Protein AF-A0A158QMX4-F1 (afdb_monomer_lite)

Radius of gyration: 27.1 Å; chains: 1; bounding box: 73×42×64 Å

Structure (mmCIF, N/CA/C/O backbone):
data_AF-A0A158QMX4-F1
#
_entry.id   AF-A0A158QMX4-F1
#
loop_
_atom_site.group_PDB
_atom_site.id
_atom_site.type_symbol
_atom_site.label_atom_id
_atom_site.label_alt_id
_atom_site.label_comp_id
_atom_site.label_asym_id
_atom_site.label_entity_id
_atom_site.label_seq_id
_atom_site.pdbx_PDB_ins_code
_atom_site.Cartn_x
_atom_site.Cartn_y
_atom_site.Cartn_z
_atom_site.occupancy
_atom_site.B_iso_or_equiv
_atom_site.auth_seq_id
_atom_site.auth_comp_id
_atom_site.auth_asym_id
_atom_site.auth_atom_id
_atom_site.pdbx_PDB_model_num
ATOM 1 N N . MET A 1 1 ? 24.087 -10.778 19.020 1.00 26.70 1 MET A N 1
ATOM 2 C CA . MET A 1 1 ? 24.640 -11.026 17.673 1.00 26.70 1 MET A CA 1
ATOM 3 C C . MET A 1 1 ? 23.481 -11.379 16.762 1.00 26.70 1 MET A C 1
ATOM 5 O O . MET A 1 1 ? 22.986 -12.495 16.807 1.00 26.70 1 MET A O 1
ATOM 9 N N . THR A 1 2 ? 22.954 -10.388 16.052 1.00 24.72 2 THR A N 1
ATOM 10 C CA . THR A 1 2 ? 21.803 -10.529 15.156 1.00 24.72 2 THR A CA 1
ATOM 11 C C . THR A 1 2 ? 22.309 -10.589 13.724 1.00 24.72 2 THR A C 1
ATOM 13 O O . THR A 1 2 ? 22.910 -9.633 13.241 1.00 24.72 2 THR A O 1
ATOM 16 N N . HIS A 1 3 ? 22.065 -11.716 13.054 1.00 25.72 3 HIS A N 1
ATOM 17 C CA . HIS A 1 3 ? 22.152 -11.818 11.602 1.00 25.72 3 HIS A CA 1
ATOM 18 C C . HIS A 1 3 ? 21.114 -10.868 10.993 1.00 25.72 3 HIS A C 1
ATOM 20 O O . HIS A 1 3 ? 19.928 -11.185 10.932 1.00 25.72 3 HIS A O 1
ATOM 26 N N . PHE A 1 4 ? 21.558 -9.686 10.569 1.00 25.09 4 PHE A N 1
ATOM 27 C CA . PHE A 1 4 ? 20.819 -8.884 9.605 1.00 25.09 4 PHE A CA 1
ATOM 28 C C . PHE A 1 4 ? 20.814 -9.665 8.289 1.00 25.09 4 PHE A C 1
ATOM 30 O O . PHE A 1 4 ? 21.871 -9.899 7.704 1.00 25.09 4 PHE A O 1
ATOM 37 N N . SER A 1 5 ? 19.644 -10.108 7.829 1.00 28.41 5 SER A N 1
ATOM 38 C CA . SER A 1 5 ? 19.505 -10.534 6.439 1.00 28.41 5 SER A CA 1
ATOM 39 C C . SER A 1 5 ? 19.819 -9.323 5.563 1.00 28.41 5 SER A C 1
ATOM 41 O O . SER A 1 5 ? 19.126 -8.308 5.656 1.00 28.41 5 SER A O 1
ATOM 43 N N . LEU A 1 6 ? 20.881 -9.421 4.763 1.00 34.06 6 LEU A N 1
ATOM 44 C CA . LEU A 1 6 ? 21.282 -8.422 3.778 1.00 34.06 6 LEU A CA 1
ATOM 45 C C . LEU A 1 6 ? 20.080 -8.051 2.902 1.00 34.06 6 LEU A C 1
ATOM 47 O O . LEU A 1 6 ? 19.630 -8.841 2.073 1.00 34.06 6 LEU A O 1
ATOM 51 N N . VAL A 1 7 ? 19.563 -6.841 3.101 1.00 33.00 7 VAL A N 1
ATOM 52 C CA . VAL A 1 7 ? 18.718 -6.167 2.116 1.00 33.00 7 VAL A CA 1
ATOM 53 C C . VAL A 1 7 ? 19.548 -6.097 0.832 1.00 33.00 7 VAL A C 1
ATOM 55 O O . VAL A 1 7 ? 20.671 -5.595 0.864 1.00 33.00 7 VAL A O 1
ATOM 58 N N . LYS A 1 8 ? 19.055 -6.663 -0.277 1.00 39.47 8 LYS A N 1
ATOM 59 C CA . LYS A 1 8 ? 19.752 -6.591 -1.569 1.00 39.47 8 LYS A CA 1
ATOM 60 C C . LYS A 1 8 ? 19.762 -5.130 -2.018 1.00 39.47 8 LYS A C 1
ATOM 62 O O . LYS A 1 8 ? 18.726 -4.587 -2.386 1.00 39.47 8 LYS A O 1
ATOM 67 N N . SER A 1 9 ? 20.923 -4.502 -1.918 1.00 43.41 9 SER A N 1
ATOM 68 C CA . SER A 1 9 ? 21.183 -3.131 -2.330 1.00 43.41 9 SER A CA 1
ATOM 69 C C . SER A 1 9 ? 21.211 -3.000 -3.852 1.00 43.41 9 SER A C 1
ATOM 71 O O . SER A 1 9 ? 21.678 -3.900 -4.550 1.00 43.41 9 SER A O 1
ATOM 73 N N . ILE A 1 10 ? 20.741 -1.866 -4.379 1.00 42.62 10 ILE A N 1
ATOM 74 C CA . ILE A 1 10 ? 21.036 -1.474 -5.761 1.00 42.62 10 ILE A CA 1
ATOM 75 C C . ILE A 1 10 ? 22.463 -0.916 -5.765 1.00 42.62 10 ILE A C 1
ATOM 77 O O . ILE A 1 10 ? 22.774 0.016 -5.020 1.00 42.62 10 ILE A O 1
ATOM 81 N N . ARG A 1 11 ? 23.330 -1.516 -6.584 1.00 56.69 11 ARG A N 1
ATOM 82 C CA . ARG A 1 11 ? 24.716 -1.094 -6.796 1.00 56.69 11 ARG A CA 1
ATOM 83 C C . ARG A 1 11 ? 24.795 -0.313 -8.110 1.00 56.69 11 ARG A C 1
ATOM 85 O O . ARG A 1 11 ? 24.615 -0.896 -9.177 1.00 56.69 11 ARG A O 1
ATOM 92 N N . ILE A 1 12 ? 25.042 0.993 -8.034 1.00 58.06 12 ILE A N 1
ATOM 93 C CA . ILE A 1 12 ? 25.162 1.884 -9.201 1.00 58.06 12 ILE A CA 1
ATOM 94 C C . ILE A 1 12 ? 26.638 2.246 -9.342 1.00 58.06 12 ILE A C 1
ATOM 96 O O . ILE A 1 12 ? 27.159 2.987 -8.509 1.00 58.06 12 ILE A O 1
ATOM 100 N N . ARG A 1 13 ? 27.320 1.699 -10.358 1.00 68.50 13 ARG A N 1
ATOM 101 C CA . ARG A 1 13 ? 28.775 1.831 -10.533 1.00 68.50 13 ARG A CA 1
ATOM 102 C C . ARG A 1 13 ? 29.136 2.309 -11.935 1.00 68.50 13 ARG A C 1
ATOM 104 O O . ARG A 1 13 ? 28.514 1.919 -12.920 1.00 68.50 13 ARG A O 1
ATOM 111 N N . GLY A 1 14 ? 30.172 3.136 -12.031 1.00 66.38 14 GLY A N 1
ATOM 112 C CA . GLY A 1 14 ? 30.766 3.502 -13.313 1.00 66.38 14 GLY A CA 1
ATOM 113 C C . GLY A 1 14 ? 29.951 4.408 -14.257 1.00 66.38 14 GLY A C 1
ATOM 114 O O . GLY A 1 14 ? 30.205 4.426 -15.464 1.00 66.38 14 GLY A O 1
ATOM 115 N N . ASN A 1 15 ? 28.982 5.165 -13.753 1.00 68.31 15 ASN A N 1
ATOM 116 C CA . ASN A 1 15 ? 28.247 6.173 -14.512 1.00 68.31 15 ASN A CA 1
ATOM 117 C C . ASN A 1 15 ? 29.035 7.491 -14.596 1.00 68.31 15 ASN A C 1
ATOM 119 O O . ASN A 1 15 ? 29.054 8.280 -13.654 1.00 68.31 15 ASN A O 1
ATOM 123 N N . LYS A 1 16 ? 29.631 7.784 -15.753 1.00 67.06 16 LYS A N 1
ATOM 124 C CA . LYS A 1 16 ? 30.439 8.998 -15.961 1.00 67.06 16 LYS A CA 1
ATOM 125 C C . LYS A 1 16 ? 29.613 10.293 -15.944 1.00 67.06 16 LYS A C 1
ATOM 127 O O . LYS A 1 16 ? 30.190 11.371 -15.851 1.00 67.06 16 LYS A O 1
ATOM 132 N N . ALA A 1 17 ? 28.286 10.200 -16.063 1.00 65.00 17 ALA A N 1
ATOM 133 C CA . ALA A 1 17 ? 27.385 11.351 -16.040 1.00 65.00 17 ALA A CA 1
ATOM 134 C C . ALA A 1 17 ? 27.024 11.816 -14.618 1.00 65.00 17 ALA A C 1
ATOM 136 O O . ALA A 1 17 ? 26.497 12.916 -14.462 1.00 65.00 17 ALA A O 1
ATOM 137 N N . LEU A 1 18 ? 27.298 11.009 -13.587 1.00 61.56 18 LEU A N 1
ATOM 138 C CA . LEU A 1 18 ? 27.095 11.425 -12.201 1.00 61.56 18 LEU A CA 1
ATOM 139 C C . LEU A 1 18 ? 28.238 12.346 -11.766 1.00 61.56 18 LEU A C 1
ATOM 141 O O . LEU A 1 18 ? 29.386 11.913 -11.644 1.00 61.56 18 LEU A O 1
ATOM 145 N N . SER A 1 19 ? 27.912 13.618 -11.528 1.00 74.25 19 SER A N 1
ATOM 146 C CA . SER A 1 19 ? 28.850 14.569 -10.936 1.00 74.25 19 SER A CA 1
ATOM 147 C C . SER A 1 19 ? 29.110 14.219 -9.469 1.00 74.25 19 SER A C 1
ATOM 149 O O . SER A 1 19 ? 28.298 13.569 -8.807 1.00 74.25 19 SER A O 1
ATOM 151 N N . GLU A 1 20 ? 30.243 14.677 -8.940 1.00 76.88 20 GLU A N 1
ATOM 152 C CA . GLU A 1 20 ? 30.560 14.552 -7.514 1.00 76.88 20 GLU A CA 1
ATOM 153 C C . GLU A 1 20 ? 29.460 15.155 -6.626 1.00 76.88 20 GLU A C 1
ATOM 155 O O . GLU A 1 20 ? 29.077 14.560 -5.621 1.00 76.88 20 GLU A O 1
ATOM 160 N N . GLU A 1 21 ? 28.897 16.291 -7.042 1.00 73.62 21 GLU A N 1
ATOM 161 C CA . GLU A 1 21 ? 27.788 16.959 -6.359 1.00 73.62 21 GLU A CA 1
ATOM 162 C C . GLU A 1 21 ? 26.542 16.065 -6.292 1.00 73.62 21 GLU A C 1
ATOM 164 O O . GLU A 1 21 ? 26.028 15.831 -5.202 1.00 73.62 21 GLU A O 1
ATOM 169 N N . SER A 1 22 ? 26.123 15.464 -7.413 1.00 66.44 22 SER A N 1
ATOM 170 C CA . SER A 1 22 ? 24.973 14.550 -7.444 1.00 66.44 22 SER A CA 1
ATOM 171 C C . SER A 1 22 ? 25.217 13.269 -6.643 1.00 66.44 22 SER A C 1
ATOM 173 O O . SER A 1 22 ? 24.311 12.773 -5.977 1.00 66.44 22 SER A O 1
ATOM 175 N N . ILE A 1 23 ? 26.439 12.725 -6.664 1.00 65.12 23 ILE A N 1
ATOM 176 C CA . ILE A 1 23 ? 26.804 11.555 -5.847 1.00 65.12 23 ILE A CA 1
ATOM 177 C C . ILE A 1 23 ? 26.649 11.887 -4.360 1.00 65.12 23 ILE A C 1
ATOM 179 O O . ILE A 1 23 ? 26.054 11.113 -3.606 1.00 65.12 23 ILE A O 1
ATOM 183 N N . ASN A 1 24 ? 27.154 13.046 -3.941 1.00 73.38 24 ASN A N 1
ATOM 184 C CA . ASN A 1 24 ? 27.086 13.494 -2.555 1.00 73.38 24 ASN A CA 1
ATOM 185 C C . ASN A 1 24 ? 25.653 13.844 -2.131 1.00 73.38 24 ASN A C 1
ATOM 187 O O . ASN A 1 24 ? 25.249 13.501 -1.019 1.00 73.38 24 ASN A O 1
ATOM 191 N N . GLU A 1 25 ? 24.857 14.445 -3.014 1.00 67.62 25 GLU A N 1
ATOM 192 C CA . GLU A 1 25 ? 23.438 14.721 -2.786 1.00 67.62 25 GLU A CA 1
ATOM 193 C C . GLU A 1 25 ? 22.637 13.426 -2.583 1.00 67.62 25 GLU A C 1
ATOM 195 O O . GLU A 1 25 ? 21.878 13.326 -1.618 1.00 67.62 25 GLU A O 1
ATOM 200 N N . ILE A 1 26 ? 22.863 12.394 -3.407 1.00 56.50 26 ILE A N 1
ATOM 201 C CA . ILE A 1 26 ? 22.211 11.079 -3.267 1.00 56.50 26 ILE A CA 1
ATOM 202 C C . ILE A 1 26 ? 22.624 10.405 -1.951 1.00 56.50 26 ILE A C 1
ATOM 204 O O . ILE A 1 26 ? 21.760 9.933 -1.209 1.00 56.50 26 ILE A O 1
ATOM 208 N N . LYS A 1 27 ? 23.927 10.397 -1.624 1.00 62.75 27 LYS A N 1
ATOM 209 C CA . LYS A 1 27 ? 24.449 9.842 -0.357 1.00 62.75 27 LYS A CA 1
ATOM 210 C C . LYS A 1 27 ? 23.842 10.549 0.867 1.00 62.75 27 LYS A C 1
ATOM 212 O O . LYS A 1 27 ? 23.575 9.902 1.877 1.00 62.75 27 LYS A O 1
ATOM 217 N N . THR A 1 28 ? 23.595 11.855 0.767 1.00 62.19 28 THR A N 1
ATOM 218 C CA . THR A 1 28 ? 23.058 12.684 1.861 1.00 62.19 28 THR A CA 1
ATOM 219 C C . THR A 1 28 ? 21.535 12.589 1.977 1.00 62.19 28 THR A C 1
ATOM 221 O O . THR A 1 28 ? 21.003 12.604 3.085 1.00 62.19 28 THR A O 1
ATOM 224 N N . SER A 1 29 ? 20.830 12.454 0.851 1.00 50.94 29 SER A N 1
ATOM 225 C CA . SER A 1 29 ? 19.362 12.396 0.787 1.00 50.94 29 SER A CA 1
ATOM 226 C C . SER A 1 29 ? 18.804 11.011 1.122 1.00 50.94 29 SER A C 1
ATOM 228 O O . SER A 1 29 ? 17.673 10.898 1.594 1.00 50.94 29 SER A O 1
ATOM 230 N N . LEU A 1 30 ? 19.599 9.951 0.928 1.00 50.56 30 LEU A N 1
ATOM 231 C CA . LEU A 1 30 ? 19.206 8.558 1.175 1.00 50.56 30 LEU A CA 1
ATOM 232 C C . LEU A 1 30 ? 20.133 7.839 2.184 1.00 50.56 30 LEU A C 1
ATOM 234 O O . LEU A 1 30 ? 20.603 6.736 1.900 1.00 50.56 30 LEU A O 1
ATOM 238 N N . PRO A 1 31 ? 20.376 8.390 3.393 1.00 48.94 31 PRO A N 1
ATOM 239 C CA . PRO A 1 31 ? 21.376 7.858 4.329 1.00 48.94 31 PRO A CA 1
ATOM 240 C C . PRO A 1 31 ? 20.984 6.505 4.950 1.00 48.94 31 PRO A C 1
ATOM 242 O O . PRO A 1 31 ? 21.821 5.812 5.524 1.00 48.94 31 PRO A O 1
ATOM 245 N N . TRP A 1 32 ? 19.703 6.130 4.866 1.00 41.66 32 TRP A N 1
ATOM 246 C CA . TRP A 1 32 ? 19.133 4.890 5.408 1.00 41.66 32 TRP A CA 1
ATOM 247 C C . TRP A 1 32 ? 19.024 3.762 4.372 1.00 41.66 32 TRP A C 1
ATOM 249 O O . TRP A 1 32 ? 18.642 2.643 4.719 1.00 41.66 32 TRP A O 1
ATOM 259 N N . PHE A 1 33 ? 19.376 4.030 3.113 1.00 39.28 33 PHE A N 1
ATOM 260 C CA . PHE A 1 33 ? 19.512 3.007 2.086 1.00 39.28 33 PHE A CA 1
ATOM 261 C C . PHE A 1 33 ? 20.960 2.508 2.084 1.00 39.28 33 PHE A C 1
ATOM 263 O O . PHE A 1 33 ? 21.896 3.304 2.054 1.00 39.28 33 PHE A O 1
ATOM 270 N N . VAL A 1 34 ? 21.175 1.189 2.068 1.00 49.94 34 VAL A N 1
ATOM 271 C CA . VAL A 1 34 ? 22.503 0.631 1.763 1.00 49.94 34 VAL A CA 1
ATOM 272 C C . VAL A 1 34 ? 22.701 0.770 0.250 1.00 49.94 34 VAL A C 1
ATOM 274 O O . VAL A 1 34 ? 22.566 -0.198 -0.480 1.00 49.94 34 VAL A O 1
ATOM 277 N N . LEU A 1 35 ? 22.889 1.986 -0.263 1.00 51.59 35 LEU A N 1
ATOM 278 C CA . LEU A 1 35 ? 23.223 2.228 -1.669 1.00 51.59 35 LEU A CA 1
ATOM 279 C C . LEU A 1 35 ? 24.727 2.023 -1.844 1.00 51.59 35 LEU A C 1
ATOM 281 O O . LEU A 1 35 ? 25.529 2.754 -1.267 1.00 51.59 35 LEU A O 1
ATOM 285 N N . ASP A 1 36 ? 25.115 1.036 -2.650 1.00 59.22 36 ASP A N 1
ATOM 286 C CA . ASP A 1 36 ? 26.501 0.896 -3.103 1.00 59.22 36 ASP A CA 1
ATOM 287 C C . ASP A 1 36 ? 26.676 1.778 -4.350 1.00 59.22 36 ASP A C 1
ATOM 289 O O . ASP A 1 36 ? 26.572 1.317 -5.491 1.00 59.22 36 ASP A O 1
ATOM 293 N N . LEU A 1 37 ? 26.797 3.086 -4.104 1.00 65.06 37 LEU A N 1
ATOM 294 C CA . LEU A 1 37 ? 26.947 4.128 -5.118 1.00 65.06 37 LEU A CA 1
ATOM 295 C C . LEU A 1 37 ? 28.430 4.344 -5.444 1.00 65.06 37 LEU A C 1
ATOM 297 O O . LEU A 1 37 ? 29.275 4.332 -4.550 1.00 65.06 37 LEU A O 1
ATOM 301 N N . GLN A 1 38 ? 28.734 4.569 -6.719 1.00 71.75 38 GLN A N 1
ATOM 302 C CA . GLN A 1 38 ? 30.080 4.854 -7.209 1.00 71.75 38 GLN A CA 1
ATOM 303 C C . GLN A 1 38 ? 30.780 6.014 -6.492 1.00 71.75 38 GLN A C 1
ATOM 305 O O . GLN A 1 38 ? 30.147 6.949 -5.998 1.00 71.75 38 GLN A O 1
ATOM 310 N N . GLU A 1 39 ? 32.110 5.987 -6.525 1.00 78.62 39 GLU A N 1
ATOM 311 C CA . GLU A 1 39 ? 32.928 7.127 -6.118 1.00 78.62 39 GLU A CA 1
ATOM 312 C C . GLU A 1 39 ? 33.036 8.172 -7.246 1.00 78.62 39 GLU A C 1
ATOM 314 O O . GLU A 1 39 ? 32.940 7.819 -8.430 1.00 78.62 39 GLU A O 1
ATOM 319 N N . PRO A 1 40 ? 33.249 9.459 -6.917 1.00 77.69 40 PRO A N 1
ATOM 320 C CA . PRO A 1 40 ? 33.524 10.487 -7.915 1.00 77.69 40 PRO A CA 1
ATOM 321 C C . PRO A 1 40 ? 34.685 10.094 -8.839 1.00 77.69 40 PRO A C 1
ATOM 323 O O . PRO A 1 40 ? 35.760 9.698 -8.388 1.00 77.69 40 PRO A O 1
ATOM 326 N N . GLY A 1 41 ? 34.467 10.189 -10.154 1.00 74.81 41 GLY A N 1
ATOM 327 C CA . GLY A 1 41 ? 35.468 9.809 -11.160 1.00 74.81 41 GLY A CA 1
ATOM 328 C C . GLY A 1 41 ? 35.605 8.299 -11.413 1.00 74.81 41 GLY A C 1
ATOM 329 O O . GLY A 1 41 ? 36.542 7.889 -12.109 1.00 74.81 41 GLY A O 1
ATOM 330 N N . GLU A 1 42 ? 34.696 7.476 -10.874 1.00 79.69 42 GLU A N 1
ATOM 331 C CA . GLU A 1 42 ? 34.569 6.061 -11.229 1.00 79.69 42 GLU A CA 1
ATOM 332 C C . GLU A 1 42 ? 33.801 5.882 -12.549 1.00 79.69 42 GLU A C 1
ATOM 334 O O . GLU A 1 42 ? 32.704 6.409 -12.734 1.00 79.69 42 GLU A O 1
ATOM 339 N N . CYS A 1 43 ? 34.364 5.090 -13.459 1.00 82.44 43 CYS A N 1
ATOM 340 C CA . CYS A 1 43 ? 33.786 4.788 -14.764 1.00 82.44 43 CYS A CA 1
ATOM 341 C C . CYS A 1 43 ? 33.507 3.300 -14.941 1.00 82.44 43 CYS A C 1
ATOM 343 O O . CYS A 1 43 ? 34.149 2.441 -14.344 1.00 82.44 43 CYS A O 1
ATOM 345 N N . GLY A 1 44 ? 32.537 2.990 -15.789 1.00 78.50 44 GLY A N 1
ATOM 346 C CA . GLY A 1 44 ? 32.203 1.625 -16.139 1.00 78.50 44 GLY A CA 1
ATOM 347 C C . GLY A 1 44 ? 33.170 1.107 -17.186 1.00 78.50 44 GLY A C 1
ATOM 348 O O . GLY A 1 44 ? 33.508 1.831 -18.125 1.00 78.50 44 GLY A O 1
ATOM 349 N N . VAL A 1 45 ? 33.614 -0.138 -17.039 1.00 76.69 45 VAL A N 1
ATOM 350 C CA . VAL A 1 45 ? 34.345 -0.816 -18.110 1.00 76.69 45 VAL A CA 1
ATOM 351 C C . VAL A 1 45 ? 33.365 -1.111 -19.250 1.00 76.69 45 VAL A C 1
ATOM 353 O O . VAL A 1 45 ? 32.421 -1.868 -19.030 1.00 76.69 45 VAL A O 1
ATOM 356 N N . PRO A 1 46 ? 33.561 -0.556 -20.457 1.00 68.81 46 PRO A N 1
ATOM 357 C CA . PRO A 1 46 ? 32.650 -0.809 -21.562 1.00 68.81 46 PRO A CA 1
ATOM 358 C C . PRO A 1 46 ? 32.829 -2.218 -22.120 1.00 68.81 46 PRO A C 1
ATOM 360 O O . PRO A 1 46 ? 33.953 -2.709 -22.274 1.00 68.81 46 PRO A O 1
ATOM 363 N N . SER A 1 47 ? 31.713 -2.827 -22.507 1.00 65.75 47 SER A N 1
ATOM 364 C CA . SER A 1 47 ? 31.680 -4.088 -23.235 1.00 65.75 47 SER A CA 1
ATOM 365 C C . SER A 1 47 ? 31.198 -3.855 -24.675 1.00 65.75 47 SER A C 1
ATOM 367 O O . SER A 1 47 ? 30.156 -3.239 -24.877 1.00 65.75 47 SER A O 1
ATOM 369 N N . PRO A 1 48 ? 31.910 -4.328 -25.718 1.00 65.38 48 PRO A N 1
ATOM 370 C CA . PRO A 1 48 ? 33.240 -4.943 -25.708 1.00 65.38 48 PRO A CA 1
ATOM 371 C C . PRO A 1 48 ? 34.383 -3.924 -25.512 1.00 65.38 48 PRO A C 1
ATOM 373 O O . PRO A 1 48 ? 34.352 -2.819 -26.057 1.00 65.38 48 PRO A O 1
ATOM 376 N N . PHE A 1 49 ? 35.455 -4.331 -24.822 1.00 76.50 49 PHE A N 1
ATOM 377 C CA . PHE A 1 49 ? 36.598 -3.461 -24.525 1.00 76.50 49 PHE A CA 1
ATOM 378 C C . PHE A 1 49 ? 37.590 -3.380 -25.699 1.00 76.50 49 PHE A C 1
ATOM 380 O O . PHE A 1 49 ? 38.409 -4.276 -25.893 1.00 76.50 49 PHE A O 1
ATOM 387 N N . LYS A 1 50 ? 37.502 -2.314 -26.508 1.00 80.88 50 LYS A N 1
ATOM 388 C CA . LYS A 1 50 ? 38.286 -2.149 -27.755 1.00 80.88 50 LYS A CA 1
ATOM 389 C C . LYS A 1 50 ? 39.355 -1.053 -27.709 1.00 80.88 50 LYS A C 1
ATOM 391 O O . LYS A 1 50 ? 40.270 -1.052 -28.527 1.00 80.88 50 LYS A O 1
ATOM 396 N N . THR A 1 51 ? 39.234 -0.087 -26.804 1.00 85.38 51 THR A N 1
ATOM 397 C CA . THR A 1 51 ? 40.203 1.007 -26.671 1.00 85.38 51 THR A CA 1
ATOM 398 C C . THR A 1 51 ? 40.161 1.596 -25.272 1.00 85.38 51 THR A C 1
ATOM 400 O O . THR A 1 51 ? 39.084 1.672 -24.688 1.00 85.38 51 THR A O 1
ATOM 403 N N . THR A 1 52 ? 41.300 2.057 -24.747 1.00 84.75 52 THR A N 1
ATOM 404 C CA . THR A 1 52 ? 41.338 2.748 -23.450 1.00 84.75 52 THR A CA 1
ATOM 405 C C . THR A 1 52 ? 40.833 4.192 -23.539 1.00 84.75 52 THR A C 1
ATOM 407 O O . THR A 1 52 ? 40.436 4.743 -22.522 1.00 84.75 52 THR A O 1
ATOM 410 N N . ALA A 1 53 ? 40.707 4.793 -24.733 1.00 84.38 53 ALA A N 1
ATOM 411 C CA . ALA A 1 53 ? 40.254 6.185 -24.912 1.00 84.38 53 ALA A CA 1
ATOM 412 C C . ALA A 1 53 ? 38.866 6.483 -24.311 1.00 84.38 53 ALA A C 1
ATOM 414 O O . ALA A 1 53 ? 38.600 7.591 -23.844 1.00 84.38 53 ALA A O 1
ATOM 415 N N . VAL A 1 54 ? 37.987 5.482 -24.271 1.00 76.06 54 VAL A N 1
ATOM 416 C CA . VAL A 1 54 ? 36.662 5.558 -23.627 1.00 76.06 54 VAL A CA 1
ATOM 417 C C . VAL A 1 54 ? 36.739 5.854 -22.122 1.00 76.06 54 VAL A C 1
ATOM 419 O O . VAL A 1 54 ? 35.807 6.422 -21.554 1.00 76.06 54 VAL A O 1
ATOM 422 N N . LEU A 1 55 ? 37.872 5.539 -21.493 1.00 83.31 55 LEU A N 1
ATOM 423 C CA . LEU A 1 55 ? 38.156 5.764 -20.078 1.00 83.31 55 LEU A CA 1
ATOM 424 C C . LEU A 1 55 ? 38.880 7.098 -19.820 1.00 83.31 55 LEU A C 1
ATOM 426 O O . LEU A 1 55 ? 39.360 7.340 -18.716 1.00 83.31 55 LEU A O 1
ATOM 430 N N . ASN A 1 56 ? 38.955 7.994 -20.811 1.00 84.50 56 ASN A N 1
ATOM 431 C CA . ASN A 1 56 ? 39.556 9.317 -20.632 1.00 84.50 56 ASN A CA 1
ATOM 432 C C . ASN A 1 56 ? 38.904 10.084 -19.471 1.00 84.50 56 ASN A C 1
ATOM 434 O O . ASN A 1 56 ? 37.686 10.285 -19.462 1.00 84.50 56 ASN A O 1
ATOM 438 N N . GLY A 1 57 ? 39.724 10.546 -18.525 1.00 81.94 57 GLY A N 1
ATOM 439 C CA . GLY A 1 57 ? 39.283 11.277 -17.331 1.00 81.94 57 GLY A CA 1
ATOM 440 C C . GLY A 1 57 ? 38.810 10.392 -16.172 1.00 81.94 57 GLY A C 1
ATOM 441 O O . GLY A 1 57 ? 38.437 10.920 -15.129 1.00 81.94 57 GLY A O 1
ATOM 442 N N . CYS A 1 58 ? 38.833 9.068 -16.330 1.00 83.31 58 CYS A N 1
ATOM 443 C CA . CYS A 1 58 ? 38.509 8.120 -15.270 1.00 83.31 58 CYS A CA 1
ATOM 444 C C . CYS A 1 58 ? 39.764 7.816 -14.445 1.00 83.31 58 CYS A C 1
ATOM 446 O O . CYS A 1 58 ? 40.832 7.597 -15.010 1.00 83.31 58 CYS A O 1
ATOM 448 N N . LYS A 1 59 ? 39.635 7.781 -13.115 1.00 84.75 59 LYS A N 1
ATOM 449 C CA . LYS A 1 59 ? 40.714 7.328 -12.211 1.00 84.75 59 LYS A CA 1
ATOM 450 C C . LYS A 1 59 ? 40.483 5.904 -11.723 1.00 84.75 59 LYS A C 1
ATOM 452 O O . LYS A 1 59 ? 41.424 5.137 -11.544 1.00 84.75 59 LYS A O 1
ATOM 457 N N . LYS A 1 60 ? 39.211 5.550 -11.554 1.00 85.94 60 LYS A N 1
ATOM 458 C CA . LYS A 1 60 ? 38.761 4.243 -11.096 1.00 85.94 60 LYS A CA 1
ATOM 459 C C . LYS A 1 60 ? 37.824 3.648 -12.129 1.00 85.94 60 LYS A C 1
ATOM 461 O O . LYS A 1 60 ? 36.993 4.358 -12.693 1.00 85.94 60 LYS A O 1
ATOM 466 N N . VAL A 1 61 ? 37.953 2.358 -12.386 1.00 85.38 61 VAL A N 1
ATOM 467 C CA . VAL A 1 61 ? 37.119 1.635 -13.338 1.00 85.38 61 VAL A CA 1
ATOM 468 C C . VAL A 1 61 ? 36.509 0.408 -12.699 1.00 85.38 61 VAL A C 1
ATOM 470 O O . VAL A 1 61 ? 37.201 -0.404 -12.093 1.00 85.38 61 VAL A O 1
ATOM 473 N N . TYR A 1 62 ? 35.193 0.286 -12.834 1.00 81.50 62 TYR A N 1
ATOM 474 C CA . TYR A 1 62 ? 34.413 -0.800 -12.268 1.00 81.50 62 TYR A CA 1
ATOM 475 C C . TYR A 1 62 ? 33.847 -1.683 -13.378 1.00 81.50 62 TYR A C 1
ATOM 477 O O . TYR A 1 62 ? 33.197 -1.183 -14.298 1.00 81.50 62 TYR A O 1
ATOM 485 N N . GLY A 1 63 ? 34.079 -2.994 -13.296 1.00 75.00 63 GLY A N 1
ATOM 486 C CA . GLY A 1 63 ? 33.493 -3.960 -14.224 1.00 75.00 63 GLY A CA 1
ATOM 487 C C . GLY A 1 63 ? 34.433 -5.033 -14.740 1.00 75.00 63 GLY A C 1
ATOM 488 O O . GLY A 1 63 ? 35.487 -5.303 -14.164 1.00 75.00 63 GLY A O 1
ATOM 489 N N . THR A 1 64 ? 34.014 -5.674 -15.830 1.00 77.69 64 THR A N 1
ATOM 490 C CA . THR A 1 64 ? 34.751 -6.785 -16.433 1.00 77.69 64 THR A CA 1
ATOM 491 C C . THR A 1 64 ? 35.413 -6.340 -17.725 1.00 77.69 64 THR A C 1
ATOM 493 O O . THR A 1 64 ? 34.739 -6.138 -18.733 1.00 77.69 64 THR A O 1
ATOM 496 N N . ILE A 1 65 ? 36.744 -6.236 -17.725 1.00 76.62 65 ILE A N 1
ATOM 497 C CA . ILE A 1 65 ? 37.501 -6.097 -18.971 1.00 76.62 65 ILE A CA 1
ATOM 498 C C . ILE A 1 65 ? 37.486 -7.461 -19.645 1.00 76.62 65 ILE A C 1
ATOM 500 O O . ILE A 1 65 ? 38.141 -8.398 -19.188 1.00 76.62 65 ILE A O 1
ATOM 504 N N . ARG A 1 66 ? 36.720 -7.577 -20.731 1.00 74.94 66 ARG A N 1
ATOM 505 C CA . ARG A 1 66 ? 36.616 -8.812 -21.503 1.00 74.94 66 ARG A CA 1
ATOM 506 C C . ARG A 1 66 ? 37.177 -8.637 -22.904 1.00 74.94 66 ARG A C 1
ATOM 508 O O . ARG A 1 66 ? 36.592 -7.942 -23.734 1.00 74.94 66 ARG A O 1
ATOM 515 N N . VAL A 1 67 ? 38.266 -9.348 -23.180 1.00 71.94 67 VAL A N 1
ATOM 516 C CA . VAL A 1 67 ? 38.833 -9.481 -24.521 1.00 71.94 67 VAL A CA 1
ATOM 517 C C . VAL A 1 67 ? 38.487 -10.865 -25.062 1.00 71.94 67 VAL A C 1
ATOM 519 O O . VAL A 1 67 ? 38.866 -11.889 -24.491 1.00 71.94 67 VAL A O 1
ATOM 522 N N . SER A 1 68 ? 37.724 -10.894 -26.155 1.00 66.88 68 SER A N 1
ATOM 523 C CA . SER A 1 68 ? 37.222 -12.123 -26.782 1.00 66.88 68 SER A CA 1
ATOM 524 C C . SER A 1 68 ? 37.828 -12.344 -28.169 1.00 66.88 68 SER A C 1
ATOM 526 O O . SER A 1 68 ? 38.460 -11.453 -28.728 1.00 66.88 68 SER A O 1
ATOM 528 N N . ARG A 1 69 ? 37.553 -13.510 -28.767 1.00 69.31 69 ARG A N 1
ATOM 529 C CA . ARG A 1 69 ? 37.987 -13.914 -30.121 1.00 69.31 69 ARG A CA 1
ATOM 530 C C . ARG A 1 69 ? 37.639 -12.960 -31.273 1.00 69.31 69 ARG A C 1
ATOM 532 O O . ARG A 1 69 ? 38.100 -13.185 -32.385 1.00 69.31 69 ARG A O 1
ATOM 539 N N . PHE A 1 70 ? 36.779 -11.971 -31.030 1.00 68.69 70 PHE A N 1
ATOM 540 C CA . PHE A 1 70 ? 36.310 -10.991 -32.016 1.00 68.69 70 PHE A CA 1
ATOM 541 C C . PHE A 1 70 ? 37.065 -9.653 -31.951 1.00 68.69 70 PHE A C 1
ATOM 543 O O . PHE A 1 70 ? 36.682 -8.701 -32.628 1.00 68.69 70 PHE A O 1
ATOM 550 N N . ILE A 1 71 ? 38.079 -9.549 -31.090 1.00 72.25 71 ILE A N 1
ATOM 551 C CA . ILE A 1 71 ? 38.914 -8.360 -30.930 1.00 72.25 71 ILE A CA 1
ATOM 552 C C . ILE A 1 71 ? 40.329 -8.741 -31.356 1.00 72.25 71 ILE A C 1
ATOM 554 O O . ILE A 1 71 ? 40.941 -9.614 -30.742 1.00 72.25 71 ILE A O 1
ATOM 558 N N . ASP A 1 72 ? 40.818 -8.092 -32.410 1.00 77.19 72 ASP A N 1
ATOM 559 C CA . ASP A 1 72 ? 42.158 -8.337 -32.957 1.00 77.19 72 ASP A CA 1
ATOM 560 C C . ASP A 1 72 ? 43.224 -7.425 -32.315 1.00 77.19 72 ASP A C 1
ATOM 562 O O . ASP A 1 72 ? 44.396 -7.785 -32.274 1.00 77.19 72 ASP A O 1
ATOM 566 N N . GLU A 1 73 ? 42.820 -6.285 -31.736 1.00 83.62 73 GLU A N 1
ATOM 567 C CA . GLU A 1 73 ? 43.691 -5.346 -31.013 1.00 83.62 73 GLU A CA 1
ATOM 568 C C . GLU A 1 73 ? 42.873 -4.505 -30.010 1.00 83.62 73 GLU A C 1
ATOM 570 O O . GLU A 1 73 ? 41.714 -4.169 -30.276 1.00 83.62 73 GLU A O 1
ATOM 575 N N . VAL A 1 74 ? 43.481 -4.122 -28.878 1.00 82.94 74 VAL A N 1
ATOM 576 C CA . VAL A 1 74 ? 42.948 -3.098 -27.961 1.00 82.94 74 VAL A CA 1
ATOM 577 C C . VAL A 1 74 ? 43.792 -1.827 -28.080 1.00 82.94 74 VAL A C 1
ATOM 579 O O . VAL A 1 74 ? 44.950 -1.802 -27.672 1.00 82.94 74 VAL A O 1
ATOM 582 N N . LYS A 1 75 ? 43.214 -0.747 -28.620 1.00 88.44 75 LYS A N 1
ATOM 583 C CA . LYS A 1 75 ? 43.952 0.500 -28.888 1.00 88.44 75 LYS A CA 1
ATOM 584 C C . LYS A 1 75 ? 44.176 1.320 -27.620 1.00 88.44 75 LYS A C 1
ATOM 586 O O . LYS A 1 75 ? 43.205 1.756 -26.991 1.00 88.44 75 LYS A O 1
ATOM 591 N N . ARG A 1 76 ? 45.435 1.603 -27.290 1.00 88.25 76 ARG A N 1
ATOM 592 C CA . ARG A 1 76 ? 45.799 2.480 -26.167 1.00 88.25 76 ARG A CA 1
ATOM 593 C C . ARG A 1 76 ? 45.557 3.954 -26.493 1.00 88.25 76 ARG A C 1
ATOM 595 O O . ARG A 1 76 ? 45.720 4.392 -27.629 1.00 88.25 76 ARG A O 1
ATOM 602 N N . SER A 1 77 ? 45.170 4.712 -25.477 1.00 86.44 77 SER A N 1
ATOM 603 C CA . SER A 1 77 ? 45.047 6.165 -25.499 1.00 86.44 77 SER A CA 1
ATOM 604 C C . SER A 1 77 ? 46.210 6.784 -24.727 1.00 86.44 77 SER A C 1
ATOM 606 O O . SER A 1 77 ? 46.440 6.375 -23.593 1.00 86.44 77 SER A O 1
ATOM 608 N N . PRO A 1 78 ? 46.899 7.806 -25.262 1.00 84.69 78 PRO A N 1
ATOM 609 C CA . PRO A 1 78 ? 48.024 8.440 -24.570 1.00 84.69 78 PRO A CA 1
ATOM 610 C C . PRO A 1 78 ? 47.595 9.207 -23.309 1.00 84.69 78 PRO A C 1
ATOM 612 O O . PRO A 1 78 ? 48.418 9.532 -22.459 1.00 84.69 78 PRO A O 1
ATOM 615 N N . THR A 1 79 ? 46.304 9.518 -23.184 1.00 84.94 79 THR A N 1
ATOM 616 C CA . THR A 1 79 ? 45.732 10.282 -22.068 1.00 84.94 79 THR A CA 1
ATOM 617 C C . THR A 1 79 ? 45.175 9.406 -20.949 1.00 84.94 79 THR A C 1
ATOM 619 O O . THR A 1 79 ? 44.712 9.948 -19.949 1.00 84.94 79 THR A O 1
ATOM 622 N N . VAL A 1 80 ? 45.201 8.077 -21.094 1.00 84.12 80 VAL A N 1
ATOM 623 C CA . VAL A 1 80 ? 44.770 7.138 -20.049 1.00 84.12 80 VAL A CA 1
ATOM 624 C C . VAL A 1 80 ? 45.986 6.428 -19.489 1.00 84.12 80 VAL A C 1
ATOM 626 O O . VAL A 1 80 ? 46.706 5.770 -20.224 1.00 84.12 80 VAL A O 1
ATOM 629 N N . HIS A 1 81 ? 46.206 6.579 -18.191 1.00 84.31 81 HIS A N 1
ATOM 630 C CA . HIS A 1 81 ? 47.262 5.908 -17.446 1.00 84.31 81 HIS A CA 1
ATOM 631 C C . HIS A 1 81 ? 46.848 5.811 -15.976 1.00 84.31 81 HIS A C 1
ATOM 633 O O . HIS A 1 81 ? 46.046 6.614 -15.494 1.00 84.31 81 HIS A O 1
ATOM 639 N N . SER A 1 82 ? 47.420 4.843 -15.264 1.00 86.25 82 SER A N 1
ATOM 640 C CA . SER A 1 82 ? 47.253 4.667 -13.819 1.00 86.25 82 SER A CA 1
ATOM 641 C C . SER A 1 82 ? 45.809 4.450 -13.340 1.00 86.25 82 SER A C 1
ATOM 643 O O . SER A 1 82 ? 45.387 5.039 -12.346 1.00 86.25 82 SER A O 1
ATOM 645 N N . LEU A 1 83 ? 45.058 3.590 -14.026 1.00 87.31 83 LEU A N 1
ATOM 646 C CA . LEU A 1 83 ? 43.690 3.213 -13.680 1.00 87.31 83 LEU A CA 1
ATOM 647 C C . LEU A 1 83 ? 43.628 2.212 -12.521 1.00 87.31 83 LEU A C 1
ATOM 649 O O . LEU A 1 83 ? 44.293 1.177 -12.539 1.00 87.31 83 LEU A O 1
ATOM 653 N N . GLU A 1 84 ? 42.730 2.456 -11.571 1.00 88.44 84 GLU A N 1
ATOM 654 C CA . GLU A 1 84 ? 42.365 1.469 -10.552 1.00 88.44 84 GLU A CA 1
ATOM 655 C C . GLU A 1 84 ? 41.209 0.592 -11.046 1.00 88.44 84 GLU A C 1
ATOM 657 O O . GLU A 1 84 ? 40.072 1.057 -11.148 1.00 88.44 84 GLU A O 1
ATOM 662 N N . LEU A 1 85 ? 41.469 -0.681 -11.343 1.00 83.69 85 LEU A N 1
ATOM 663 C CA . LEU A 1 85 ? 40.446 -1.634 -11.770 1.00 83.69 85 LEU A CA 1
ATOM 664 C C . LEU A 1 85 ? 39.831 -2.371 -10.579 1.00 83.69 85 LEU A C 1
ATOM 666 O O . LEU A 1 85 ? 40.514 -3.083 -9.849 1.00 83.69 85 LEU A O 1
ATOM 670 N N . VAL A 1 86 ? 38.511 -2.278 -10.434 1.00 82.94 86 VAL A N 1
ATOM 671 C CA . VAL A 1 86 ? 37.716 -3.035 -9.462 1.00 82.94 86 VAL A CA 1
ATOM 672 C C . VAL A 1 86 ? 36.716 -3.915 -10.211 1.00 82.94 86 VAL A C 1
ATOM 674 O O . VAL A 1 86 ? 35.758 -3.420 -10.800 1.00 82.94 86 VAL A O 1
ATOM 677 N N . GLY A 1 87 ? 36.914 -5.230 -10.203 1.00 77.69 87 GLY A N 1
ATOM 678 C CA . GLY A 1 87 ? 36.032 -6.152 -10.916 1.00 77.69 87 GLY A CA 1
ATOM 679 C C . GLY A 1 87 ? 36.749 -7.396 -11.415 1.00 77.69 87 GLY A C 1
ATOM 680 O O . GLY A 1 87 ? 37.264 -8.177 -10.617 1.00 77.69 87 GLY A O 1
ATOM 681 N N . CYS A 1 88 ? 36.735 -7.618 -12.729 1.00 76.94 88 CYS A N 1
ATOM 682 C CA . CYS A 1 88 ? 37.277 -8.828 -13.341 1.00 76.94 88 CYS A CA 1
ATOM 683 C C . CYS A 1 88 ? 38.054 -8.536 -14.632 1.00 76.94 88 CYS A C 1
ATOM 685 O O . CYS A 1 88 ? 37.718 -7.623 -15.382 1.00 76.94 88 CYS A O 1
ATOM 687 N N . LEU A 1 89 ? 39.067 -9.353 -14.922 1.00 77.12 89 LEU A N 1
ATOM 688 C CA . LEU A 1 89 ? 39.798 -9.346 -16.187 1.00 77.12 89 LEU A CA 1
ATOM 689 C C . LEU A 1 89 ? 39.666 -10.728 -16.843 1.00 77.12 89 LEU A C 1
ATOM 691 O O . LEU A 1 89 ? 40.054 -11.736 -16.257 1.00 77.12 89 LEU A O 1
ATOM 695 N N . GLN A 1 90 ? 39.104 -10.781 -18.051 1.00 72.69 90 GLN A N 1
ATOM 696 C CA . GLN A 1 90 ? 38.911 -12.006 -18.828 1.00 72.69 90 GLN A CA 1
ATOM 697 C C . GLN A 1 90 ? 39.505 -11.856 -20.228 1.00 72.69 90 GLN A C 1
ATOM 699 O O . GLN A 1 90 ? 38.939 -11.186 -21.090 1.00 72.69 90 GLN A O 1
ATOM 704 N N . ILE A 1 91 ? 40.617 -12.544 -20.475 1.00 70.00 91 ILE A N 1
ATOM 705 C CA . ILE A 1 91 ? 41.239 -12.659 -21.796 1.00 70.00 91 ILE A CA 1
ATOM 706 C C . ILE A 1 91 ? 41.155 -14.133 -22.193 1.00 70.00 91 ILE A C 1
ATOM 708 O O . ILE A 1 91 ? 41.974 -14.944 -21.770 1.00 70.00 91 ILE A O 1
ATOM 712 N N . VAL A 1 92 ? 40.108 -14.508 -22.933 1.00 64.12 92 VAL A N 1
ATOM 713 C CA . VAL A 1 92 ? 39.797 -15.922 -23.210 1.00 64.12 92 VAL A CA 1
ATOM 714 C C . VAL A 1 92 ? 39.550 -16.132 -24.696 1.00 64.12 92 VAL A C 1
ATOM 716 O O . VAL A 1 92 ? 38.726 -15.446 -25.304 1.00 64.12 92 VAL A O 1
ATOM 719 N N . GLY A 1 93 ? 40.254 -17.109 -25.277 1.00 55.22 93 GLY A N 1
ATOM 720 C CA . GLY A 1 93 ? 40.116 -17.480 -26.688 1.00 55.22 93 GLY A CA 1
ATOM 721 C C . GLY A 1 93 ? 40.398 -16.325 -27.653 1.00 55.22 93 GLY A C 1
ATOM 722 O O . GLY A 1 93 ? 39.774 -16.254 -28.705 1.00 55.22 93 GLY A O 1
ATOM 723 N N . THR A 1 94 ? 41.259 -15.384 -27.268 1.00 68.69 94 THR A N 1
ATOM 724 C CA . THR A 1 94 ? 41.514 -14.149 -28.018 1.00 68.69 94 THR A CA 1
ATOM 725 C C . THR A 1 94 ? 42.515 -14.335 -29.163 1.00 68.69 94 THR A C 1
ATOM 727 O O . THR A 1 94 ? 43.292 -15.289 -29.167 1.00 68.69 94 THR A O 1
ATOM 730 N N . ARG A 1 95 ? 42.490 -13.401 -30.123 1.00 69.75 95 ARG A N 1
ATOM 731 C CA . ARG A 1 95 ? 43.475 -13.268 -31.210 1.00 69.75 95 ARG A CA 1
ATOM 732 C C . ARG A 1 95 ? 44.515 -12.177 -30.949 1.00 69.75 95 ARG A C 1
ATOM 734 O O . ARG A 1 95 ? 45.475 -12.088 -31.709 1.00 69.75 95 ARG A O 1
ATOM 741 N N . ILE A 1 96 ? 44.340 -11.371 -29.895 1.00 75.25 96 ILE A N 1
ATOM 742 C CA . ILE A 1 96 ? 45.310 -10.327 -29.550 1.00 75.25 96 ILE A CA 1
ATOM 743 C C . ILE A 1 96 ? 46.653 -10.958 -29.168 1.00 75.25 96 ILE A C 1
ATOM 745 O O . ILE A 1 96 ? 46.705 -11.939 -28.426 1.00 75.25 96 ILE A O 1
ATOM 749 N N . ASN A 1 97 ? 47.736 -10.376 -29.668 1.00 75.44 97 ASN A N 1
ATOM 750 C CA . ASN A 1 97 ? 49.114 -10.730 -29.319 1.00 75.44 97 ASN A CA 1
ATOM 751 C C . ASN A 1 97 ? 49.816 -9.630 -28.503 1.00 75.44 97 ASN A C 1
ATOM 753 O O . ASN A 1 97 ? 50.884 -9.876 -27.952 1.00 75.44 97 ASN A O 1
ATOM 757 N N . ASN A 1 98 ? 49.205 -8.446 -28.409 1.00 75.88 98 ASN A N 1
ATOM 758 C CA . ASN A 1 98 ? 49.652 -7.316 -27.607 1.00 75.88 98 ASN A CA 1
ATOM 759 C C . ASN A 1 98 ? 48.612 -7.030 -26.506 1.00 75.88 98 ASN A C 1
ATOM 761 O O . ASN A 1 98 ? 47.429 -6.831 -26.793 1.00 75.88 98 ASN A O 1
ATOM 765 N N . VAL A 1 99 ? 49.069 -7.025 -25.250 1.00 78.19 99 VAL A N 1
ATOM 766 C CA . VAL A 1 99 ? 48.269 -6.747 -24.044 1.00 78.19 99 VAL A CA 1
ATOM 767 C C . VAL A 1 99 ? 48.762 -5.510 -23.284 1.00 78.19 99 VAL A C 1
ATOM 769 O O . VAL A 1 99 ? 48.376 -5.313 -22.137 1.00 78.19 99 VAL A O 1
ATOM 772 N N . ASP A 1 100 ? 49.565 -4.647 -23.909 1.00 84.12 100 ASP A N 1
ATOM 773 C CA . ASP A 1 100 ? 50.221 -3.491 -23.275 1.00 84.12 100 ASP A CA 1
ATOM 774 C C . ASP A 1 100 ? 49.215 -2.477 -22.704 1.00 84.12 100 ASP A C 1
ATOM 776 O O . ASP A 1 100 ? 49.553 -1.637 -21.880 1.00 84.12 100 ASP A O 1
ATOM 780 N N . PHE A 1 101 ? 47.948 -2.533 -23.122 1.00 82.12 101 PHE A N 1
ATOM 781 C CA . PHE A 1 101 ? 46.880 -1.736 -22.511 1.00 82.12 101 PHE A CA 1
ATOM 782 C C . PHE A 1 101 ? 46.663 -2.069 -21.025 1.00 82.12 101 PHE A C 1
ATOM 784 O O . PHE A 1 101 ? 46.060 -1.277 -20.306 1.00 82.12 101 PHE A O 1
ATOM 791 N N . LEU A 1 102 ? 47.125 -3.234 -20.557 1.00 82.44 102 LEU A N 1
ATOM 792 C CA . LEU A 1 102 ? 47.107 -3.594 -19.141 1.00 82.44 102 LEU A CA 1
ATOM 793 C C . LEU A 1 102 ? 48.108 -2.773 -18.324 1.00 82.44 102 LEU A C 1
ATOM 795 O O . LEU A 1 102 ? 47.871 -2.589 -17.135 1.00 82.44 102 LEU A O 1
ATOM 799 N N . ASP A 1 103 ? 49.155 -2.218 -18.944 1.00 85.19 103 ASP A N 1
ATOM 800 C CA . ASP A 1 103 ? 50.093 -1.309 -18.270 1.00 85.19 103 ASP A CA 1
ATOM 801 C C . ASP A 1 103 ? 49.402 -0.017 -17.811 1.00 85.19 103 ASP A C 1
ATOM 803 O O . ASP A 1 103 ? 49.876 0.667 -16.904 1.00 85.19 103 ASP A O 1
ATOM 807 N N . ASP A 1 104 ? 48.258 0.320 -18.416 1.00 84.62 104 ASP A N 1
ATOM 808 C CA . ASP A 1 104 ? 47.447 1.464 -18.009 1.00 84.62 104 ASP A CA 1
ATOM 809 C C . ASP A 1 104 ? 46.689 1.187 -16.691 1.00 84.62 104 ASP A C 1
ATOM 811 O O . ASP A 1 104 ? 46.108 2.117 -16.134 1.00 84.62 104 ASP A O 1
ATOM 815 N N . ILE A 1 105 ? 46.696 -0.051 -16.169 1.00 85.62 105 ILE A N 1
ATOM 816 C CA . ILE A 1 105 ? 46.074 -0.456 -14.898 1.00 85.62 105 ILE A CA 1
ATOM 817 C C . ILE A 1 105 ? 47.133 -0.439 -13.785 1.00 85.62 105 ILE A C 1
ATOM 819 O O . ILE A 1 105 ? 47.993 -1.312 -13.710 1.00 85.62 105 ILE A O 1
ATOM 823 N N . SER A 1 106 ? 47.052 0.537 -12.880 1.00 86.19 106 SER A N 1
ATOM 824 C CA . SER A 1 106 ? 47.984 0.680 -11.750 1.00 86.19 106 SER A CA 1
ATOM 825 C C . SER A 1 106 ? 47.639 -0.207 -10.557 1.00 86.19 106 SER A C 1
ATOM 827 O O . SER A 1 106 ? 48.522 -0.553 -9.772 1.00 86.19 106 SER A O 1
ATOM 829 N N . SER A 1 107 ? 46.363 -0.561 -10.381 1.00 88.31 107 SER A N 1
ATOM 830 C CA . SER A 1 107 ? 45.919 -1.431 -9.292 1.00 88.31 107 SER A CA 1
ATOM 831 C C . SER A 1 107 ? 44.712 -2.275 -9.695 1.00 88.31 107 SER A C 1
ATOM 833 O O . SER A 1 107 ? 43.895 -1.866 -10.519 1.00 88.31 107 SER A O 1
ATOM 835 N N . PHE A 1 108 ? 44.603 -3.473 -9.114 1.00 83.75 108 PHE A N 1
ATOM 836 C CA . PHE A 1 108 ? 43.521 -4.414 -9.393 1.00 83.75 108 PHE A CA 1
ATOM 837 C C . PHE A 1 108 ? 42.918 -4.966 -8.099 1.00 83.75 108 PHE A C 1
ATOM 839 O O . PHE A 1 108 ? 43.620 -5.533 -7.265 1.00 83.75 108 PHE A O 1
ATOM 846 N N . SER A 1 109 ? 41.601 -4.829 -7.956 1.00 82.06 109 SER A N 1
ATOM 847 C CA . SER A 1 109 ? 40.802 -5.423 -6.886 1.00 82.06 109 SER A CA 1
ATOM 848 C C . SER A 1 109 ? 39.769 -6.370 -7.481 1.00 82.06 109 SER A C 1
ATOM 850 O O . SER A 1 109 ? 38.830 -5.948 -8.159 1.00 82.06 109 SER A O 1
ATOM 852 N N . PHE A 1 110 ? 39.930 -7.661 -7.208 1.00 72.00 110 PHE A N 1
ATOM 853 C CA . PHE A 1 110 ? 38.982 -8.674 -7.649 1.00 72.00 110 PHE A CA 1
ATOM 854 C C . PHE A 1 110 ? 37.659 -8.571 -6.881 1.00 72.00 110 PHE A C 1
ATOM 856 O O . PHE A 1 110 ? 37.656 -8.478 -5.653 1.00 72.00 110 PHE A O 1
ATOM 863 N N . VAL A 1 111 ? 36.533 -8.642 -7.596 1.00 67.56 111 VAL A N 1
ATOM 864 C CA . VAL A 1 111 ? 35.198 -8.740 -6.991 1.00 67.56 111 VAL A CA 1
ATOM 865 C C . VAL A 1 111 ? 34.527 -10.044 -7.430 1.00 67.56 111 VAL A C 1
ATOM 867 O O . VAL A 1 111 ? 34.345 -10.323 -8.620 1.00 67.56 111 VAL A O 1
ATOM 870 N N . GLU A 1 112 ? 34.153 -10.860 -6.448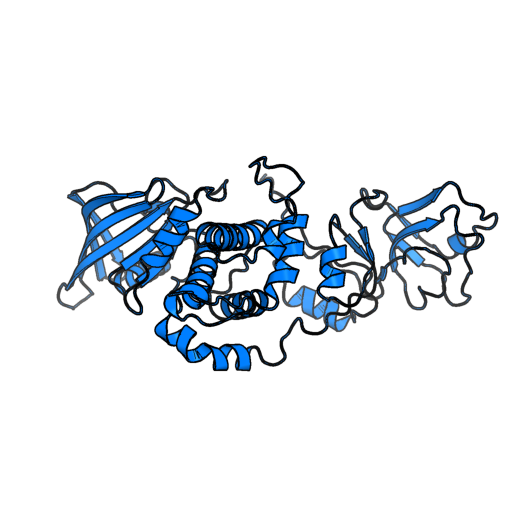 1.00 52.66 112 GLU A N 1
ATOM 871 C CA . GLU A 1 112 ? 33.470 -12.136 -6.655 1.00 52.66 112 GLU A CA 1
ATOM 872 C C . GLU A 1 112 ? 32.079 -11.888 -7.280 1.00 52.66 112 GLU A C 1
ATOM 874 O O . GLU A 1 112 ? 31.356 -10.983 -6.860 1.00 52.66 112 GLU A O 1
ATOM 879 N N . ASN A 1 113 ? 31.700 -12.675 -8.296 1.00 55.66 113 ASN A N 1
ATOM 880 C CA . ASN A 1 113 ? 30.509 -12.519 -9.161 1.00 55.66 113 ASN A CA 1
ATOM 881 C C . ASN A 1 113 ? 30.584 -11.493 -10.315 1.00 55.66 113 ASN A C 1
ATOM 883 O O . ASN A 1 113 ? 29.676 -11.482 -11.142 1.00 55.66 113 ASN A O 1
ATOM 887 N N . THR A 1 114 ? 31.649 -10.693 -10.463 1.00 59.19 114 THR A N 1
ATOM 888 C CA . THR A 1 114 ? 31.809 -9.815 -11.656 1.00 59.19 114 THR A CA 1
ATOM 889 C C . THR A 1 114 ? 32.236 -10.592 -12.907 1.00 59.19 114 THR A C 1
ATOM 891 O O . THR A 1 114 ? 31.864 -10.239 -14.021 1.00 59.19 114 THR A O 1
ATOM 894 N N . CYS A 1 115 ? 32.966 -11.699 -12.731 1.00 58.97 115 CYS A N 1
ATOM 895 C CA . CYS A 1 115 ? 33.370 -12.607 -13.812 1.00 58.97 115 CYS A CA 1
ATOM 896 C C . CYS A 1 115 ? 32.252 -13.552 -14.308 1.00 58.97 115 CYS A C 1
ATOM 898 O O . CYS A 1 115 ? 32.495 -14.346 -15.221 1.00 58.97 115 CYS A O 1
ATOM 900 N N . GLY A 1 116 ? 31.071 -13.531 -13.677 1.00 55.50 116 GLY A N 1
ATOM 901 C CA . GLY A 1 116 ? 29.937 -14.389 -14.023 1.00 55.50 116 GLY A CA 1
ATOM 902 C C . GLY A 1 116 ? 29.138 -13.830 -15.200 1.00 55.50 116 GLY A C 1
ATOM 903 O O . GLY A 1 116 ? 28.929 -12.625 -15.300 1.00 55.50 116 GLY A O 1
ATOM 904 N N . TYR A 1 117 ? 28.691 -14.709 -16.094 1.00 47.78 117 TYR A N 1
ATOM 905 C CA . TYR A 1 117 ? 28.118 -14.348 -17.396 1.00 47.78 117 TYR A CA 1
ATOM 906 C C . TYR A 1 117 ? 26.682 -13.811 -17.378 1.00 47.78 117 TYR A C 1
ATOM 908 O O . TYR A 1 117 ? 26.182 -13.443 -18.432 1.00 47.78 117 TYR A O 1
ATOM 916 N N . GLU A 1 118 ? 26.003 -13.752 -16.237 1.00 46.22 118 GLU A N 1
ATOM 917 C CA . GLU A 1 118 ? 24.535 -13.662 -16.268 1.00 46.22 118 GLU A CA 1
ATOM 918 C C . GLU A 1 118 ? 23.955 -12.396 -15.655 1.00 46.22 118 GLU A C 1
ATOM 920 O O . GLU A 1 118 ? 22.740 -12.238 -15.667 1.00 46.22 118 GLU A O 1
ATOM 925 N N . THR A 1 119 ? 24.779 -11.493 -15.105 1.00 51.84 119 THR A N 1
ATOM 926 C CA . THR A 1 119 ? 24.221 -10.443 -14.247 1.00 51.84 119 THR A CA 1
ATOM 927 C C . THR A 1 119 ? 24.844 -9.050 -14.351 1.00 51.84 119 THR A C 1
ATOM 929 O O . THR A 1 119 ? 24.714 -8.279 -13.403 1.00 51.84 119 THR A O 1
ATOM 932 N N . THR A 1 120 ? 25.512 -8.689 -15.444 1.00 48.66 120 THR A N 1
ATOM 933 C CA . THR A 1 120 ? 26.111 -7.350 -15.604 1.00 48.66 120 THR A CA 1
ATOM 934 C C . THR A 1 120 ? 25.653 -6.712 -16.916 1.00 48.66 120 THR A C 1
ATOM 936 O O . THR A 1 120 ? 25.869 -7.303 -17.968 1.00 48.66 120 THR A O 1
ATOM 939 N N . CYS A 1 121 ? 25.029 -5.533 -16.845 1.00 54.88 121 CYS A N 1
ATOM 940 C CA . CYS A 1 121 ? 24.453 -4.808 -17.983 1.00 54.88 121 CYS A CA 1
ATOM 941 C C . CYS A 1 121 ? 25.190 -3.496 -18.247 1.00 54.88 121 CYS A C 1
ATOM 943 O O . CYS A 1 121 ? 25.634 -2.842 -17.302 1.00 54.88 121 CYS A O 1
ATOM 945 N N . ASP A 1 122 ? 25.265 -3.090 -19.513 1.00 49.94 122 ASP A N 1
ATOM 946 C CA . ASP A 1 122 ? 25.831 -1.799 -19.906 1.00 49.94 122 ASP A CA 1
ATOM 947 C C . ASP A 1 122 ? 24.851 -0.645 -19.621 1.00 49.94 122 ASP A C 1
ATOM 949 O O . ASP A 1 122 ? 23.640 -0.800 -19.759 1.00 49.94 122 ASP A O 1
ATOM 953 N N . GLY A 1 123 ? 25.387 0.514 -19.235 1.00 43.91 123 GLY A N 1
ATOM 954 C CA . GLY A 1 123 ? 24.680 1.782 -19.052 1.00 43.91 123 GLY A CA 1
ATOM 955 C C . GLY A 1 123 ? 24.131 2.345 -20.366 1.00 43.91 123 GLY A C 1
ATOM 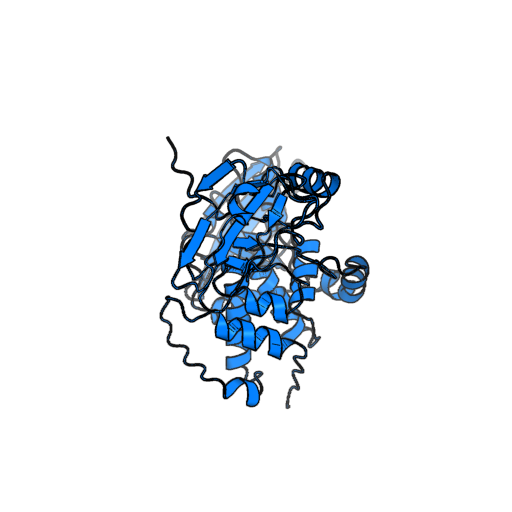956 O O . GLY A 1 123 ? 24.792 2.259 -21.400 1.00 43.91 123 GLY A O 1
ATOM 957 N N . GLY A 1 124 ? 22.957 2.976 -20.336 1.00 44.72 124 GLY A N 1
ATOM 958 C CA . GLY A 1 124 ? 22.356 3.621 -21.505 1.00 44.72 124 GLY A CA 1
ATOM 959 C C . GLY A 1 124 ? 21.222 4.584 -21.154 1.00 44.72 124 GLY A C 1
ATOM 960 O O . GLY A 1 124 ? 20.996 4.914 -19.985 1.00 44.72 124 GLY A O 1
ATOM 961 N N . ARG A 1 125 ? 20.504 5.058 -22.180 1.00 46.34 125 ARG A N 1
ATOM 962 C CA . ARG A 1 125 ? 19.256 5.809 -21.992 1.00 46.34 125 ARG A CA 1
ATOM 963 C C . ARG A 1 125 ? 18.247 4.882 -21.328 1.00 46.34 125 ARG A C 1
ATOM 965 O O . ARG A 1 125 ? 17.947 3.838 -21.887 1.00 46.34 125 ARG A O 1
ATOM 972 N N . VAL A 1 126 ? 17.717 5.268 -20.173 1.00 45.88 126 VAL A N 1
ATOM 973 C CA . VAL A 1 126 ? 16.663 4.484 -19.521 1.00 45.88 126 VAL A CA 1
ATOM 974 C C . VAL A 1 126 ? 15.336 4.779 -20.203 1.00 45.88 126 VAL A C 1
ATOM 976 O O . VAL A 1 126 ? 14.678 5.769 -19.900 1.00 45.88 126 VAL A O 1
ATOM 979 N N . ASP A 1 127 ? 14.993 3.936 -21.167 1.00 43.16 127 ASP A N 1
ATOM 980 C CA . ASP A 1 127 ? 13.676 3.808 -21.781 1.00 43.16 127 ASP A CA 1
ATOM 981 C C . ASP A 1 127 ? 13.163 2.369 -21.600 1.00 43.16 127 ASP A C 1
ATOM 983 O O . ASP A 1 127 ? 13.859 1.517 -21.040 1.00 43.16 127 ASP A O 1
ATOM 987 N N . ASP A 1 128 ? 11.932 2.097 -22.031 1.00 41.72 128 ASP A N 1
ATOM 988 C CA . ASP A 1 128 ? 11.305 0.782 -21.851 1.00 41.72 128 ASP A CA 1
ATOM 989 C C . ASP A 1 128 ? 12.165 -0.340 -22.458 1.00 41.72 128 ASP A C 1
ATOM 991 O O . ASP A 1 128 ? 12.356 -1.386 -21.844 1.00 41.72 128 ASP A O 1
ATOM 995 N N . VAL A 1 129 ? 12.813 -0.065 -23.596 1.00 41.97 129 VAL A N 1
ATOM 996 C CA . VAL A 1 129 ? 13.717 -0.992 -24.293 1.00 41.97 129 VAL A CA 1
ATOM 997 C C . VAL A 1 129 ? 14.977 -1.279 -23.469 1.00 41.97 129 VAL A C 1
ATOM 999 O O . VAL A 1 129 ? 15.469 -2.406 -23.439 1.00 41.97 129 VAL A O 1
ATOM 1002 N N . TYR A 1 130 ? 15.521 -0.280 -22.778 1.00 41.25 130 TYR A N 1
ATOM 1003 C CA . TYR A 1 130 ? 16.666 -0.454 -21.887 1.00 41.25 130 TYR A CA 1
ATOM 1004 C C . TYR A 1 130 ? 16.309 -1.235 -20.612 1.00 41.25 130 TYR A C 1
ATOM 1006 O O . TYR A 1 130 ? 17.090 -2.078 -20.168 1.00 41.25 130 TYR A O 1
ATOM 1014 N N . LEU A 1 131 ? 15.116 -1.009 -20.051 1.00 42.47 131 LEU A N 1
ATOM 1015 C CA . LEU A 1 131 ? 14.599 -1.755 -18.898 1.00 42.47 131 LEU A CA 1
ATOM 1016 C C . LEU A 1 131 ? 14.315 -3.228 -19.231 1.00 42.47 131 LEU A C 1
ATOM 1018 O O . LEU A 1 131 ? 14.583 -4.100 -18.403 1.00 42.47 131 LEU A O 1
ATOM 1022 N N . ASP A 1 132 ? 13.874 -3.521 -20.454 1.00 42.22 132 ASP A N 1
ATOM 1023 C CA . ASP A 1 132 ? 13.699 -4.893 -20.946 1.00 42.22 132 ASP A CA 1
ATOM 1024 C C . ASP A 1 132 ? 15.015 -5.671 -21.026 1.00 42.22 132 ASP A C 1
ATOM 1026 O O . ASP A 1 132 ? 15.064 -6.875 -20.769 1.00 42.22 132 ASP A O 1
ATOM 1030 N N . ASN A 1 133 ? 16.097 -4.974 -21.378 1.00 38.91 133 ASN A N 1
ATOM 1031 C CA . ASN A 1 133 ? 17.424 -5.560 -21.541 1.00 38.91 133 ASN A CA 1
ATOM 1032 C C . ASN A 1 133 ? 18.172 -5.738 -20.207 1.00 38.91 133 ASN A C 1
ATOM 1034 O O . ASN A 1 133 ? 19.231 -6.360 -20.184 1.00 38.91 133 ASN A O 1
ATOM 1038 N N . LEU A 1 134 ? 17.616 -5.252 -19.087 1.00 41.00 134 LEU A N 1
ATOM 1039 C CA . LEU A 1 134 ? 18.158 -5.445 -17.734 1.00 41.00 134 LEU A CA 1
ATOM 1040 C C . LEU A 1 134 ? 17.823 -6.824 -17.127 1.00 41.00 134 LEU A C 1
ATOM 1042 O O . LEU A 1 134 ? 18.183 -7.106 -15.978 1.00 41.00 134 LEU A O 1
ATOM 1046 N N . TYR A 1 135 ? 17.144 -7.705 -17.868 1.00 38.59 135 TYR A N 1
ATOM 1047 C CA . TYR A 1 135 ? 16.795 -9.049 -17.410 1.00 38.59 135 TYR A CA 1
ATOM 1048 C C . TYR A 1 135 ? 18.047 -9.887 -17.084 1.00 38.59 135 TYR A C 1
ATOM 1050 O O . TYR A 1 135 ? 18.939 -10.061 -17.907 1.00 38.59 135 TYR A O 1
ATOM 1058 N N . GLY A 1 136 ? 18.115 -10.393 -15.847 1.00 42.25 136 GLY A N 1
ATOM 1059 C CA . GLY A 1 136 ? 19.277 -11.115 -15.309 1.00 42.25 136 GLY A CA 1
ATOM 1060 C C . GLY A 1 136 ? 20.308 -10.216 -14.616 1.00 42.25 136 GLY A C 1
ATOM 1061 O O . GLY A 1 136 ? 21.071 -10.698 -13.783 1.00 42.25 136 GLY A O 1
ATOM 1062 N N . CYS A 1 137 ? 20.288 -8.897 -14.833 1.00 41.56 137 CYS A N 1
ATOM 1063 C CA . CYS A 1 137 ? 21.324 -8.001 -14.324 1.00 41.56 137 CYS A CA 1
ATOM 1064 C C . CYS A 1 137 ? 21.247 -7.693 -12.823 1.00 41.56 137 CYS A C 1
ATOM 1066 O O . CYS A 1 137 ? 20.265 -7.177 -12.301 1.00 41.56 137 CYS A O 1
ATOM 1068 N N . LYS A 1 138 ? 22.344 -7.996 -12.122 1.00 44.94 138 LYS A N 1
ATOM 1069 C CA . LYS A 1 138 ? 22.652 -7.637 -10.730 1.00 44.94 138 LYS A CA 1
ATOM 1070 C C . LYS A 1 138 ? 23.553 -6.395 -10.635 1.00 44.94 138 LYS A C 1
ATOM 1072 O O . LYS A 1 138 ? 23.567 -5.768 -9.583 1.00 44.94 138 LYS A O 1
ATOM 1077 N N . ASN A 1 139 ? 24.289 -6.047 -11.695 1.00 45.78 139 ASN A N 1
ATOM 1078 C CA . ASN A 1 139 ? 25.200 -4.899 -11.770 1.00 45.78 139 ASN A CA 1
ATOM 1079 C C . ASN A 1 139 ? 24.944 -4.099 -13.061 1.00 45.78 139 ASN A C 1
ATOM 1081 O O . ASN A 1 139 ? 24.788 -4.702 -14.121 1.00 45.78 139 ASN A O 1
ATOM 1085 N N . ILE A 1 140 ? 24.940 -2.765 -12.991 1.00 50.00 140 ILE A N 1
ATOM 1086 C CA . ILE A 1 140 ? 24.861 -1.876 -14.167 1.00 50.00 140 ILE A CA 1
ATOM 1087 C C . ILE A 1 140 ? 26.172 -1.096 -14.281 1.00 50.00 140 ILE A C 1
ATOM 1089 O O . ILE A 1 140 ? 26.662 -0.592 -13.270 1.00 50.00 140 ILE A O 1
ATOM 1093 N N . ILE A 1 141 ? 26.740 -1.023 -15.486 1.00 47.41 141 ILE A N 1
ATOM 1094 C CA . ILE A 1 141 ? 28.081 -0.495 -15.757 1.00 47.41 141 ILE A CA 1
ATOM 1095 C C . ILE A 1 141 ? 28.045 0.463 -16.950 1.00 47.41 141 ILE A C 1
ATOM 1097 O O . ILE A 1 141 ? 27.805 0.043 -18.071 1.00 47.41 141 ILE A O 1
ATOM 1101 N N . GLY A 1 142 ? 28.334 1.749 -16.742 1.00 44.38 142 GLY A N 1
ATOM 1102 C CA . GLY A 1 142 ? 28.380 2.762 -17.809 1.00 44.38 142 GLY A CA 1
ATOM 1103 C C . GLY A 1 142 ? 27.367 3.895 -17.621 1.00 44.38 142 GLY A C 1
ATOM 1104 O O . GLY A 1 142 ? 26.747 4.027 -16.567 1.00 44.38 142 GLY A O 1
ATOM 1105 N N . ASN A 1 143 ? 27.205 4.746 -18.642 1.00 39.44 143 ASN A N 1
ATOM 1106 C CA . ASN A 1 143 ? 26.390 5.963 -18.550 1.00 39.44 143 ASN A CA 1
ATOM 1107 C C . ASN A 1 143 ? 24.889 5.660 -18.524 1.00 39.44 143 ASN A C 1
ATOM 1109 O O . ASN A 1 143 ? 24.275 5.474 -19.568 1.00 39.44 143 ASN A O 1
ATOM 1113 N N . LEU A 1 144 ? 24.284 5.696 -17.339 1.00 41.62 144 LEU A N 1
ATOM 1114 C CA . LEU A 1 144 ? 22.832 5.738 -17.176 1.00 41.62 144 LEU A CA 1
ATOM 1115 C C . LEU A 1 144 ? 22.342 7.166 -17.426 1.00 41.62 144 LEU A C 1
ATOM 1117 O O . LEU A 1 144 ? 22.636 8.076 -16.650 1.00 41.62 144 LEU A O 1
ATOM 1121 N N . THR A 1 145 ? 21.590 7.357 -18.508 1.00 38.69 145 THR A N 1
ATOM 1122 C CA . THR A 1 145 ? 20.923 8.628 -18.826 1.00 38.69 145 THR A CA 1
ATOM 1123 C C . THR A 1 145 ? 19.444 8.492 -18.481 1.00 38.69 145 THR A C 1
ATOM 1125 O O . THR A 1 145 ? 18.658 7.934 -19.245 1.00 38.69 145 THR A O 1
ATOM 1128 N N . LEU A 1 146 ? 19.074 8.961 -17.288 1.00 37.12 146 LEU A N 1
ATOM 1129 C CA . LEU A 1 146 ? 17.693 8.985 -16.810 1.00 37.12 146 LEU A CA 1
ATOM 1130 C C . LEU A 1 146 ? 17.003 10.225 -17.388 1.00 37.12 146 LEU A C 1
ATOM 1132 O O . LEU A 1 146 ? 17.102 11.317 -16.833 1.00 37.12 146 LEU A O 1
ATOM 1136 N N . HIS A 1 147 ? 16.312 10.073 -18.512 1.00 36.53 147 HIS A N 1
ATOM 1137 C CA . HIS A 1 147 ? 15.388 11.094 -18.998 1.00 36.53 147 HIS A CA 1
ATOM 1138 C C . HIS A 1 147 ? 13.964 10.674 -18.611 1.00 36.53 147 HIS A C 1
ATOM 1140 O O . HIS A 1 147 ? 13.584 9.538 -18.856 1.00 36.53 147 HIS A O 1
ATOM 1146 N N . ASN A 1 148 ? 13.191 11.587 -18.011 1.00 35.16 148 ASN A N 1
ATOM 1147 C CA . ASN A 1 148 ? 11.779 11.422 -17.613 1.00 35.16 148 ASN A CA 1
ATOM 1148 C C . ASN A 1 148 ? 11.457 10.611 -16.337 1.00 35.16 148 ASN A C 1
ATOM 1150 O O . ASN A 1 148 ? 10.284 10.347 -16.092 1.00 35.16 148 ASN A O 1
ATOM 1154 N N . LEU A 1 149 ? 12.419 10.282 -15.462 1.00 35.03 149 LEU A N 1
ATOM 1155 C CA . LEU A 1 149 ? 12.073 9.721 -14.133 1.00 35.03 149 LEU A CA 1
ATOM 1156 C C . LEU A 1 149 ? 11.446 10.737 -13.169 1.00 35.03 149 LEU A C 1
ATOM 1158 O O . LEU A 1 149 ? 10.868 10.365 -12.153 1.00 35.03 149 LEU A O 1
ATOM 1162 N N . ILE A 1 150 ? 11.519 12.013 -13.522 1.00 37.03 150 ILE A N 1
ATOM 1163 C CA . ILE A 1 150 ? 10.674 13.059 -12.974 1.00 37.03 150 ILE A CA 1
ATOM 1164 C C . ILE A 1 150 ? 9.816 13.470 -14.159 1.00 37.03 150 ILE A C 1
ATOM 1166 O O . ILE A 1 150 ? 10.306 14.133 -15.079 1.00 37.03 150 ILE A O 1
ATOM 1170 N N . ASN A 1 151 ? 8.559 13.028 -14.185 1.00 40.56 151 ASN A N 1
ATOM 1171 C CA . ASN A 1 151 ? 7.588 13.718 -15.015 1.00 40.56 151 ASN A CA 1
ATOM 1172 C C . ASN A 1 151 ? 7.646 15.175 -14.546 1.00 40.56 151 ASN A C 1
ATOM 1174 O O . ASN A 1 151 ? 7.525 15.430 -13.346 1.00 40.56 151 ASN A O 1
ATOM 1178 N N . LYS A 1 152 ? 7.952 16.109 -15.455 1.00 44.91 152 LYS A N 1
ATOM 1179 C CA . LYS A 1 152 ? 8.248 17.508 -15.105 1.00 44.91 152 LYS A CA 1
ATOM 1180 C C . LYS A 1 152 ? 7.100 18.220 -14.401 1.00 44.91 152 LYS A C 1
ATOM 1182 O O . LYS A 1 152 ? 7.315 19.322 -13.926 1.00 44.91 152 LYS A O 1
ATOM 1187 N N . ASP A 1 153 ? 5.956 17.565 -14.259 1.00 66.88 153 ASP A N 1
ATOM 1188 C CA . ASP A 1 153 ? 4.882 18.023 -13.411 1.00 66.88 153 ASP A CA 1
ATOM 1189 C C . ASP A 1 153 ? 4.159 16.838 -12.740 1.00 66.88 153 ASP A C 1
ATOM 1191 O O . ASP A 1 153 ? 3.024 16.506 -13.090 1.00 66.88 153 ASP A O 1
ATOM 1195 N N . ILE A 1 154 ? 4.766 16.209 -11.722 1.00 73.31 154 ILE A N 1
ATOM 1196 C CA . ILE A 1 154 ? 3.989 15.414 -10.742 1.00 73.31 154 ILE A CA 1
ATOM 1197 C C . ILE A 1 154 ? 2.784 16.226 -10.236 1.00 73.31 154 ILE A C 1
ATOM 1199 O O . ILE A 1 154 ? 1.701 15.684 -10.040 1.00 73.31 154 ILE A O 1
ATOM 1203 N N . ASP A 1 155 ? 2.939 17.547 -10.144 1.00 79.19 155 ASP A N 1
ATOM 1204 C CA . ASP A 1 155 ? 1.875 18.492 -9.832 1.00 79.19 155 ASP A CA 1
ATOM 1205 C C . ASP A 1 155 ? 0.753 18.512 -10.881 1.00 79.19 155 ASP A C 1
ATOM 1207 O O . ASP A 1 155 ? -0.416 18.574 -10.504 1.00 79.19 155 ASP A O 1
ATOM 1211 N N . VAL A 1 156 ? 1.056 18.380 -12.178 1.00 80.00 156 VAL A N 1
ATOM 1212 C CA . VAL A 1 156 ? 0.040 18.232 -13.239 1.00 80.00 156 VAL A CA 1
ATOM 1213 C C . VAL A 1 156 ? -0.636 16.873 -13.135 1.00 80.00 156 VAL A C 1
ATOM 1215 O O . VAL A 1 156 ? -1.857 16.808 -13.241 1.00 80.00 156 VAL A O 1
ATOM 1218 N N . LEU A 1 157 ? 0.104 15.793 -12.862 1.00 79.69 157 LEU A N 1
ATOM 1219 C CA . LEU A 1 157 ? -0.507 14.477 -12.653 1.00 79.69 157 LEU A CA 1
ATOM 1220 C C . LEU A 1 157 ? -1.471 14.500 -11.455 1.00 79.69 157 LEU A C 1
ATOM 1222 O O . LEU A 1 157 ? -2.593 13.995 -11.541 1.00 79.69 157 LEU A O 1
ATOM 1226 N N . VAL A 1 158 ? -1.064 15.135 -10.356 1.00 84.88 158 VAL A N 1
ATOM 1227 C CA . VAL A 1 158 ? -1.884 15.338 -9.157 1.00 84.88 158 VAL A CA 1
ATOM 1228 C C . VAL A 1 158 ? -3.087 16.232 -9.452 1.00 84.88 158 VAL A C 1
ATOM 1230 O O . VAL A 1 158 ? -4.191 15.917 -9.007 1.00 84.88 158 VAL A O 1
ATOM 1233 N N . ALA A 1 159 ? -2.906 17.313 -10.212 1.00 86.56 159 ALA A N 1
ATOM 1234 C CA . ALA A 1 159 ? -3.981 18.220 -10.598 1.00 86.56 159 ALA A CA 1
ATOM 1235 C C . ALA A 1 159 ? -5.017 17.523 -11.492 1.00 86.56 159 ALA A C 1
ATOM 1237 O O . ALA A 1 159 ? -6.214 17.592 -11.209 1.00 86.56 159 ALA A O 1
ATOM 1238 N N . ASN A 1 160 ? -4.564 16.780 -12.503 1.00 86.31 160 ASN A N 1
ATOM 1239 C CA . ASN A 1 160 ? -5.418 16.016 -13.415 1.00 86.31 160 ASN A CA 1
ATOM 1240 C C . ASN A 1 160 ? -6.220 14.938 -12.674 1.00 86.31 160 ASN A C 1
ATOM 1242 O O . ASN A 1 160 ? -7.358 14.657 -13.036 1.00 86.31 160 ASN A O 1
ATOM 1246 N N . ASN A 1 161 ? -5.669 14.388 -11.588 1.00 88.19 161 ASN A N 1
ATOM 1247 C CA . ASN A 1 161 ? -6.316 13.354 -10.782 1.00 88.19 161 ASN A CA 1
ATOM 1248 C C . ASN A 1 161 ? -6.936 13.884 -9.478 1.00 88.19 161 ASN A C 1
ATOM 1250 O O . ASN A 1 161 ? -7.296 13.102 -8.595 1.00 88.19 161 ASN A O 1
ATOM 1254 N N . ALA A 1 162 ? -7.115 15.202 -9.328 1.00 88.50 162 ALA A N 1
ATOM 1255 C CA . ALA A 1 162 ? -7.598 15.801 -8.082 1.00 88.50 162 ALA A CA 1
ATOM 1256 C C . ALA A 1 162 ? -8.980 15.276 -7.649 1.00 88.50 162 ALA A C 1
ATOM 1258 O O . ALA A 1 162 ? -9.237 15.098 -6.454 1.00 88.50 162 ALA A O 1
ATOM 1259 N N . SER A 1 163 ? -9.869 14.988 -8.608 1.00 89.38 163 SER A N 1
ATOM 1260 C CA . SER A 1 163 ? -11.185 14.407 -8.316 1.00 89.38 163 SER A CA 1
ATOM 1261 C C . SER A 1 163 ? -11.066 12.998 -7.729 1.00 89.38 163 SER A C 1
ATOM 1263 O O . SER A 1 163 ? -11.668 12.718 -6.686 1.00 89.38 163 SER A O 1
ATOM 1265 N N . PHE A 1 164 ? -10.237 12.141 -8.340 1.00 89.81 164 PHE A N 1
ATOM 1266 C CA . PHE A 1 164 ? -9.923 10.812 -7.818 1.00 89.81 164 PHE A CA 1
ATOM 1267 C C . PHE A 1 164 ? -9.334 10.913 -6.406 1.00 89.81 164 PHE A C 1
ATOM 1269 O O . PHE A 1 164 ? -9.841 10.290 -5.471 1.00 89.81 164 PHE A O 1
ATOM 1276 N N . LEU A 1 165 ? -8.323 11.765 -6.218 1.00 88.44 165 LEU A N 1
ATOM 1277 C CA . LEU A 1 165 ? -7.653 11.938 -4.929 1.00 88.44 165 LEU A CA 1
ATOM 1278 C C . LEU A 1 165 ? -8.616 12.358 -3.814 1.00 88.44 165 LEU A C 1
ATOM 1280 O O . LEU A 1 165 ? -8.496 11.900 -2.679 1.00 88.44 165 LEU A O 1
ATOM 1284 N N . LYS A 1 166 ? -9.597 13.205 -4.134 1.00 88.31 166 LYS A N 1
ATOM 1285 C CA . LYS A 1 166 ? -10.567 13.711 -3.162 1.00 88.31 166 LYS A CA 1
ATOM 1286 C C . LYS A 1 166 ? -11.672 12.708 -2.830 1.00 88.31 166 LYS A C 1
ATOM 1288 O O . LYS A 1 166 ? -12.073 12.616 -1.670 1.00 88.31 166 LYS A O 1
ATOM 1293 N N . HIS A 1 167 ? -12.204 12.007 -3.828 1.00 89.06 167 HIS A N 1
ATOM 1294 C CA . HIS A 1 167 ? -13.444 11.238 -3.668 1.00 89.06 167 HIS A CA 1
ATOM 1295 C C . HIS A 1 167 ? -13.235 9.724 -3.629 1.00 89.06 167 HIS A C 1
ATOM 1297 O O . HIS A 1 167 ? -14.066 9.015 -3.064 1.00 89.06 167 HIS A O 1
ATOM 1303 N N . HIS A 1 168 ? -12.136 9.234 -4.195 1.00 89.81 168 HIS A N 1
ATOM 1304 C CA . HIS A 1 168 ? -11.935 7.817 -4.483 1.00 89.81 168 HIS A CA 1
ATOM 1305 C C . HIS A 1 168 ? -10.674 7.237 -3.856 1.00 89.81 168 HIS A C 1
ATOM 1307 O O . HIS A 1 168 ? -10.617 6.033 -3.623 1.00 89.81 168 HIS A O 1
ATOM 1313 N N . MET A 1 169 ? -9.679 8.061 -3.531 1.00 90.31 169 MET A N 1
ATOM 1314 C CA . MET A 1 169 ? -8.475 7.579 -2.867 1.00 90.31 169 MET A CA 1
ATOM 1315 C C . MET A 1 169 ? -8.820 6.916 -1.531 1.00 90.31 169 MET A C 1
ATOM 1317 O O . MET A 1 169 ? -9.606 7.436 -0.731 1.00 90.31 169 MET A O 1
ATOM 1321 N N . LEU A 1 170 ? -8.236 5.742 -1.290 1.00 91.19 170 LEU A N 1
ATOM 1322 C CA . LEU A 1 170 ? -8.422 4.995 -0.054 1.00 91.19 170 LEU A CA 1
ATOM 1323 C C . LEU A 1 170 ? -7.620 5.672 1.067 1.00 91.19 170 LEU A C 1
ATOM 1325 O O . LEU A 1 170 ? -6.389 5.655 1.020 1.00 91.19 170 LEU A O 1
ATOM 1329 N N . PRO A 1 171 ? -8.269 6.230 2.106 1.00 91.00 171 PRO A N 1
ATOM 1330 C CA . PRO A 1 171 ? -7.541 6.847 3.203 1.00 91.00 171 PRO A CA 1
ATOM 1331 C C . PRO A 1 171 ? -6.742 5.789 3.968 1.00 91.00 171 PRO A C 1
ATOM 1333 O O . PRO A 1 171 ? -7.294 4.758 4.366 1.00 91.00 171 PRO A O 1
ATOM 1336 N N . LEU A 1 172 ? -5.456 6.053 4.202 1.00 89.69 172 LEU A N 1
ATOM 1337 C CA . LEU A 1 172 ? -4.549 5.147 4.905 1.00 89.69 172 LEU A CA 1
ATOM 1338 C C . LEU A 1 172 ? -4.194 5.691 6.289 1.00 89.69 172 LEU A C 1
ATOM 1340 O O . LEU A 1 172 ? -3.730 6.822 6.418 1.00 89.69 172 LEU A O 1
ATOM 1344 N N . ALA A 1 173 ? -4.326 4.867 7.330 1.00 87.06 173 ALA A N 1
ATOM 1345 C CA . ALA A 1 173 ? -3.811 5.230 8.647 1.00 87.06 173 ALA A CA 1
ATOM 1346 C C . ALA A 1 173 ? -2.287 5.385 8.623 1.00 87.06 173 ALA A C 1
ATOM 1348 O O . ALA A 1 173 ? -1.573 4.540 8.068 1.00 87.06 173 ALA A O 1
ATOM 1349 N N . ALA A 1 174 ? -1.797 6.425 9.296 1.00 76.50 174 ALA A N 1
ATOM 1350 C CA . ALA A 1 174 ? -0.373 6.643 9.500 1.00 76.50 174 ALA A CA 1
ATOM 1351 C C . ALA A 1 174 ? 0.268 5.485 10.285 1.00 76.50 174 ALA A C 1
ATOM 1353 O O . ALA A 1 174 ? -0.355 4.899 11.182 1.00 76.50 174 ALA A O 1
ATOM 1354 N N . ASN A 1 175 ? 1.536 5.206 9.964 1.00 67.62 175 ASN A N 1
ATOM 1355 C CA . ASN A 1 175 ? 2.378 4.145 10.530 1.00 67.62 175 ASN A CA 1
ATOM 1356 C C . ASN A 1 175 ? 1.910 2.724 10.173 1.00 67.62 175 ASN A C 1
ATOM 1358 O O . ASN A 1 175 ? 0.721 2.460 10.005 1.00 67.62 175 ASN A O 1
ATOM 1362 N N . CYS A 1 176 ? 2.834 1.781 10.025 1.00 65.38 176 CYS A N 1
ATOM 1363 C CA . CYS A 1 176 ? 2.481 0.370 9.842 1.00 65.38 176 CYS A CA 1
ATOM 1364 C C . CYS A 1 176 ? 2.339 -0.280 11.221 1.00 65.38 176 CYS A C 1
ATOM 1366 O O . CYS A 1 176 ? 1.227 -0.486 11.690 1.00 65.38 176 CYS A O 1
ATOM 1368 N N . ARG A 1 177 ? 3.427 -0.449 11.970 1.00 71.62 177 ARG A N 1
ATOM 1369 C CA . ARG A 1 177 ? 3.386 -1.070 13.301 1.00 71.62 177 ARG A CA 1
ATOM 1370 C C . ARG A 1 177 ? 3.347 -0.038 14.431 1.00 71.62 177 ARG A C 1
ATOM 1372 O O . ARG A 1 177 ? 4.092 0.936 14.398 1.00 71.62 177 ARG A O 1
ATOM 1379 N N . ILE A 1 178 ? 2.527 -0.280 15.456 1.00 75.94 178 ILE A N 1
ATOM 1380 C CA . ILE A 1 178 ? 2.503 0.534 16.683 1.00 75.94 178 ILE A CA 1
ATOM 1381 C C . ILE A 1 178 ? 3.492 -0.068 17.690 1.00 75.94 178 ILE A C 1
ATOM 1383 O O . ILE A 1 178 ? 3.362 -1.252 18.021 1.00 75.94 178 ILE A O 1
ATOM 1387 N N . PRO A 1 179 ? 4.472 0.697 18.200 1.00 75.00 179 PRO A N 1
ATOM 1388 C CA . PRO A 1 179 ? 5.323 0.236 19.287 1.00 75.00 179 PRO A CA 1
ATOM 1389 C C . PRO A 1 179 ? 4.478 -0.095 20.531 1.00 75.00 179 PRO A C 1
ATOM 1391 O O . PRO A 1 179 ? 3.625 0.707 20.908 1.00 75.00 179 PRO A O 1
ATOM 1394 N N . PRO A 1 180 ? 4.723 -1.217 21.236 1.00 66.81 180 PRO A N 1
ATOM 1395 C CA . PRO A 1 180 ? 3.866 -1.664 22.344 1.00 66.81 180 PRO A CA 1
ATOM 1396 C C . PRO A 1 180 ? 3.697 -0.668 23.501 1.00 66.81 180 PRO A C 1
ATOM 1398 O O . PRO A 1 180 ? 2.761 -0.793 24.283 1.00 66.81 180 PRO A O 1
ATOM 1401 N N . LYS A 1 181 ? 4.618 0.291 23.644 1.00 75.50 181 LYS A N 1
ATOM 1402 C CA . LYS A 1 181 ? 4.637 1.278 24.735 1.00 75.50 181 LYS A CA 1
ATOM 1403 C C . LYS A 1 181 ? 4.204 2.681 24.297 1.00 75.50 181 LYS A C 1
ATOM 1405 O O . LYS A 1 181 ? 4.171 3.584 25.129 1.00 75.50 181 LYS A O 1
ATOM 1410 N N . ASP A 1 182 ? 3.882 2.877 23.019 1.00 82.88 182 ASP A N 1
ATOM 1411 C CA . ASP A 1 182 ? 3.517 4.192 22.495 1.00 82.88 182 ASP A CA 1
ATOM 1412 C C . ASP A 1 182 ? 2.002 4.420 22.575 1.00 82.88 182 ASP A C 1
ATOM 1414 O O . ASP A 1 182 ? 1.231 4.138 21.653 1.00 82.88 182 ASP A O 1
ATOM 1418 N N . ASN A 1 183 ? 1.573 4.947 23.721 1.00 84.62 183 ASN A N 1
ATOM 1419 C CA . ASN A 1 183 ? 0.170 5.259 23.977 1.00 84.62 183 ASN A CA 1
ATOM 1420 C C . ASN A 1 183 ? -0.381 6.359 23.053 1.00 84.62 183 ASN A C 1
ATOM 1422 O O . ASN A 1 183 ? -1.593 6.408 22.833 1.00 84.62 183 ASN A O 1
ATOM 1426 N N . PHE A 1 184 ? 0.474 7.241 22.521 1.00 87.50 184 PHE A N 1
ATOM 1427 C CA . PHE A 1 184 ? 0.053 8.298 21.605 1.00 87.50 184 PHE A CA 1
ATOM 1428 C C . PHE A 1 184 ? -0.293 7.709 20.236 1.00 87.50 184 PHE A C 1
ATOM 1430 O O . PHE A 1 184 ? -1.421 7.880 19.773 1.00 87.50 184 PHE A O 1
ATOM 1437 N N . LEU A 1 185 ? 0.615 6.934 19.636 1.00 87.25 185 LEU A N 1
ATOM 1438 C CA . LEU A 1 185 ? 0.372 6.278 18.347 1.00 87.25 185 LEU A CA 1
ATOM 1439 C C . LEU A 1 185 ? -0.791 5.283 18.414 1.00 87.25 185 LEU A C 1
ATOM 1441 O O . LEU A 1 185 ? -1.585 5.188 17.474 1.00 87.25 185 LEU A O 1
ATOM 1445 N N . LEU A 1 186 ? -0.939 4.584 19.544 1.00 89.12 186 LEU A N 1
ATOM 1446 C CA . LEU A 1 186 ? -2.099 3.736 19.805 1.00 89.12 186 LEU A CA 1
ATOM 1447 C C . LEU A 1 186 ? -3.406 4.542 19.778 1.00 89.12 186 LEU A C 1
ATOM 1449 O O . LEU A 1 186 ? -4.374 4.139 19.133 1.00 89.12 186 LEU A O 1
ATOM 1453 N N . CYS A 1 187 ? -3.431 5.698 20.443 1.00 89.44 187 CYS A N 1
ATOM 1454 C CA . CYS A 1 187 ? -4.589 6.585 20.464 1.00 89.44 187 CYS A CA 1
ATOM 1455 C C . CYS A 1 187 ? -4.915 7.147 19.070 1.00 89.44 187 CYS A C 1
ATOM 1457 O O . CYS A 1 187 ? -6.077 7.129 18.665 1.00 89.44 187 CYS A O 1
ATOM 1459 N N . GLU A 1 188 ? -3.913 7.580 18.300 1.00 90.00 188 GLU A N 1
ATOM 1460 C CA . GLU A 1 188 ? -4.104 8.062 16.924 1.00 90.00 188 GLU A CA 1
ATOM 1461 C C . GLU A 1 188 ? -4.651 6.964 16.001 1.00 90.00 188 GLU A C 1
ATOM 1463 O O . GLU A 1 188 ? -5.567 7.207 15.206 1.00 90.00 188 GLU A O 1
ATOM 1468 N N . ARG A 1 189 ? -4.183 5.716 16.162 1.00 91.12 189 ARG A N 1
ATOM 1469 C CA . ARG A 1 189 ? -4.763 4.568 15.456 1.00 91.12 189 ARG A CA 1
ATOM 1470 C C . ARG A 1 189 ? -6.233 4.396 15.818 1.00 91.12 189 ARG A C 1
ATOM 1472 O O . ARG A 1 189 ? -7.060 4.303 14.917 1.00 91.12 189 ARG A O 1
ATOM 1479 N N . ILE A 1 190 ? -6.574 4.399 17.107 1.00 93.06 190 ILE A N 1
ATOM 1480 C CA . ILE A 1 190 ? -7.965 4.268 17.566 1.00 93.06 190 ILE A CA 1
ATOM 1481 C C . ILE A 1 190 ? -8.834 5.375 16.968 1.00 93.06 190 ILE A C 1
ATOM 1483 O O . ILE A 1 190 ? -9.858 5.073 16.362 1.00 93.06 190 ILE A O 1
ATOM 1487 N N . LYS A 1 191 ? -8.415 6.642 17.053 1.00 91.81 191 LYS A N 1
ATOM 1488 C CA . LYS A 1 191 ? -9.145 7.762 16.436 1.00 91.81 191 LYS A CA 1
ATOM 1489 C C . LYS A 1 191 ? -9.359 7.545 14.939 1.00 91.81 191 LYS A C 1
ATOM 1491 O O . LYS A 1 191 ? -10.458 7.788 14.448 1.00 91.81 191 LYS A O 1
ATOM 1496 N N . THR A 1 192 ? -8.352 7.027 14.237 1.00 92.25 192 THR A N 1
ATOM 1497 C CA . THR A 1 192 ? -8.451 6.709 12.809 1.00 92.25 192 THR A CA 1
ATOM 1498 C C . THR A 1 192 ? -9.501 5.628 12.544 1.00 92.25 192 THR A C 1
ATOM 1500 O O . THR A 1 192 ? -10.376 5.834 11.704 1.00 92.25 192 THR A O 1
ATOM 1503 N N . LEU A 1 193 ? -9.498 4.525 13.304 1.00 93.06 193 LEU A N 1
ATOM 1504 C CA . LEU A 1 193 ? -10.528 3.478 13.201 1.00 93.06 193 LEU A CA 1
ATOM 1505 C C . LEU A 1 193 ? -11.933 4.019 13.486 1.00 93.06 193 LEU A C 1
ATOM 1507 O O . LEU A 1 193 ? -12.909 3.545 12.913 1.00 93.06 193 LEU A O 1
ATOM 1511 N N . LEU A 1 194 ? -12.046 4.995 14.388 1.00 93.06 194 LEU A N 1
ATOM 1512 C CA . LEU A 1 194 ? -13.325 5.587 14.765 1.00 93.06 194 LEU A CA 1
ATOM 1513 C C . LEU A 1 194 ? -13.803 6.681 13.809 1.00 93.06 194 LEU A C 1
ATOM 1515 O O . LEU A 1 194 ? -14.981 7.030 13.863 1.00 93.06 194 LEU A O 1
ATOM 1519 N N . SER A 1 195 ? -12.934 7.191 12.935 1.00 91.94 195 SER A N 1
ATOM 1520 C CA . SER A 1 195 ? -13.261 8.262 11.984 1.00 91.94 195 SER A CA 1
ATOM 1521 C C . SER A 1 195 ? -14.165 7.811 10.832 1.00 91.94 195 SER A C 1
ATOM 1523 O O . SER A 1 195 ? -14.742 8.653 10.144 1.00 91.94 195 SER A O 1
ATOM 1525 N N . LYS A 1 196 ? -14.286 6.495 10.621 1.00 93.19 196 LYS A N 1
ATOM 1526 C CA . LYS A 1 196 ? -15.013 5.855 9.521 1.00 93.19 196 LYS A CA 1
ATOM 1527 C C . LYS A 1 196 ? -15.861 4.689 10.033 1.00 93.19 196 LYS A C 1
ATOM 1529 O O . LYS A 1 196 ? -15.566 4.114 11.076 1.00 93.19 196 LYS A O 1
ATOM 1534 N N . ASP A 1 197 ? -16.919 4.339 9.304 1.00 90.94 197 ASP A N 1
ATOM 1535 C CA . ASP A 1 197 ? -17.828 3.248 9.694 1.00 90.94 197 ASP A CA 1
ATOM 1536 C C . ASP A 1 197 ? -17.282 1.868 9.312 1.00 90.94 197 ASP A C 1
ATOM 1538 O O . ASP A 1 197 ? -17.529 0.873 10.007 1.00 90.94 197 ASP A O 1
ATOM 1542 N N . VAL A 1 198 ? -16.540 1.824 8.203 1.00 93.88 198 VAL A N 1
ATOM 1543 C CA . VAL A 1 198 ? -15.902 0.627 7.664 1.00 93.88 198 VAL A CA 1
ATOM 1544 C C . VAL A 1 198 ? -14.391 0.769 7.789 1.00 93.88 198 VAL A C 1
ATOM 1546 O O . VAL A 1 198 ? -13.800 1.756 7.355 1.00 93.88 198 VAL A O 1
ATOM 1549 N N . VAL A 1 199 ? -13.757 -0.246 8.361 1.00 95.75 199 VAL A N 1
ATOM 1550 C CA . VAL A 1 199 ? -12.302 -0.335 8.462 1.00 95.75 199 VAL A CA 1
ATOM 1551 C C . VAL A 1 199 ? -11.850 -1.568 7.700 1.00 95.75 199 VAL A C 1
ATOM 1553 O O . VAL A 1 199 ? -12.278 -2.676 8.014 1.00 95.75 199 VAL A O 1
ATOM 1556 N N . ILE A 1 200 ? -10.970 -1.388 6.722 1.00 95.44 200 ILE A N 1
ATOM 1557 C CA . ILE A 1 200 ? -10.212 -2.492 6.134 1.00 95.44 200 ILE A CA 1
ATOM 1558 C C . ILE A 1 200 ? -8.930 -2.618 6.949 1.00 95.44 200 ILE A C 1
ATOM 1560 O O . ILE A 1 200 ? -8.196 -1.646 7.114 1.00 95.44 200 ILE A O 1
ATOM 1564 N N . MET A 1 201 ? -8.699 -3.787 7.529 1.00 94.75 201 MET A N 1
ATOM 1565 C CA . MET A 1 201 ? -7.575 -4.043 8.415 1.00 94.75 201 MET A CA 1
ATOM 1566 C C . MET A 1 201 ? -6.710 -5.158 7.840 1.00 94.75 201 MET A C 1
ATOM 1568 O O . MET A 1 201 ? -7.169 -6.289 7.744 1.00 94.75 201 MET A O 1
ATOM 1572 N N . ILE A 1 202 ? -5.464 -4.858 7.484 1.00 92.12 202 ILE A N 1
ATOM 1573 C CA . ILE A 1 202 ? -4.518 -5.848 6.948 1.00 92.12 202 ILE A CA 1
ATOM 1574 C C . ILE A 1 202 ? -3.522 -6.214 8.044 1.00 92.12 202 ILE A C 1
ATOM 1576 O O . ILE A 1 202 ? -2.881 -5.328 8.608 1.00 92.12 202 ILE A O 1
ATOM 1580 N N . GLY A 1 203 ? -3.426 -7.502 8.374 1.00 91.12 203 GLY A N 1
ATOM 1581 C CA . GLY A 1 203 ? -2.581 -7.983 9.465 1.00 91.12 203 GLY A CA 1
ATOM 1582 C C . GLY A 1 203 ? -1.790 -9.234 9.115 1.00 91.12 203 GLY A C 1
ATOM 1583 O O . GLY A 1 203 ? -2.302 -10.105 8.415 1.00 91.12 203 GLY A O 1
ATOM 1584 N N . GLY A 1 204 ? -0.575 -9.355 9.652 1.00 88.81 204 GLY A N 1
ATOM 1585 C CA . GLY A 1 204 ? 0.266 -10.535 9.419 1.00 88.81 204 GLY A CA 1
ATOM 1586 C C . GLY A 1 204 ? -0.047 -11.759 10.278 1.00 88.81 204 GLY A C 1
ATOM 1587 O O . GLY A 1 204 ? 0.380 -12.873 9.968 1.00 88.81 204 GLY A O 1
ATOM 1588 N N . GLU A 1 205 ? -0.812 -11.580 11.353 1.00 89.75 205 GLU A N 1
ATOM 1589 C CA . GLU A 1 205 ? -1.126 -12.648 12.299 1.00 89.75 205 GLU A CA 1
ATOM 1590 C C . GLU A 1 205 ? -2.524 -13.253 12.083 1.00 89.75 205 GLU A C 1
ATOM 1592 O O . GLU A 1 205 ? -3.192 -13.048 11.076 1.00 89.75 205 GLU A O 1
ATOM 1597 N N . ARG A 1 206 ? -2.978 -14.097 13.016 1.00 89.31 206 ARG A N 1
ATOM 1598 C CA . ARG A 1 206 ? -4.282 -14.777 12.912 1.00 89.31 206 ARG A CA 1
ATOM 1599 C C . ARG A 1 206 ? -5.466 -13.905 13.325 1.00 89.31 206 ARG A C 1
ATOM 1601 O O . ARG A 1 206 ? -6.607 -14.312 13.121 1.00 89.31 206 ARG A O 1
ATOM 1608 N N . ASN A 1 207 ? -5.218 -12.775 13.978 1.00 91.06 207 ASN A N 1
ATOM 1609 C CA . ASN A 1 207 ? -6.256 -11.964 14.595 1.00 91.06 207 ASN A CA 1
ATOM 1610 C C . ASN A 1 207 ? -5.880 -10.469 14.549 1.00 91.06 207 ASN A C 1
ATOM 1612 O O . ASN A 1 207 ? -4.696 -10.137 14.471 1.00 91.06 207 ASN A O 1
ATOM 1616 N N . PRO A 1 208 ? -6.864 -9.560 14.650 1.00 93.88 208 PRO A N 1
ATOM 1617 C CA . PRO A 1 208 ? -6.648 -8.127 14.450 1.00 93.88 208 PRO A CA 1
ATOM 1618 C C . PRO A 1 208 ? -5.800 -7.440 15.534 1.00 93.88 208 PRO A C 1
ATOM 1620 O O . PRO A 1 208 ? -5.458 -6.264 15.388 1.00 93.88 208 PRO A O 1
ATOM 1623 N N . SER A 1 209 ? -5.407 -8.156 16.594 1.00 92.56 209 SER A N 1
ATOM 1624 C CA . SER A 1 209 ? -4.595 -7.591 17.677 1.00 92.56 209 SER A CA 1
ATOM 1625 C C . SER A 1 209 ? -3.180 -7.216 17.232 1.00 92.56 209 SER A C 1
ATOM 1627 O O . SER A 1 209 ? -2.548 -6.389 17.883 1.00 92.56 209 SER A O 1
ATOM 1629 N N . CYS A 1 210 ? -2.682 -7.793 16.131 1.00 89.94 210 CYS A N 1
ATOM 1630 C CA . CYS A 1 210 ? -1.384 -7.426 15.562 1.00 89.94 210 CYS A CA 1
ATOM 1631 C C . CYS A 1 210 ? -1.382 -6.007 14.965 1.00 89.94 210 CYS A C 1
ATOM 1633 O O . CYS A 1 210 ? -0.352 -5.336 14.969 1.00 89.94 210 CYS A O 1
ATOM 1635 N N . VAL A 1 211 ? -2.549 -5.522 14.519 1.00 91.50 211 VAL A N 1
ATOM 1636 C CA . VAL A 1 211 ? -2.731 -4.166 13.976 1.00 91.50 211 VAL A CA 1
ATOM 1637 C C . VAL A 1 211 ? -3.160 -3.182 15.059 1.00 91.50 211 VAL A C 1
ATOM 1639 O O . VAL A 1 211 ? -2.682 -2.048 15.093 1.00 91.50 211 VAL A O 1
ATOM 1642 N N . LEU A 1 212 ? -4.066 -3.606 15.945 1.00 92.38 212 LEU A N 1
ATOM 1643 C CA . LEU A 1 212 ? -4.486 -2.831 17.107 1.00 92.38 212 LEU A CA 1
ATOM 1644 C C . LEU A 1 212 ? -4.374 -3.695 18.372 1.00 92.38 212 LEU A C 1
ATOM 1646 O O . LEU A 1 212 ? -5.253 -4.524 18.608 1.00 92.38 212 LEU A O 1
ATOM 1650 N N . PRO A 1 213 ? -3.335 -3.497 19.204 1.00 91.44 213 PRO A N 1
ATOM 1651 C CA . PRO A 1 213 ? -3.091 -4.309 20.392 1.00 91.44 213 PRO A CA 1
ATOM 1652 C C . PRO A 1 213 ? -4.338 -4.524 21.252 1.00 91.44 213 PRO A C 1
ATOM 1654 O O . PRO A 1 213 ? -5.093 -3.589 21.510 1.00 91.44 213 PRO A O 1
ATOM 1657 N N . HIS A 1 214 ? -4.545 -5.761 21.706 1.00 92.31 214 HIS A N 1
ATOM 1658 C CA . HIS A 1 214 ? -5.652 -6.173 22.586 1.00 92.31 214 HIS A CA 1
ATOM 1659 C C . HIS A 1 214 ? -7.073 -5.996 22.031 1.00 92.31 214 HIS A C 1
ATOM 1661 O O . HIS A 1 214 ? -8.039 -6.153 22.784 1.00 92.31 214 HIS A O 1
ATOM 1667 N N . LEU A 1 215 ? -7.232 -5.716 20.734 1.00 95.38 215 LEU A N 1
ATOM 1668 C CA . LEU A 1 215 ? -8.555 -5.635 20.131 1.00 95.38 215 LEU A CA 1
ATOM 1669 C C . LEU A 1 215 ? -9.280 -6.996 20.271 1.00 95.38 215 LEU A C 1
ATOM 1671 O O . LEU A 1 215 ? -8.735 -8.032 19.872 1.00 95.38 215 LEU A O 1
ATOM 1675 N N . PRO A 1 216 ? -10.502 -7.046 20.839 1.00 96.38 216 PRO A N 1
ATOM 1676 C CA . PRO A 1 216 ? -11.171 -8.314 21.100 1.00 96.38 216 PRO A CA 1
ATOM 1677 C C . PRO A 1 216 ? -11.465 -9.091 19.816 1.00 96.38 216 PRO A C 1
ATOM 1679 O O . PRO A 1 216 ? -12.000 -8.543 18.857 1.00 96.38 216 PRO A O 1
ATOM 1682 N N . HIS A 1 217 ? -11.179 -10.390 19.819 1.00 95.50 217 HIS A N 1
ATOM 1683 C CA . HIS A 1 217 ? -11.425 -11.291 18.684 1.00 95.50 217 HIS A CA 1
ATOM 1684 C C . HIS A 1 217 ? -12.375 -12.452 19.035 1.00 95.50 217 HIS A C 1
ATOM 1686 O O . HIS A 1 217 ? -12.582 -13.349 18.223 1.00 95.50 217 HIS A O 1
ATOM 1692 N N . GLN A 1 218 ? -12.969 -12.431 20.234 1.00 95.12 218 GLN A N 1
ATOM 1693 C CA . GLN A 1 218 ? -13.984 -13.381 20.699 1.00 95.12 218 GLN A CA 1
ATOM 1694 C C . GLN A 1 218 ? -15.277 -12.638 21.044 1.00 95.12 218 GLN A C 1
ATOM 1696 O O . GLN A 1 218 ? -15.242 -11.569 21.656 1.00 95.12 218 GLN A O 1
ATOM 1701 N N . VAL A 1 219 ? -16.418 -13.175 20.613 1.00 95.31 219 VAL A N 1
ATOM 1702 C CA . VAL A 1 219 ? -17.725 -12.518 20.766 1.00 95.31 219 VAL A CA 1
ATOM 1703 C C . VAL A 1 219 ? -18.035 -12.301 22.254 1.00 95.31 219 VAL A C 1
ATOM 1705 O O . VAL A 1 219 ? -17.711 -13.146 23.087 1.00 95.31 219 VAL A O 1
ATOM 1708 N N . LYS A 1 220 ? -18.642 -11.155 22.586 1.00 93.44 220 LYS A N 1
ATOM 1709 C CA . LYS A 1 220 ? -18.911 -10.643 23.946 1.00 93.44 220 LYS A CA 1
ATOM 1710 C C . LYS A 1 220 ? -17.678 -10.257 24.770 1.00 93.44 220 LYS A C 1
ATOM 1712 O O . LYS A 1 220 ? -17.840 -9.810 25.903 1.00 93.44 220 LYS A O 1
ATOM 1717 N N . LYS A 1 221 ? -16.454 -10.384 24.247 1.00 97.19 221 LYS A N 1
ATOM 1718 C CA . LYS A 1 221 ? -15.273 -9.810 24.906 1.00 97.19 221 LYS A CA 1
ATOM 1719 C C . LYS A 1 221 ? -15.164 -8.322 24.594 1.00 97.19 221 LYS A C 1
ATOM 1721 O O . LYS A 1 221 ? -15.483 -7.882 23.487 1.00 97.19 221 LYS A O 1
ATOM 1726 N N . SER A 1 222 ? -14.680 -7.572 25.576 1.00 96.62 222 SER A N 1
ATOM 1727 C CA . SER A 1 222 ? -14.448 -6.139 25.471 1.00 96.62 222 SER A CA 1
ATOM 1728 C C . SER A 1 222 ? -13.034 -5.764 25.900 1.00 96.62 222 SER A C 1
ATOM 1730 O O . SER A 1 222 ? -12.385 -6.476 26.668 1.00 96.62 222 SER A O 1
ATOM 1732 N N . HIS A 1 223 ? -12.549 -4.644 25.376 1.00 96.94 223 HIS A N 1
ATOM 1733 C CA . HIS A 1 223 ? -11.303 -4.023 25.802 1.00 96.94 223 HIS A CA 1
ATOM 1734 C C . HIS A 1 223 ? -11.466 -2.504 25.822 1.00 96.94 223 HIS A C 1
ATOM 1736 O O . HIS A 1 223 ? -12.135 -1.942 24.953 1.00 96.94 223 HIS A O 1
ATOM 1742 N N . THR A 1 224 ? -10.844 -1.849 26.803 1.00 96.38 224 THR A N 1
ATOM 1743 C CA . THR A 1 224 ? -10.926 -0.398 26.993 1.00 96.38 224 THR A CA 1
ATOM 1744 C C . THR A 1 224 ? -9.540 0.219 26.958 1.00 96.38 224 THR A C 1
ATOM 1746 O O . THR A 1 224 ? -8.735 0.014 27.866 1.00 96.38 224 THR A O 1
ATOM 1749 N N . TYR A 1 225 ? -9.309 1.048 25.949 1.00 94.06 225 TYR A N 1
ATOM 1750 C CA . TYR A 1 225 ? -8.123 1.882 25.823 1.00 94.06 225 TYR A CA 1
ATOM 1751 C C . TYR A 1 225 ? -8.306 3.171 26.623 1.00 94.06 225 TYR A C 1
ATOM 1753 O O . TYR A 1 225 ? -9.384 3.770 26.606 1.00 94.06 225 TYR A O 1
ATOM 1761 N N . LYS A 1 226 ? -7.253 3.619 27.313 1.00 92.56 226 LYS A N 1
ATOM 1762 C CA . LYS A 1 226 ? -7.257 4.853 28.110 1.00 92.56 226 LYS A CA 1
ATOM 1763 C C . LYS A 1 226 ? -6.122 5.764 27.658 1.00 92.56 226 LYS A C 1
ATOM 1765 O O . LYS A 1 226 ? -4.978 5.325 27.599 1.00 92.56 226 LYS A O 1
ATOM 1770 N N . TYR A 1 227 ? -6.425 7.029 27.376 1.00 91.25 227 TYR A N 1
ATOM 1771 C CA . TYR A 1 227 ? -5.419 8.020 26.991 1.00 91.25 227 TYR A CA 1
ATOM 1772 C C . TYR A 1 227 ? -5.832 9.433 27.414 1.00 91.25 227 TYR A C 1
ATOM 1774 O O . TYR A 1 227 ? -6.921 9.886 27.065 1.00 91.25 227 TYR A O 1
ATOM 1782 N N . LEU A 1 228 ? -4.971 10.128 28.170 1.00 88.62 228 LEU A N 1
ATOM 1783 C CA . LEU A 1 228 ? -5.180 11.505 28.659 1.00 88.62 228 LEU A CA 1
ATOM 1784 C C . LEU A 1 228 ? -6.591 11.770 29.236 1.00 88.62 228 LEU A C 1
ATOM 1786 O O . LEU A 1 228 ? -7.203 12.811 29.001 1.00 88.62 228 LEU A O 1
ATOM 1790 N N . GLY A 1 229 ? -7.129 10.807 29.991 1.00 87.06 229 GLY A N 1
ATOM 1791 C CA . GLY A 1 229 ? -8.456 10.898 30.614 1.00 87.06 229 GLY A CA 1
ATOM 1792 C C . GLY A 1 229 ? -9.644 10.626 29.682 1.00 87.06 229 GLY A C 1
ATOM 1793 O O . GLY A 1 229 ? -10.778 10.708 30.137 1.00 87.06 229 GLY A O 1
ATOM 1794 N N . SER A 1 230 ? -9.404 10.289 28.413 1.00 91.94 230 SER A N 1
ATOM 1795 C CA . SER A 1 230 ? -10.423 9.756 27.501 1.00 91.94 230 SER A CA 1
ATOM 1796 C C . SER A 1 230 ? -10.374 8.229 27.480 1.00 91.94 230 SER A C 1
ATOM 1798 O O . SER A 1 230 ? -9.291 7.641 27.592 1.00 91.94 230 SER A O 1
ATOM 1800 N N . THR A 1 231 ? -11.525 7.582 27.303 1.00 94.62 231 THR A N 1
ATOM 1801 C CA . THR A 1 231 ? -11.615 6.127 27.140 1.00 94.62 231 THR A CA 1
ATOM 1802 C C . THR A 1 231 ? -12.299 5.738 25.836 1.00 94.62 231 THR A C 1
ATOM 1804 O O . THR A 1 231 ? -13.213 6.415 25.361 1.00 94.62 231 THR A O 1
ATOM 1807 N N . TYR A 1 232 ? -11.834 4.632 25.258 1.00 95.81 232 TYR A N 1
ATOM 1808 C CA . TYR A 1 232 ? -12.392 4.032 24.051 1.00 95.81 232 TYR A CA 1
ATOM 1809 C C . TYR A 1 232 ? -12.580 2.541 24.304 1.00 95.81 232 TYR A C 1
ATOM 1811 O O . TYR A 1 232 ? -11.603 1.811 24.468 1.00 95.81 232 TYR A O 1
ATOM 1819 N N . SER A 1 233 ? -13.825 2.094 24.364 1.00 96.69 233 SER A N 1
ATOM 1820 C CA . SER A 1 233 ? -14.181 0.709 24.654 1.00 96.69 233 SER A CA 1
ATOM 1821 C C . SER A 1 233 ? -14.706 0.037 23.401 1.00 96.69 233 SER A C 1
ATOM 1823 O O . SER A 1 233 ? -15.626 0.545 22.772 1.00 96.69 233 SER A O 1
ATOM 1825 N N . PHE A 1 234 ? -14.135 -1.112 23.054 1.00 98.00 234 PHE A N 1
ATOM 1826 C CA . PHE A 1 234 ? -14.575 -1.950 21.944 1.00 98.00 234 PHE A CA 1
ATOM 1827 C C . PHE A 1 234 ? -15.144 -3.239 22.513 1.00 98.00 234 PHE A C 1
ATOM 1829 O O . PHE A 1 234 ? -14.441 -3.944 23.233 1.00 98.00 234 PHE A O 1
ATOM 1836 N N . THR A 1 235 ? -16.384 -3.569 22.165 1.00 98.06 235 THR A N 1
ATOM 1837 C CA . THR A 1 235 ? -17.029 -4.836 22.526 1.00 98.06 235 THR A CA 1
ATOM 1838 C C . THR A 1 235 ? -17.387 -5.585 21.256 1.00 98.06 235 THR A C 1
ATOM 1840 O O . THR A 1 235 ? -18.163 -5.085 20.444 1.00 98.06 235 THR A O 1
ATOM 1843 N N . LEU A 1 236 ? -16.824 -6.780 21.057 1.00 98.19 236 LEU A N 1
ATOM 1844 C CA . LEU A 1 236 ? -17.109 -7.563 19.856 1.00 98.19 236 LEU A CA 1
ATOM 1845 C C . LEU A 1 236 ? -18.513 -8.169 19.950 1.00 98.19 236 LEU A C 1
ATOM 1847 O O . LEU A 1 236 ? -18.760 -9.032 20.792 1.00 98.19 236 LEU A O 1
ATOM 1851 N N . THR A 1 237 ? -19.423 -7.764 19.067 1.00 97.56 237 THR A N 1
ATOM 1852 C CA . THR A 1 237 ? -20.815 -8.241 19.069 1.00 97.56 237 THR A CA 1
ATOM 1853 C C . THR A 1 237 ? -21.081 -9.308 18.022 1.00 97.56 237 THR A C 1
ATOM 1855 O O . THR A 1 237 ? -21.885 -10.209 18.260 1.00 97.56 237 THR A O 1
ATOM 1858 N N . LYS A 1 238 ? -20.390 -9.254 16.880 1.00 97.31 238 LYS A N 1
ATOM 1859 C CA . LYS A 1 238 ? -20.563 -10.218 15.790 1.00 97.31 238 LYS A CA 1
ATOM 1860 C C . LYS A 1 238 ? -19.241 -10.514 15.097 1.00 97.31 238 LYS A C 1
ATOM 1862 O O . LYS A 1 238 ? -18.442 -9.615 14.859 1.00 97.31 238 LYS A O 1
ATOM 1867 N N . LEU A 1 239 ? -19.054 -11.777 14.727 1.00 96.00 239 LEU A N 1
ATOM 1868 C CA . LEU A 1 239 ? -17.953 -12.250 13.896 1.00 96.00 239 LEU A CA 1
ATOM 1869 C C . LEU A 1 239 ? -18.545 -13.048 12.732 1.00 96.00 239 LEU A C 1
ATOM 1871 O O . LEU A 1 239 ? -19.383 -13.922 12.950 1.00 96.00 239 LEU A O 1
ATOM 1875 N N . LYS A 1 240 ? -18.137 -12.737 11.499 1.00 96.25 240 LYS A N 1
ATOM 1876 C CA . LYS A 1 240 ? -18.544 -13.458 10.286 1.00 96.25 240 LYS A CA 1
ATOM 1877 C C . LYS A 1 240 ? -17.319 -13.726 9.417 1.00 96.25 240 LYS A C 1
ATOM 1879 O O . LYS A 1 240 ? -16.637 -12.787 9.016 1.00 96.25 240 LYS A O 1
ATOM 1884 N N . LYS A 1 241 ? -17.063 -14.991 9.083 1.00 94.38 241 LYS A N 1
ATOM 1885 C CA . LYS A 1 241 ? -16.072 -15.346 8.061 1.00 94.38 241 LYS A CA 1
ATOM 1886 C C . LYS A 1 241 ? -16.621 -14.940 6.689 1.00 94.38 241 LYS A C 1
ATOM 1888 O O . LYS A 1 241 ? -17.741 -15.323 6.360 1.00 94.38 241 LYS A O 1
ATOM 1893 N N . VAL A 1 242 ? -15.893 -14.095 5.957 1.00 92.38 242 VAL A N 1
ATOM 1894 C CA . VAL A 1 242 ? -16.329 -13.569 4.647 1.00 92.38 242 VAL A CA 1
ATOM 1895 C C . VAL A 1 242 ? -15.668 -14.347 3.518 1.00 92.38 242 VAL A C 1
ATOM 1897 O O . VAL A 1 242 ? -16.340 -14.699 2.560 1.00 92.38 242 VAL A O 1
ATOM 1900 N N . ALA A 1 243 ? -14.384 -14.656 3.685 1.00 91.12 243 ALA A N 1
ATOM 1901 C CA . ALA A 1 243 ? -13.567 -15.410 2.745 1.00 91.12 243 ALA A CA 1
ATOM 1902 C C . ALA A 1 243 ? -12.443 -16.148 3.515 1.00 91.12 243 ALA A C 1
ATOM 1904 O O . ALA A 1 243 ? -12.312 -15.939 4.736 1.00 91.12 243 ALA A O 1
ATOM 1905 N N . PRO A 1 244 ? -11.663 -17.043 2.878 1.00 89.44 244 PRO A N 1
ATOM 1906 C CA . PRO A 1 244 ? -10.618 -17.836 3.535 1.00 89.44 244 PRO A CA 1
ATOM 1907 C C . PRO A 1 244 ? -9.631 -17.022 4.379 1.00 89.44 244 PRO A C 1
ATOM 1909 O O . PRO A 1 244 ? -9.304 -17.437 5.500 1.00 89.44 244 PRO A O 1
ATOM 1912 N N . PHE A 1 245 ? -9.268 -15.810 3.956 1.00 90.56 245 PHE A N 1
ATOM 1913 C CA . PHE A 1 245 ? -8.347 -14.927 4.681 1.00 90.56 245 PHE A CA 1
ATOM 1914 C C . PHE A 1 245 ? -9.012 -13.687 5.304 1.00 90.56 245 PHE A C 1
ATOM 1916 O O . PHE A 1 245 ? -8.395 -13.026 6.139 1.00 90.56 245 PHE A O 1
ATOM 1923 N N . THR A 1 246 ? -10.301 -13.454 5.038 1.00 93.44 246 THR A N 1
ATOM 1924 C CA . THR A 1 246 ? -11.047 -12.269 5.482 1.00 93.44 246 THR A CA 1
ATOM 1925 C C . THR A 1 246 ? -12.123 -12.618 6.496 1.00 93.44 246 THR A C 1
ATOM 1927 O O . THR A 1 246 ? -13.005 -13.452 6.266 1.00 93.44 246 THR A O 1
ATOM 1930 N N . THR A 1 247 ? -12.105 -11.918 7.624 1.00 95.94 247 THR A N 1
ATOM 1931 C CA . THR A 1 247 ? -13.127 -12.024 8.666 1.00 95.94 247 THR A CA 1
ATOM 1932 C C . THR A 1 247 ? -13.688 -10.641 8.972 1.00 95.94 247 THR A C 1
ATOM 1934 O O . THR A 1 247 ? -12.941 -9.704 9.238 1.00 95.94 247 THR A O 1
ATOM 1937 N N . ALA A 1 248 ? -15.012 -10.510 8.967 1.00 97.25 248 ALA A N 1
ATOM 1938 C CA . ALA A 1 248 ? -15.704 -9.304 9.395 1.00 97.25 248 ALA A CA 1
ATOM 1939 C C . ALA A 1 248 ? -15.984 -9.356 10.903 1.00 97.25 248 ALA A C 1
ATOM 1941 O O . ALA A 1 248 ? -16.648 -10.274 11.395 1.00 97.25 248 ALA A O 1
ATOM 1942 N N . TYR A 1 249 ? -15.515 -8.340 11.617 1.00 97.75 249 TYR A N 1
ATOM 1943 C CA . TYR A 1 249 ? -15.735 -8.119 13.040 1.00 97.75 249 TYR A CA 1
ATOM 1944 C C . TYR A 1 249 ? -16.615 -6.882 13.227 1.00 97.75 249 TYR A C 1
ATOM 1946 O O . TYR A 1 249 ? -16.272 -5.796 12.765 1.00 97.75 249 TYR A O 1
ATOM 1954 N N . THR A 1 250 ? -17.748 -7.023 13.908 1.00 97.75 250 THR A N 1
ATOM 1955 C CA . THR A 1 250 ? -18.615 -5.893 14.264 1.00 97.75 250 THR A CA 1
ATOM 1956 C C . THR A 1 250 ? -18.463 -5.584 15.743 1.00 97.75 250 THR A C 1
ATOM 1958 O O . THR A 1 250 ? -18.732 -6.439 16.589 1.00 97.75 250 THR A O 1
ATOM 1961 N N . TYR A 1 251 ? -18.057 -4.356 16.045 1.00 98.00 251 TYR A N 1
ATOM 1962 C CA . TYR A 1 251 ? -17.861 -3.860 17.399 1.00 98.00 251 TYR A CA 1
ATOM 1963 C C . TYR A 1 251 ? -18.916 -2.824 17.752 1.00 98.00 251 TYR A C 1
ATOM 1965 O O . TYR A 1 251 ? -19.177 -1.910 16.967 1.00 98.00 251 TYR A O 1
ATOM 1973 N N . ASP A 1 252 ? -19.441 -2.932 18.966 1.00 97.56 252 ASP A N 1
ATOM 1974 C CA . ASP A 1 252 ? -20.034 -1.791 19.649 1.00 97.56 252 ASP A CA 1
ATOM 1975 C C . ASP A 1 252 ? -18.892 -0.996 20.283 1.00 97.56 252 ASP A C 1
ATOM 1977 O O . ASP A 1 252 ? -18.029 -1.558 20.967 1.00 97.56 252 ASP A O 1
ATOM 1981 N N . VAL A 1 253 ? -18.864 0.305 20.010 1.00 97.00 253 VAL A N 1
ATOM 1982 C CA . VAL A 1 253 ? -17.824 1.215 20.479 1.00 97.00 253 VAL A CA 1
ATOM 1983 C C . VAL A 1 253 ? -18.435 2.273 21.377 1.00 97.00 253 VAL A C 1
ATOM 1985 O O . VAL A 1 253 ? -19.363 2.973 20.971 1.00 97.00 253 VAL A O 1
ATOM 1988 N N . GLU A 1 254 ? -17.855 2.440 22.560 1.00 96.69 254 GLU A N 1
ATOM 1989 C CA . GLU A 1 254 ? -18.146 3.555 23.456 1.00 96.69 254 GLU A CA 1
ATOM 1990 C C . GLU A 1 254 ? -16.923 4.467 23.556 1.00 96.69 254 GLU A C 1
ATOM 1992 O O . GLU A 1 254 ? -15.819 4.027 23.880 1.00 96.69 254 GLU A O 1
ATOM 1997 N N . LYS A 1 255 ? -17.112 5.751 23.264 1.00 94.75 255 LYS A N 1
ATOM 1998 C CA . LYS A 1 255 ? -16.091 6.792 23.364 1.00 94.75 255 LYS A CA 1
ATOM 1999 C C . LYS A 1 255 ? -16.509 7.745 24.473 1.00 94.75 255 LYS A C 1
ATOM 2001 O O . LYS A 1 255 ? -17.527 8.413 24.346 1.00 94.75 255 LYS A O 1
ATOM 2006 N N . ALA A 1 256 ? -15.723 7.826 25.540 1.00 93.88 256 ALA A N 1
ATOM 2007 C CA . ALA A 1 256 ? -15.935 8.773 26.631 1.00 93.88 256 ALA A CA 1
ATOM 2008 C C . ALA A 1 256 ? -14.763 9.767 26.662 1.00 93.88 256 ALA A C 1
ATOM 2010 O O . ALA A 1 256 ? -13.725 9.485 27.270 1.00 93.88 256 ALA A O 1
ATOM 2011 N N . PRO A 1 257 ? -14.863 10.910 25.959 1.00 89.56 257 PRO A N 1
ATOM 2012 C CA . PRO A 1 257 ? -13.828 11.930 25.996 1.00 89.56 257 PRO A CA 1
ATOM 2013 C C . PRO A 1 257 ? -13.835 12.643 27.350 1.00 89.56 257 PRO A C 1
ATOM 2015 O O . PRO A 1 257 ? -14.886 12.821 27.968 1.00 89.56 257 PRO A O 1
ATOM 2018 N N . LYS A 1 258 ? -12.667 13.117 27.794 1.00 89.00 258 LYS A N 1
ATOM 2019 C CA . LYS A 1 258 ? -12.554 13.875 29.048 1.00 89.00 258 LYS A CA 1
ATOM 2020 C C . LYS A 1 258 ? -13.513 15.077 29.046 1.00 89.00 258 LYS A C 1
ATOM 2022 O O . LYS A 1 258 ? -13.392 15.962 28.203 1.00 89.00 258 LYS A O 1
ATOM 2027 N N . GLY A 1 259 ? -14.446 15.104 30.000 1.00 84.31 259 GLY A N 1
ATOM 2028 C CA . GLY A 1 259 ? -15.406 16.202 30.174 1.00 84.31 259 GLY A CA 1
ATOM 2029 C C . GLY A 1 259 ? -16.510 16.283 29.111 1.00 84.31 259 GLY A C 1
ATOM 2030 O O . GLY A 1 259 ? -17.178 17.308 29.028 1.00 84.31 259 GLY A O 1
ATOM 2031 N N . LYS A 1 260 ? -16.703 15.239 28.293 1.00 89.94 260 LYS A N 1
ATOM 2032 C CA . LYS A 1 260 ? -17.767 15.165 27.280 1.00 89.94 260 LYS A CA 1
ATOM 2033 C C . LYS A 1 260 ? -18.671 13.947 27.513 1.00 89.94 260 LYS A C 1
ATOM 2035 O O . LYS A 1 260 ? -18.225 12.975 28.125 1.00 89.94 260 LYS A O 1
ATOM 2040 N N . PRO A 1 261 ? -19.929 13.983 27.036 1.00 90.00 261 PRO A N 1
ATOM 2041 C CA . PRO A 1 261 ? -20.824 12.834 27.114 1.00 90.00 261 PRO A CA 1
ATOM 2042 C C . PRO A 1 261 ? -20.272 11.629 26.345 1.00 90.00 261 PRO A C 1
ATOM 2044 O O . PRO A 1 261 ? -19.497 11.771 25.397 1.00 90.00 261 PRO A O 1
ATOM 2047 N N . VAL A 1 262 ? -20.689 10.435 26.770 1.00 93.44 262 VAL A N 1
ATOM 2048 C CA . VAL A 1 262 ? -20.307 9.175 26.125 1.00 93.44 262 VAL A CA 1
ATOM 2049 C C . VAL A 1 262 ? -21.010 9.054 24.774 1.00 93.44 262 VAL A C 1
ATOM 2051 O O . VAL A 1 262 ? -22.236 9.089 24.694 1.00 93.44 262 VAL A O 1
ATOM 2054 N N . GLU A 1 263 ? -20.231 8.863 23.717 1.00 94.62 263 GLU A N 1
ATOM 2055 C CA . GLU A 1 263 ? -20.703 8.599 22.362 1.00 94.62 263 GLU A CA 1
ATOM 2056 C C . GLU A 1 263 ? -20.707 7.085 22.115 1.00 94.62 263 GLU A C 1
ATOM 2058 O O . GLU A 1 263 ? -19.689 6.416 22.313 1.00 94.62 263 GLU A O 1
ATOM 2063 N N . LYS A 1 264 ? -21.836 6.534 21.657 1.00 95.19 264 LYS A N 1
ATOM 2064 C CA . LYS A 1 264 ? -21.950 5.121 21.269 1.00 95.19 264 LYS A CA 1
ATOM 2065 C C . LYS A 1 264 ? -22.064 4.999 19.758 1.00 95.19 264 LYS A C 1
ATOM 2067 O O . LYS A 1 264 ? -22.811 5.738 19.125 1.00 95.19 264 LYS A O 1
ATOM 2072 N N . SER A 1 265 ? -21.334 4.060 19.174 1.00 94.94 265 SER A N 1
ATOM 2073 C CA . SER A 1 265 ? -21.344 3.816 17.731 1.00 94.94 265 SER A CA 1
ATOM 2074 C C . SER A 1 265 ? -21.074 2.347 17.418 1.00 94.94 265 SER A C 1
ATOM 2076 O O . SER A 1 265 ? -20.709 1.570 18.299 1.00 94.94 265 SER A O 1
ATOM 2078 N N . LYS A 1 266 ? -21.257 1.959 16.154 1.00 94.94 266 LYS A N 1
ATOM 2079 C CA . LYS A 1 266 ? -20.883 0.633 15.653 1.00 94.94 266 LYS A CA 1
ATOM 2080 C C . LYS A 1 266 ? -19.769 0.752 14.631 1.00 94.94 266 LYS A C 1
ATOM 2082 O O . LYS A 1 266 ? -19.759 1.685 13.827 1.00 94.94 266 LYS A O 1
ATOM 2087 N N . ARG A 1 267 ? -18.844 -0.203 14.637 1.00 94.94 267 ARG A N 1
ATOM 2088 C CA . ARG A 1 267 ? -17.742 -0.274 13.672 1.00 94.94 267 ARG A CA 1
ATOM 2089 C C . ARG A 1 267 ? -17.655 -1.664 13.079 1.00 94.94 267 ARG A C 1
ATOM 2091 O O . ARG A 1 267 ? -17.704 -2.649 13.812 1.00 94.94 267 ARG A O 1
ATOM 2098 N N . THR A 1 268 ? -17.523 -1.737 11.758 1.00 96.25 268 THR A N 1
ATOM 2099 C CA . THR A 1 268 ? -17.261 -3.002 11.065 1.00 96.25 268 THR A CA 1
ATOM 2100 C C . THR A 1 268 ? -15.829 -3.002 10.565 1.00 96.25 268 THR A C 1
ATOM 2102 O O . THR A 1 268 ? -15.445 -2.141 9.777 1.00 96.25 268 THR A O 1
ATOM 2105 N N . ILE A 1 269 ? -15.049 -3.972 11.031 1.00 97.00 269 ILE A N 1
ATOM 2106 C CA . ILE A 1 269 ? -13.658 -4.178 10.645 1.00 97.00 269 ILE A CA 1
ATOM 2107 C C . ILE A 1 269 ? -13.578 -5.435 9.781 1.00 97.00 269 ILE A C 1
ATOM 2109 O O . ILE A 1 269 ? -13.868 -6.531 10.259 1.00 97.00 269 ILE A O 1
ATOM 2113 N N . TYR A 1 270 ? -13.178 -5.284 8.523 1.00 96.94 270 TYR A N 1
ATOM 2114 C CA . TYR A 1 270 ? -12.820 -6.390 7.641 1.00 96.94 270 TYR A CA 1
ATOM 2115 C C . TYR A 1 270 ? -11.335 -6.672 7.805 1.00 96.94 270 TYR A C 1
ATOM 2117 O O . TYR A 1 270 ? -10.497 -5.927 7.307 1.00 96.94 270 TYR A O 1
ATOM 2125 N N . TYR A 1 271 ? -11.018 -7.719 8.558 1.00 95.81 271 TYR A N 1
ATOM 2126 C CA . TYR A 1 271 ? -9.649 -8.143 8.797 1.00 95.81 271 TYR A CA 1
ATOM 2127 C C . TYR A 1 271 ? -9.212 -9.134 7.723 1.00 95.81 271 TYR A C 1
ATOM 2129 O O . TYR A 1 271 ? -9.730 -10.252 7.697 1.00 95.81 271 TYR A O 1
ATOM 2137 N N . PHE A 1 272 ? -8.267 -8.728 6.880 1.00 94.12 272 PHE A N 1
ATOM 2138 C CA . PHE A 1 272 ? -7.597 -9.573 5.900 1.00 94.12 272 PHE A CA 1
ATOM 2139 C C . PHE A 1 272 ? -6.243 -10.024 6.444 1.00 94.12 272 PHE A C 1
ATOM 2141 O O . PHE A 1 272 ? -5.378 -9.207 6.776 1.00 94.12 272 PHE A O 1
ATOM 2148 N N . ARG A 1 273 ? -6.069 -11.341 6.549 1.00 91.25 273 ARG A N 1
ATOM 2149 C CA . ARG A 1 273 ? -4.822 -11.953 6.997 1.00 91.25 273 ARG A CA 1
ATOM 2150 C C . ARG A 1 273 ? -3.841 -12.068 5.833 1.00 91.25 273 ARG A C 1
ATOM 2152 O O . ARG A 1 273 ? -4.043 -12.882 4.938 1.00 91.25 273 ARG A O 1
ATOM 2159 N N . TRP A 1 274 ? -2.732 -11.345 5.923 1.00 87.88 274 TRP A N 1
ATOM 2160 C CA . TRP A 1 274 ? -1.646 -11.360 4.948 1.00 87.88 274 TRP A CA 1
ATOM 2161 C C . TRP A 1 274 ? -0.347 -11.836 5.599 1.00 87.88 274 TRP A C 1
ATOM 2163 O O . TRP A 1 274 ? 0.371 -11.048 6.204 1.00 87.88 274 TRP A O 1
ATOM 2173 N N . ASP A 1 275 ? -0.018 -13.121 5.447 1.00 77.62 275 ASP A N 1
ATOM 2174 C CA . ASP A 1 275 ? 1.166 -13.735 6.066 1.00 77.62 275 ASP A CA 1
ATOM 2175 C C . ASP A 1 275 ? 2.473 -12.960 5.773 1.00 77.62 275 ASP A C 1
ATOM 2177 O O . ASP A 1 275 ? 2.723 -12.504 4.654 1.00 77.62 275 ASP A O 1
ATOM 2181 N N . TYR A 1 276 ? 3.337 -12.814 6.782 1.00 68.31 276 TYR A N 1
ATOM 2182 C CA . TYR A 1 276 ? 4.605 -12.091 6.647 1.00 68.31 276 TYR A CA 1
ATOM 2183 C C . TYR A 1 276 ? 5.571 -12.741 5.654 1.00 68.31 276 TYR A C 1
ATOM 2185 O O . TYR A 1 276 ? 6.403 -12.042 5.076 1.00 68.31 276 TYR A O 1
ATOM 2193 N N . VAL A 1 277 ? 5.480 -14.059 5.470 1.00 66.31 277 VAL A N 1
ATOM 2194 C CA . VAL A 1 277 ? 6.450 -14.832 4.687 1.00 66.31 277 VAL A CA 1
ATOM 2195 C C . VAL A 1 277 ? 5.993 -15.019 3.244 1.00 66.31 277 VAL A C 1
ATOM 2197 O O . VAL A 1 277 ? 6.824 -15.214 2.363 1.00 66.31 277 VAL A O 1
ATOM 2200 N N . ARG A 1 278 ? 4.683 -14.965 2.977 1.00 65.00 278 ARG A N 1
ATOM 2201 C CA . ARG A 1 278 ? 4.125 -15.302 1.662 1.00 65.00 278 ARG A CA 1
ATOM 2202 C C . ARG A 1 278 ? 3.175 -14.226 1.166 1.00 65.00 278 ARG A C 1
ATOM 2204 O O . ARG A 1 278 ? 2.361 -13.701 1.922 1.00 65.00 278 ARG A O 1
ATOM 2211 N N . LEU A 1 279 ? 3.276 -13.921 -0.120 1.00 67.69 279 LEU A N 1
ATOM 2212 C CA . LEU A 1 279 ? 2.241 -13.174 -0.819 1.00 67.69 279 LEU A CA 1
ATOM 2213 C C . LEU A 1 279 ? 0.986 -14.061 -0.948 1.00 67.69 279 LEU A C 1
ATOM 2215 O O . LEU A 1 279 ? 1.131 -15.281 -1.088 1.00 67.69 279 LEU A O 1
ATOM 2219 N N . PRO A 1 280 ? -0.229 -13.494 -0.854 1.00 69.88 280 PRO A N 1
ATOM 2220 C CA . PRO A 1 280 ? -1.454 -14.231 -1.092 1.00 69.88 280 PRO A CA 1
ATOM 2221 C C . PRO A 1 280 ? -1.422 -14.848 -2.487 1.00 69.88 280 PRO A C 1
ATOM 2223 O O . PRO A 1 280 ? -0.794 -14.325 -3.400 1.00 69.88 280 PRO A O 1
ATOM 2226 N N . VAL A 1 281 ? -2.089 -15.980 -2.649 1.00 68.88 281 VAL A N 1
ATOM 2227 C CA . VAL A 1 281 ? -2.248 -16.625 -3.962 1.00 68.88 281 VAL A CA 1
ATOM 2228 C C . VAL A 1 281 ? -3.691 -16.553 -4.457 1.00 68.88 281 VAL A C 1
ATOM 2230 O O . VAL A 1 281 ? -3.949 -16.820 -5.620 1.00 68.88 281 VAL A O 1
ATOM 2233 N N . GLU A 1 282 ? -4.622 -16.156 -3.586 1.00 72.19 282 GLU A N 1
ATOM 2234 C CA . GLU A 1 282 ? -6.034 -15.957 -3.915 1.00 72.19 282 GLU A CA 1
ATOM 2235 C C . GLU A 1 282 ? 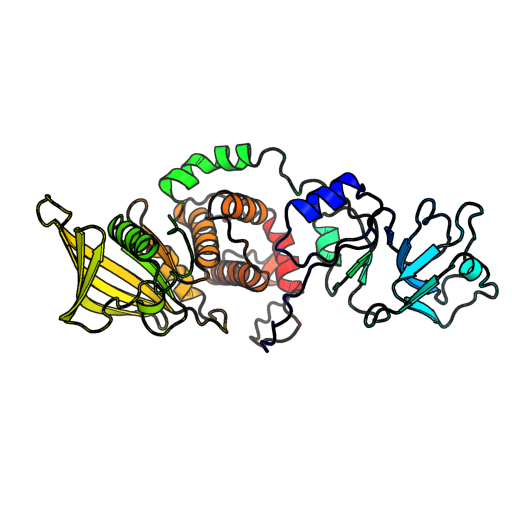-6.272 -14.479 -4.257 1.00 72.19 282 GLU A C 1
ATOM 2237 O O . GLU A 1 282 ? -6.572 -13.656 -3.387 1.00 72.19 282 GLU A O 1
ATOM 2242 N N . PHE A 1 283 ? -6.079 -14.128 -5.530 1.00 82.12 283 PHE A N 1
ATOM 2243 C CA . PHE A 1 283 ? -6.222 -12.753 -6.023 1.00 82.12 283 PHE A CA 1
ATOM 2244 C C . PHE A 1 283 ? -7.679 -12.260 -5.970 1.00 82.12 283 PHE A C 1
ATOM 2246 O O . PHE A 1 283 ? -7.944 -11.084 -5.715 1.00 82.12 283 PHE A O 1
ATOM 2253 N N . ASP A 1 284 ? -8.638 -13.168 -6.117 1.00 80.56 284 ASP A N 1
ATOM 2254 C CA . ASP A 1 284 ? -10.068 -12.864 -6.089 1.00 80.56 284 ASP A CA 1
ATOM 2255 C C . ASP A 1 284 ? -10.481 -12.240 -4.745 1.00 80.56 284 ASP A C 1
ATOM 2257 O O . ASP A 1 284 ? -11.265 -11.291 -4.692 1.00 80.56 284 ASP A O 1
ATOM 2261 N N . GLU A 1 285 ? -9.919 -12.738 -3.638 1.00 87.69 285 GLU A N 1
ATOM 2262 C CA . GLU A 1 285 ? -10.253 -12.267 -2.296 1.00 87.69 285 GLU A CA 1
ATOM 2263 C C . GLU A 1 285 ? -9.756 -10.832 -2.052 1.00 87.69 285 GLU A C 1
ATOM 2265 O O . GLU A 1 285 ? -10.471 -10.023 -1.453 1.00 87.69 285 GLU A O 1
ATOM 2270 N N . ILE A 1 286 ? -8.562 -10.480 -2.545 1.00 88.31 286 ILE A N 1
ATOM 2271 C CA . ILE A 1 286 ? -8.036 -9.117 -2.383 1.00 88.31 286 ILE A CA 1
ATOM 2272 C C . ILE A 1 286 ? -8.820 -8.104 -3.229 1.00 88.31 286 ILE A C 1
ATOM 2274 O O . ILE A 1 286 ? -9.045 -6.977 -2.784 1.00 88.31 286 ILE A O 1
ATOM 2278 N N . LEU A 1 287 ? -9.305 -8.513 -4.405 1.00 85.94 287 LEU A N 1
ATOM 2279 C CA . LEU A 1 287 ? -10.181 -7.692 -5.243 1.00 85.94 287 LEU A CA 1
ATOM 2280 C C . LEU A 1 287 ? -11.553 -7.507 -4.590 1.00 85.94 287 LEU A C 1
ATOM 2282 O O . LEU A 1 287 ? -12.031 -6.379 -4.480 1.00 85.94 287 LEU A O 1
ATOM 2286 N N . GLN A 1 288 ? -12.150 -8.573 -4.049 1.00 87.56 288 GLN A N 1
ATOM 2287 C CA . GLN A 1 288 ? -13.389 -8.470 -3.270 1.00 87.56 288 GLN A CA 1
ATOM 2288 C C . GLN A 1 288 ? -13.231 -7.529 -2.070 1.00 87.56 288 GLN A C 1
ATOM 2290 O O . GLN A 1 288 ? -14.138 -6.754 -1.766 1.00 87.56 288 GLN A O 1
ATOM 2295 N N . LEU A 1 289 ? -12.073 -7.549 -1.402 1.00 90.31 289 LEU A N 1
ATOM 2296 C CA . LEU A 1 289 ? -11.764 -6.615 -0.323 1.00 90.31 289 LEU A CA 1
ATOM 2297 C C . LEU A 1 289 ? -11.697 -5.163 -0.825 1.00 90.31 289 LEU A C 1
ATOM 2299 O O . LEU A 1 289 ? -12.217 -4.272 -0.152 1.00 90.31 289 LEU A O 1
ATOM 2303 N N . ALA A 1 290 ? -11.117 -4.914 -2.006 1.00 88.44 290 ALA A N 1
ATOM 2304 C CA . ALA A 1 290 ? -11.113 -3.591 -2.635 1.00 88.44 290 ALA A 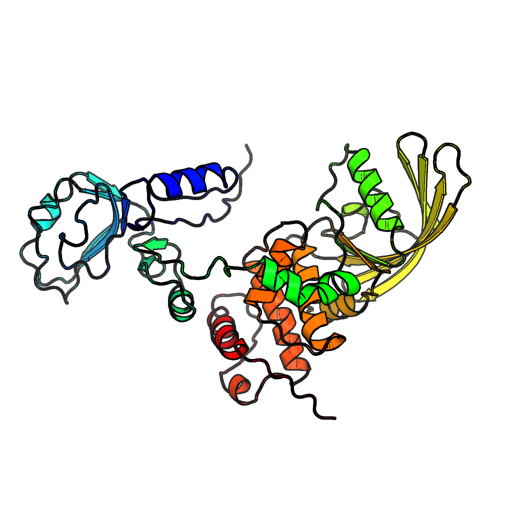CA 1
ATOM 2305 C C . ALA A 1 290 ? -12.540 -3.105 -2.949 1.00 88.44 290 ALA A C 1
ATOM 2307 O O . ALA A 1 290 ? -12.856 -1.941 -2.710 1.00 88.44 290 ALA A O 1
ATOM 2308 N N . MET A 1 291 ? -13.438 -4.006 -3.357 1.00 85.88 291 MET A N 1
ATOM 2309 C CA . MET A 1 291 ? -14.855 -3.703 -3.608 1.00 85.88 291 MET A CA 1
ATOM 2310 C C . MET A 1 291 ? -15.656 -3.350 -2.339 1.00 85.88 291 MET A C 1
ATOM 2312 O O . MET A 1 291 ? -16.741 -2.778 -2.433 1.00 85.88 291 MET A O 1
ATOM 2316 N N . LEU A 1 292 ? -15.149 -3.650 -1.135 1.00 87.50 292 LEU A N 1
ATOM 2317 C CA . LEU A 1 292 ? -15.780 -3.220 0.124 1.00 87.50 292 LEU A CA 1
ATOM 2318 C C . LEU A 1 292 ? -15.570 -1.730 0.419 1.00 87.50 292 LEU A C 1
ATOM 2320 O O . LEU A 1 292 ? -16.184 -1.193 1.353 1.00 87.50 292 LEU A O 1
ATOM 2324 N N . TYR A 1 293 ? -14.698 -1.061 -0.337 1.00 89.94 293 TYR A N 1
ATOM 2325 C CA . TYR A 1 293 ? -14.489 0.369 -0.216 1.00 89.94 293 TYR A CA 1
ATOM 2326 C C . TYR A 1 293 ? -15.780 1.146 -0.480 1.00 89.94 293 TYR A C 1
ATOM 2328 O O . TYR A 1 293 ? -16.525 0.898 -1.425 1.00 89.94 293 TYR A O 1
ATOM 2336 N N . LYS A 1 294 ? -16.038 2.127 0.384 1.00 88.69 294 LYS A N 1
ATOM 2337 C CA . LYS A 1 294 ? -17.121 3.089 0.234 1.00 88.69 294 LYS A CA 1
ATOM 2338 C C . LYS A 1 294 ? -16.529 4.492 0.367 1.00 88.69 294 LYS A C 1
ATOM 2340 O O . LYS A 1 294 ? -16.036 4.815 1.458 1.00 88.69 294 LYS A O 1
ATOM 2345 N N . PRO A 1 295 ? -16.610 5.327 -0.687 1.00 87.50 295 PRO A N 1
ATOM 2346 C CA . PRO A 1 295 ? -16.161 6.714 -0.662 1.00 87.50 295 PRO A CA 1
ATOM 2347 C C . PRO A 1 295 ? -16.576 7.444 0.614 1.00 87.50 295 PRO A C 1
ATOM 2349 O O . PRO A 1 295 ? -17.732 7.390 1.041 1.00 87.50 295 PRO A O 1
ATOM 2352 N N . GLY A 1 296 ? -15.607 8.069 1.281 1.00 86.69 296 GLY A N 1
ATOM 2353 C CA . GLY A 1 296 ? -15.824 8.830 2.514 1.00 86.69 296 GLY A CA 1
ATOM 2354 C C . GLY A 1 296 ? -16.191 8.016 3.765 1.00 86.69 296 GLY A C 1
ATOM 2355 O O . GLY A 1 296 ? -16.166 8.589 4.856 1.00 86.69 296 GLY A O 1
ATOM 2356 N N . LYS A 1 297 ? -16.467 6.708 3.658 1.00 91.69 297 LYS A N 1
ATOM 2357 C CA . LYS A 1 297 ? -16.908 5.832 4.765 1.00 91.69 297 LYS A CA 1
ATOM 2358 C C . LYS A 1 297 ? -15.911 4.744 5.151 1.00 91.69 297 LYS A C 1
ATOM 2360 O O . LYS A 1 297 ? -16.114 4.115 6.190 1.00 91.69 297 LYS A O 1
ATOM 2365 N N . THR A 1 298 ? -14.872 4.539 4.346 1.00 94.31 298 THR A N 1
ATOM 2366 C CA . THR A 1 298 ? -13.854 3.506 4.564 1.00 94.31 298 THR A CA 1
ATOM 2367 C C . THR A 1 298 ? -12.487 4.116 4.876 1.00 94.31 298 THR A C 1
ATOM 2369 O O . THR A 1 298 ? -12.121 5.152 4.324 1.00 94.31 298 THR A O 1
ATOM 2372 N N . VAL A 1 299 ? -11.731 3.465 5.759 1.00 93.88 299 VAL A N 1
ATOM 2373 C CA . VAL A 1 299 ? -10.295 3.700 5.989 1.00 93.88 299 VAL A CA 1
ATOM 2374 C C . VAL A 1 299 ? -9.562 2.364 5.978 1.00 93.88 299 VAL A C 1
ATOM 2376 O O . VAL A 1 299 ? -10.116 1.355 6.421 1.00 93.88 299 VAL A O 1
ATOM 2379 N N . CYS A 1 300 ? -8.322 2.349 5.498 1.00 93.44 300 CYS A N 1
ATOM 2380 C CA . CYS A 1 300 ? -7.451 1.188 5.589 1.00 93.44 300 CYS A CA 1
ATOM 2381 C C . CYS A 1 300 ? -6.387 1.384 6.667 1.00 93.44 300 CYS A C 1
ATOM 2383 O O . CYS A 1 300 ? -5.689 2.399 6.728 1.00 93.44 300 CYS A O 1
ATOM 2385 N N . VAL A 1 301 ? -6.254 0.383 7.527 1.00 92.12 301 VAL A N 1
ATOM 2386 C CA . VAL A 1 301 ? -5.253 0.316 8.586 1.00 92.12 301 VAL A CA 1
ATOM 2387 C C . VAL A 1 301 ? -4.495 -0.994 8.451 1.00 92.12 301 VAL A C 1
ATOM 2389 O O . VAL A 1 301 ? -5.065 -2.014 8.078 1.00 92.12 301 VAL A O 1
ATOM 2392 N N . SER A 1 302 ? -3.209 -1.000 8.757 1.00 89.88 302 SER A N 1
ATOM 2393 C CA . SER A 1 302 ? -2.443 -2.244 8.736 1.00 89.88 302 SER A CA 1
ATOM 2394 C C . SER A 1 302 ? -1.289 -2.222 9.711 1.00 89.88 302 SER A C 1
ATOM 2396 O O . SER A 1 302 ? -0.964 -1.149 10.221 1.00 89.88 302 SER A O 1
ATOM 2398 N N . ASP A 1 303 ? -0.708 -3.395 9.964 1.00 84.06 303 ASP A N 1
ATOM 2399 C CA . ASP A 1 303 ? 0.610 -3.558 10.583 1.00 84.06 303 ASP A CA 1
ATOM 2400 C C . ASP A 1 303 ? 1.750 -3.660 9.545 1.00 84.06 303 ASP A C 1
ATOM 2402 O O . ASP A 1 303 ? 2.913 -3.465 9.905 1.00 84.06 303 ASP A O 1
ATOM 2406 N N . ARG A 1 304 ? 1.420 -3.919 8.265 1.00 73.06 304 ARG A N 1
ATOM 2407 C CA . ARG A 1 304 ? 2.300 -3.935 7.078 1.00 73.06 304 ARG A CA 1
ATOM 2408 C C . ARG A 1 304 ? 1.468 -3.927 5.773 1.00 73.06 304 ARG A C 1
ATOM 2410 O O . ARG A 1 304 ? 0.274 -4.209 5.816 1.00 73.06 304 ARG A O 1
ATOM 2417 N N . ARG A 1 305 ? 2.081 -3.640 4.615 1.00 74.56 305 ARG A N 1
ATOM 2418 C CA . ARG A 1 305 ? 1.556 -3.919 3.252 1.00 74.56 305 ARG A CA 1
ATOM 2419 C C . ARG A 1 305 ? 0.206 -3.286 2.866 1.00 74.56 305 ARG A C 1
ATOM 2421 O O . ARG A 1 305 ? -0.478 -3.787 1.975 1.00 74.56 305 ARG A O 1
ATOM 2428 N N . LYS A 1 306 ? -0.208 -2.178 3.493 1.00 83.88 306 LYS A N 1
ATOM 2429 C CA . LYS A 1 306 ? -1.434 -1.465 3.054 1.00 83.88 306 LYS A CA 1
ATOM 2430 C C . LYS A 1 306 ? -1.215 -0.711 1.745 1.00 83.88 306 LYS A C 1
ATOM 2432 O O . LYS A 1 306 ? -2.167 -0.399 1.038 1.00 83.88 306 LYS A O 1
ATOM 2437 N N . GLU A 1 307 ? 0.036 -0.428 1.428 1.00 84.56 307 GLU A N 1
ATOM 2438 C CA . GLU A 1 307 ? 0.494 0.235 0.220 1.00 84.56 307 GLU A CA 1
ATOM 2439 C C . GLU A 1 307 ? 0.192 -0.637 -1.002 1.00 84.56 307 GLU A C 1
ATOM 2441 O O . GLU A 1 307 ? -0.426 -0.165 -1.949 1.00 84.56 307 GLU A O 1
ATOM 2446 N N . VAL A 1 308 ? 0.473 -1.943 -0.918 1.00 86.69 308 VAL A N 1
ATOM 2447 C CA . VAL A 1 308 ? 0.142 -2.910 -1.979 1.00 86.69 308 VAL A CA 1
ATOM 2448 C C . VAL A 1 308 ? -1.362 -2.941 -2.235 1.00 86.69 308 VAL A C 1
ATOM 2450 O O . VAL A 1 308 ? -1.824 -2.815 -3.366 1.00 86.69 308 VAL A O 1
ATOM 2453 N N . PHE A 1 309 ? -2.145 -3.063 -1.160 1.00 90.44 309 PHE A N 1
ATOM 2454 C CA . PHE A 1 309 ? -3.601 -3.086 -1.255 1.00 90.44 309 PHE A CA 1
ATOM 2455 C C . PHE A 1 309 ? -4.173 -1.772 -1.797 1.00 90.44 309 PHE A C 1
ATOM 2457 O O . PHE A 1 309 ? -5.103 -1.794 -2.597 1.00 90.44 309 PHE A O 1
ATOM 2464 N N . SER A 1 310 ? -3.625 -0.626 -1.392 1.00 91.19 310 SER A N 1
ATOM 2465 C CA . SER A 1 310 ? -4.085 0.677 -1.887 1.00 91.19 310 SER A CA 1
ATOM 2466 C C . SER A 1 310 ? -3.749 0.916 -3.352 1.00 91.19 310 SER A C 1
ATOM 2468 O O . SER A 1 310 ? -4.562 1.535 -4.033 1.00 91.19 310 SER A O 1
ATOM 2470 N N . LEU A 1 311 ? -2.630 0.386 -3.859 1.00 89.75 311 LEU A N 1
ATOM 2471 C CA . LEU A 1 311 ? -2.338 0.407 -5.293 1.00 89.75 311 LEU A CA 1
ATOM 2472 C C . LEU A 1 311 ? -3.331 -0.469 -6.070 1.00 89.75 311 LEU A C 1
ATOM 2474 O O . LEU A 1 311 ? -3.918 -0.008 -7.044 1.00 89.75 311 LEU A O 1
ATOM 2478 N N . ILE A 1 312 ? -3.594 -1.694 -5.600 1.00 90.19 312 ILE A N 1
ATOM 2479 C CA . ILE A 1 312 ? -4.607 -2.581 -6.203 1.00 90.19 312 ILE A CA 1
ATOM 2480 C C . ILE A 1 312 ? -5.982 -1.902 -6.203 1.00 90.19 312 ILE A C 1
ATOM 2482 O O . ILE A 1 312 ? -6.673 -1.894 -7.217 1.00 90.19 312 ILE A O 1
ATOM 2486 N N . HIS A 1 313 ? -6.365 -1.277 -5.088 1.00 92.06 313 HIS A N 1
ATOM 2487 C CA . HIS A 1 313 ? -7.603 -0.513 -4.980 1.00 92.06 313 HIS A CA 1
ATOM 2488 C C . HIS A 1 313 ? -7.644 0.676 -5.952 1.00 92.06 313 HIS A C 1
ATOM 2490 O O . HIS A 1 313 ? -8.683 0.921 -6.563 1.00 92.06 313 HIS A O 1
ATOM 2496 N N . MET A 1 314 ? -6.546 1.429 -6.090 1.00 90.62 314 MET A N 1
ATOM 2497 C CA . MET A 1 314 ? -6.440 2.548 -7.031 1.00 90.62 314 MET A CA 1
ATOM 2498 C C . MET A 1 314 ? -6.683 2.068 -8.463 1.00 90.62 314 MET A C 1
ATOM 2500 O O . MET A 1 314 ? -7.584 2.583 -9.121 1.00 90.62 314 MET A O 1
ATOM 2504 N N . LEU A 1 315 ? -5.954 1.040 -8.903 1.00 86.50 315 LEU A N 1
ATOM 2505 C CA . LEU A 1 315 ? -6.085 0.464 -10.244 1.00 86.50 315 LEU A CA 1
ATOM 2506 C C . LEU A 1 315 ? -7.495 -0.089 -10.481 1.00 86.50 315 LEU A C 1
ATOM 2508 O O . LEU A 1 315 ? -8.128 0.242 -11.479 1.00 86.50 315 LEU A O 1
ATOM 2512 N N . HIS A 1 316 ? -8.041 -0.837 -9.518 1.00 86.62 316 HIS A N 1
ATOM 2513 C CA . HIS A 1 316 ? -9.428 -1.296 -9.571 1.00 86.62 316 HIS A CA 1
ATOM 2514 C C . HIS A 1 316 ? -10.411 -0.129 -9.726 1.00 86.62 316 HIS A C 1
ATOM 2516 O O . HIS A 1 316 ? -11.357 -0.207 -10.502 1.00 86.62 316 HIS A O 1
ATOM 2522 N N . THR A 1 317 ? -10.200 0.969 -9.005 1.00 87.19 317 THR A N 1
ATOM 2523 C CA . THR A 1 317 ? -11.105 2.119 -9.039 1.00 87.19 317 THR A CA 1
ATOM 2524 C C . THR A 1 317 ? -11.057 2.853 -10.374 1.00 87.19 317 THR A C 1
ATOM 2526 O O . THR A 1 317 ? -12.122 3.168 -10.897 1.00 87.19 317 THR A O 1
ATOM 2529 N N . PHE A 1 318 ? -9.872 3.071 -10.950 1.00 82.88 318 PHE A N 1
ATOM 2530 C CA . PHE A 1 318 ? -9.749 3.636 -12.297 1.00 82.88 318 PHE A CA 1
ATOM 2531 C C . PHE A 1 318 ? -10.436 2.744 -13.335 1.00 82.88 318 PHE A C 1
ATOM 2533 O O . PHE A 1 318 ? -11.335 3.202 -14.036 1.00 82.88 318 PHE A O 1
ATOM 2540 N N . CYS A 1 319 ? -10.112 1.448 -13.354 1.00 78.81 319 CYS A N 1
ATOM 2541 C CA . CYS A 1 319 ? -10.622 0.532 -14.373 1.00 78.81 319 CYS A CA 1
ATOM 2542 C C . CYS A 1 319 ? -12.123 0.227 -14.237 1.00 78.81 319 CYS A C 1
ATOM 2544 O O . CYS A 1 319 ? -12.827 0.162 -15.240 1.00 78.81 319 CYS A O 1
ATOM 2546 N N . HIS A 1 320 ? -12.627 0.005 -13.020 1.00 80.56 320 HIS A N 1
ATOM 2547 C CA . HIS A 1 320 ? -13.997 -0.478 -12.805 1.00 80.56 320 HIS A CA 1
ATOM 2548 C C . HIS A 1 320 ? -14.977 0.618 -12.393 1.00 80.56 320 HIS A C 1
ATOM 2550 O O . HIS A 1 320 ? -16.094 0.668 -12.906 1.00 80.56 320 HIS A O 1
ATOM 2556 N N . THR A 1 321 ? -14.586 1.473 -11.447 1.00 80.62 321 THR A N 1
ATOM 2557 C CA . THR A 1 321 ? -15.501 2.465 -10.864 1.00 80.62 321 THR A CA 1
ATOM 2558 C C . THR A 1 321 ? -15.599 3.713 -11.730 1.00 80.62 321 THR A C 1
ATOM 2560 O O . THR A 1 321 ? -16.699 4.210 -11.953 1.00 80.62 321 THR A O 1
ATOM 2563 N N . LEU A 1 322 ? -14.455 4.235 -12.174 1.00 80.19 322 LEU A N 1
ATOM 2564 C CA . LEU A 1 322 ? -14.379 5.451 -12.982 1.00 80.19 322 LEU A CA 1
ATOM 2565 C C . LEU A 1 322 ? -14.468 5.156 -14.478 1.00 80.19 322 LEU A C 1
ATOM 2567 O O . LEU A 1 322 ? -14.972 5.992 -15.218 1.00 80.19 322 LEU A O 1
ATOM 2571 N N . GLN A 1 323 ? -14.028 3.965 -14.900 1.00 78.38 323 GLN A N 1
ATOM 2572 C CA . GLN A 1 323 ? -13.869 3.608 -16.315 1.00 78.38 323 GLN A CA 1
ATOM 2573 C C . GLN A 1 323 ? -12.943 4.596 -17.041 1.00 78.38 323 GLN A C 1
ATOM 2575 O O . GLN A 1 323 ? -13.161 4.962 -18.193 1.00 78.38 323 GLN A O 1
ATOM 2580 N N . GLU A 1 324 ? -11.906 5.038 -16.332 1.00 77.62 324 GLU A N 1
ATOM 2581 C CA . GLU A 1 324 ? -10.886 5.960 -16.815 1.00 77.62 324 GLU A CA 1
ATOM 2582 C C . GLU A 1 324 ? -9.565 5.212 -17.005 1.00 77.62 324 GLU A C 1
ATOM 2584 O O . GLU A 1 324 ? -9.239 4.277 -16.264 1.00 77.62 324 GLU A O 1
ATOM 2589 N N . ASN A 1 325 ? -8.782 5.650 -17.988 1.00 71.00 325 ASN A N 1
ATOM 2590 C CA . ASN A 1 325 ? -7.473 5.074 -18.258 1.00 71.00 325 ASN A CA 1
ATOM 2591 C C . ASN A 1 325 ? -6.414 5.748 -17.387 1.00 71.00 325 ASN A C 1
ATOM 2593 O O . ASN A 1 325 ? -6.332 6.974 -17.329 1.00 71.00 325 ASN A O 1
ATOM 2597 N N . ILE A 1 326 ? -5.560 4.939 -16.769 1.00 72.19 326 ILE A N 1
ATOM 2598 C CA . ILE A 1 326 ? -4.340 5.401 -16.116 1.00 72.19 326 ILE A CA 1
ATOM 2599 C C . ILE A 1 326 ? -3.193 4.476 -16.513 1.00 72.19 326 ILE A C 1
ATOM 2601 O O . ILE A 1 326 ? -3.324 3.251 -16.465 1.00 72.19 326 ILE A O 1
ATOM 2605 N N . GLY A 1 327 ? -2.065 5.058 -16.922 1.00 67.81 327 GLY A N 1
ATOM 2606 C CA . GLY A 1 327 ? -0.846 4.291 -17.144 1.00 67.81 327 GLY A CA 1
ATOM 2607 C C . GLY A 1 327 ? -0.339 3.714 -15.823 1.00 67.81 327 GLY A C 1
ATOM 2608 O O . GLY A 1 327 ? -0.433 4.357 -14.779 1.00 67.81 327 GLY A O 1
ATOM 2609 N N . PHE A 1 328 ? 0.233 2.511 -15.840 1.00 67.81 328 PHE A N 1
ATOM 2610 C CA . PHE A 1 328 ? 0.760 1.897 -14.614 1.00 67.81 328 PHE A CA 1
ATOM 2611 C C . PHE A 1 328 ? 1.854 2.754 -13.950 1.00 67.81 328 PHE A C 1
ATOM 2613 O O . PHE A 1 328 ? 1.898 2.864 -12.726 1.00 67.81 328 PHE A O 1
ATOM 2620 N N . VAL A 1 329 ? 2.699 3.406 -14.759 1.00 69.50 329 VAL A N 1
ATOM 2621 C CA . VAL A 1 329 ? 3.731 4.343 -14.286 1.00 69.50 329 VAL A CA 1
ATOM 2622 C C . VAL A 1 329 ? 3.100 5.548 -13.587 1.00 69.50 329 VAL A C 1
ATOM 2624 O O . VAL A 1 329 ? 3.499 5.874 -12.471 1.00 69.50 329 VAL A O 1
ATOM 2627 N N . ASP A 1 330 ? 2.077 6.157 -14.189 1.00 73.69 330 ASP A N 1
ATOM 2628 C CA . ASP A 1 330 ? 1.354 7.289 -13.600 1.00 73.69 330 ASP A CA 1
ATOM 2629 C C . ASP A 1 330 ? 0.632 6.883 -12.309 1.00 73.69 330 ASP A C 1
ATOM 2631 O O . ASP A 1 330 ? 0.689 7.601 -11.313 1.00 73.69 330 ASP A O 1
ATOM 2635 N N . ALA A 1 331 ? 0.010 5.700 -12.274 1.00 77.38 331 ALA A N 1
ATOM 2636 C CA . ALA A 1 331 ? -0.617 5.167 -11.067 1.00 77.38 331 ALA A CA 1
ATOM 2637 C C . ALA A 1 331 ? 0.406 4.974 -9.938 1.00 77.38 331 ALA A C 1
ATOM 2639 O O . ALA A 1 331 ? 0.137 5.328 -8.791 1.00 77.38 331 ALA A O 1
ATOM 2640 N N . LEU A 1 332 ? 1.597 4.457 -10.255 1.00 75.25 332 LEU A N 1
ATOM 2641 C CA . LEU A 1 332 ? 2.669 4.271 -9.280 1.00 75.25 332 LEU A CA 1
ATOM 2642 C C . LEU A 1 332 ? 3.234 5.610 -8.785 1.00 75.25 332 LEU A C 1
ATOM 2644 O O . LEU A 1 332 ? 3.456 5.763 -7.584 1.00 75.25 332 LEU A O 1
ATOM 2648 N N . GLN A 1 333 ? 3.438 6.585 -9.676 1.00 76.75 333 GLN A N 1
ATOM 2649 C CA . GLN A 1 333 ? 3.881 7.937 -9.316 1.00 76.75 333 GLN A CA 1
ATOM 2650 C C . GLN A 1 333 ? 2.850 8.640 -8.424 1.00 76.75 333 GLN A C 1
ATOM 2652 O O . GLN A 1 333 ? 3.193 9.133 -7.350 1.00 76.75 333 GLN A O 1
ATOM 2657 N N . LEU A 1 334 ? 1.574 8.615 -8.818 1.00 80.38 334 LEU A N 1
ATOM 2658 C CA . LEU A 1 334 ? 0.467 9.196 -8.061 1.00 80.38 334 LEU A CA 1
ATOM 2659 C C . LEU A 1 334 ? 0.289 8.519 -6.693 1.00 80.38 334 LEU A C 1
ATOM 2661 O O . LEU A 1 334 ? 0.048 9.194 -5.690 1.00 80.38 334 LEU A O 1
ATOM 2665 N N . HIS A 1 335 ? 0.421 7.190 -6.638 1.00 84.88 335 HIS A N 1
ATOM 2666 C CA . HIS A 1 335 ? 0.386 6.420 -5.395 1.00 84.88 335 HIS A CA 1
ATOM 2667 C C . HIS A 1 335 ? 1.559 6.782 -4.491 1.00 84.88 335 HIS A C 1
ATOM 2669 O O . HIS A 1 335 ? 1.336 7.133 -3.340 1.00 84.88 335 HIS A O 1
ATOM 2675 N N . THR A 1 336 ? 2.784 6.799 -5.008 1.00 77.94 336 THR A N 1
ATOM 2676 C CA . THR A 1 336 ? 3.984 7.127 -4.221 1.00 77.94 336 THR A CA 1
ATOM 2677 C C . THR A 1 336 ? 3.882 8.528 -3.615 1.00 77.94 336 THR A C 1
ATOM 2679 O O . THR A 1 336 ? 4.173 8.723 -2.436 1.00 77.94 336 THR A O 1
ATOM 2682 N N . GLU A 1 337 ? 3.391 9.485 -4.402 1.00 81.69 337 GLU A N 1
ATOM 2683 C CA . GLU A 1 337 ? 3.223 10.880 -4.002 1.00 81.69 337 GLU A CA 1
ATOM 2684 C C . GLU A 1 337 ? 2.099 11.079 -2.963 1.00 81.69 337 GLU A C 1
ATOM 2686 O O . GLU A 1 337 ? 2.198 11.948 -2.097 1.00 81.69 337 GLU A O 1
ATOM 2691 N N . LYS A 1 338 ? 1.009 10.293 -3.013 1.00 82.44 338 LYS A N 1
ATOM 2692 C CA . LYS A 1 338 ? -0.193 10.529 -2.178 1.00 82.44 338 LYS A CA 1
ATOM 2693 C C . LYS A 1 338 ? -0.513 9.446 -1.138 1.00 82.44 338 LYS A C 1
ATOM 2695 O O . LYS A 1 338 ? -1.311 9.704 -0.236 1.00 82.44 338 LYS A O 1
ATOM 2700 N N . CYS A 1 339 ? 0.104 8.267 -1.187 1.00 75.00 339 CYS A N 1
ATOM 2701 C CA . CYS A 1 339 ? -0.090 7.173 -0.227 1.00 75.00 339 CYS A CA 1
ATOM 2702 C C . CYS A 1 339 ? 1.099 7.037 0.736 1.00 75.00 339 CYS A C 1
ATOM 2704 O O . CYS A 1 339 ? 1.976 6.218 0.511 1.00 75.00 339 CYS A O 1
ATOM 2706 N N . ASN A 1 340 ? 1.087 7.771 1.859 1.00 64.12 340 ASN A N 1
ATOM 2707 C CA . ASN A 1 340 ? 1.919 7.572 3.071 1.00 64.12 340 ASN A CA 1
ATOM 2708 C C . ASN A 1 340 ? 3.433 7.245 2.894 1.00 64.12 340 ASN A C 1
ATOM 2710 O O . ASN A 1 340 ? 4.072 6.839 3.864 1.00 64.12 340 ASN A O 1
ATOM 2714 N N . GLY A 1 341 ? 4.021 7.457 1.714 1.00 49.84 341 GLY A N 1
ATOM 2715 C CA . GLY A 1 341 ? 5.460 7.457 1.437 1.00 49.84 341 GLY A CA 1
ATOM 2716 C C . GLY A 1 341 ? 6.207 6.121 1.547 1.00 49.84 341 GLY A C 1
ATOM 2717 O O . GLY A 1 341 ? 7.423 6.119 1.376 1.00 49.84 341 GLY A O 1
ATOM 2718 N N . SER A 1 342 ? 5.553 4.989 1.841 1.00 60.25 342 SER A N 1
ATOM 2719 C CA . SER A 1 342 ? 6.259 3.698 1.876 1.00 60.25 342 SER A CA 1
ATOM 2720 C C . SER A 1 342 ? 6.314 3.097 0.475 1.00 60.25 342 SER A C 1
ATOM 2722 O O . SER A 1 342 ? 5.296 2.680 -0.073 1.00 60.25 342 SER A O 1
ATOM 2724 N N . VAL A 1 343 ? 7.520 3.046 -0.085 1.00 60.75 343 VAL A N 1
ATOM 2725 C CA . VAL A 1 343 ? 7.782 2.467 -1.406 1.00 60.75 343 VAL A CA 1
ATOM 2726 C C . VAL A 1 343 ? 7.477 0.968 -1.385 1.00 60.75 343 VAL A C 1
ATOM 2728 O O . VAL A 1 343 ? 7.814 0.276 -0.422 1.00 60.75 343 VAL A O 1
ATOM 2731 N N . LEU A 1 344 ? 6.835 0.484 -2.449 1.00 68.75 344 LEU A N 1
ATOM 2732 C CA . LEU A 1 344 ? 6.592 -0.939 -2.674 1.00 68.75 344 LEU A CA 1
ATOM 2733 C C . LEU A 1 344 ? 7.897 -1.644 -3.037 1.00 68.75 344 LEU A C 1
ATOM 2735 O O . LEU A 1 344 ? 8.645 -1.160 -3.889 1.00 68.75 344 LEU A O 1
ATOM 2739 N N . ASP A 1 345 ? 8.165 -2.797 -2.428 1.00 65.06 345 ASP A N 1
ATOM 2740 C CA . ASP A 1 345 ? 9.280 -3.628 -2.879 1.00 65.06 345 ASP A CA 1
ATOM 2741 C C . ASP A 1 345 ? 8.964 -4.332 -4.218 1.00 65.06 345 ASP A C 1
ATOM 2743 O O . ASP A 1 345 ? 7.841 -4.299 -4.731 1.00 65.06 345 ASP A O 1
ATOM 2747 N N . ARG A 1 346 ? 9.982 -4.959 -4.826 1.00 62.94 346 ARG A N 1
ATOM 2748 C CA . ARG A 1 346 ? 9.837 -5.652 -6.117 1.00 62.94 346 ARG A CA 1
ATOM 2749 C C . ARG A 1 346 ? 8.742 -6.719 -6.077 1.00 62.94 346 ARG A C 1
ATOM 2751 O O . ARG A 1 346 ? 7.982 -6.835 -7.034 1.00 62.94 346 ARG A O 1
ATOM 2758 N N . ASP A 1 347 ? 8.686 -7.509 -5.011 1.00 66.50 347 ASP A N 1
ATOM 2759 C CA . ASP A 1 347 ? 7.761 -8.636 -4.911 1.00 66.50 347 ASP A CA 1
ATOM 2760 C C . ASP A 1 347 ? 6.326 -8.128 -4.712 1.00 66.50 347 ASP A C 1
ATOM 2762 O O . ASP A 1 347 ? 5.383 -8.656 -5.298 1.00 66.50 347 ASP A O 1
ATOM 2766 N N . GLU A 1 348 ? 6.166 -7.053 -3.944 1.00 74.88 348 GLU A N 1
ATOM 2767 C CA . GLU A 1 348 ? 4.911 -6.337 -3.737 1.00 74.88 348 GLU A CA 1
ATOM 2768 C C . GLU A 1 348 ? 4.371 -5.704 -5.028 1.00 74.88 348 GLU A C 1
ATOM 2770 O O . GLU A 1 348 ? 3.170 -5.793 -5.302 1.00 74.88 348 GLU A O 1
ATOM 2775 N N . LEU A 1 349 ? 5.246 -5.126 -5.856 1.00 71.56 349 LEU A N 1
ATOM 2776 C CA . LEU A 1 349 ? 4.869 -4.572 -7.157 1.00 71.56 349 LEU A CA 1
ATOM 2777 C C . LEU A 1 349 ? 4.459 -5.673 -8.143 1.00 71.56 349 LEU A C 1
ATOM 2779 O O . LEU A 1 349 ? 3.398 -5.585 -8.762 1.00 71.56 349 LEU A O 1
ATOM 2783 N N . VAL A 1 350 ? 5.264 -6.737 -8.249 1.00 68.00 350 VAL A N 1
ATOM 2784 C CA . VAL A 1 350 ? 4.955 -7.903 -9.096 1.00 68.00 350 VAL A CA 1
ATOM 2785 C C . VAL A 1 350 ? 3.633 -8.538 -8.674 1.00 68.00 350 VAL A C 1
ATOM 2787 O O . VAL A 1 350 ? 2.834 -8.923 -9.524 1.00 68.00 350 VAL A O 1
ATOM 2790 N N . TYR A 1 351 ? 3.365 -8.603 -7.371 1.00 75.50 351 TYR A N 1
ATOM 2791 C CA . TYR A 1 351 ? 2.093 -9.086 -6.854 1.00 75.50 351 TYR A CA 1
ATOM 2792 C C . TYR A 1 351 ? 0.913 -8.203 -7.274 1.00 75.50 351 TYR A C 1
ATOM 2794 O O . TYR A 1 351 ? -0.089 -8.726 -7.756 1.00 75.50 351 TYR A O 1
ATOM 2802 N N . ALA A 1 352 ? 1.021 -6.877 -7.136 1.00 78.19 352 ALA A N 1
ATOM 2803 C CA . ALA A 1 352 ? -0.036 -5.964 -7.569 1.00 78.19 352 ALA A CA 1
ATOM 2804 C C . ALA A 1 352 ? -0.332 -6.113 -9.073 1.00 78.19 352 ALA A C 1
ATOM 2806 O O . ALA A 1 352 ? -1.497 -6.178 -9.464 1.00 78.19 352 ALA A O 1
ATOM 2807 N N . MET A 1 353 ? 0.708 -6.252 -9.902 1.00 72.12 353 MET A N 1
ATOM 2808 C CA . MET A 1 353 ? 0.557 -6.519 -11.336 1.00 72.12 353 MET A CA 1
ATOM 2809 C C . MET A 1 353 ? -0.124 -7.866 -11.603 1.00 72.12 353 MET A C 1
ATOM 2811 O O . MET A 1 353 ? -1.041 -7.931 -12.418 1.00 72.12 353 MET A O 1
ATOM 2815 N N . ALA A 1 354 ? 0.281 -8.927 -10.899 1.00 69.75 354 ALA A N 1
ATOM 2816 C CA . ALA A 1 354 ? -0.311 -10.256 -11.048 1.00 69.75 354 ALA A CA 1
ATOM 2817 C C . ALA A 1 354 ? -1.813 -10.261 -10.720 1.00 69.75 354 ALA A C 1
ATOM 2819 O O . ALA A 1 354 ? -2.594 -10.844 -11.466 1.00 69.75 354 ALA A O 1
ATOM 2820 N N . VAL A 1 355 ? -2.227 -9.557 -9.660 1.00 75.94 355 VAL A N 1
ATOM 2821 C CA . VAL A 1 355 ? -3.644 -9.413 -9.283 1.00 75.94 355 VAL A CA 1
ATOM 2822 C C . VAL A 1 355 ? -4.451 -8.735 -10.391 1.00 75.94 355 VAL A C 1
ATOM 2824 O O . VAL A 1 355 ? -5.510 -9.231 -10.772 1.00 75.94 355 VAL A O 1
ATOM 2827 N N . ILE A 1 356 ? -3.961 -7.613 -10.924 1.00 72.88 356 ILE A N 1
ATOM 2828 C CA . ILE A 1 356 ? -4.655 -6.874 -11.991 1.00 72.88 356 ILE A CA 1
ATOM 2829 C C . ILE A 1 356 ? -4.711 -7.687 -13.282 1.00 72.88 356 ILE A C 1
ATOM 2831 O O . ILE A 1 356 ? -5.713 -7.652 -13.992 1.00 72.88 356 ILE A O 1
ATOM 2835 N N . MET A 1 357 ? -3.669 -8.463 -13.564 1.00 68.00 357 MET A N 1
ATOM 2836 C CA . MET A 1 357 ? -3.633 -9.309 -14.745 1.00 68.00 357 MET A CA 1
ATOM 2837 C C . MET A 1 357 ? -4.565 -10.495 -14.686 1.00 68.00 357 MET A C 1
ATOM 2839 O O . MET A 1 357 ? -5.280 -10.751 -15.655 1.00 68.00 357 MET A O 1
ATOM 2843 N N . GLU A 1 358 ? -4.590 -11.188 -13.556 1.00 70.00 358 GLU A N 1
ATOM 2844 C CA . GLU A 1 358 ? -5.565 -12.246 -13.340 1.00 70.00 358 GLU A CA 1
ATOM 2845 C C . GLU A 1 358 ? -6.981 -11.682 -13.477 1.00 70.00 358 GLU A C 1
ATOM 2847 O O . GLU A 1 358 ? -7.813 -12.243 -14.187 1.00 70.00 358 GLU A O 1
ATOM 2852 N N . TRP A 1 359 ? -7.240 -10.510 -12.895 1.00 74.44 359 TRP A N 1
ATOM 2853 C CA . TRP A 1 359 ? -8.530 -9.846 -13.026 1.00 74.44 359 TRP A CA 1
ATOM 2854 C C . TRP A 1 359 ? -8.885 -9.510 -14.481 1.00 74.44 359 TRP A C 1
ATOM 2856 O O . TRP A 1 359 ? -9.998 -9.796 -14.933 1.00 74.44 359 TRP A O 1
ATOM 2866 N N . ALA A 1 360 ? -7.946 -8.951 -15.246 1.00 66.69 360 ALA A N 1
ATOM 2867 C CA . ALA A 1 360 ? -8.133 -8.657 -16.665 1.00 66.69 360 ALA A CA 1
ATOM 2868 C C . ALA A 1 360 ? -8.393 -9.934 -17.484 1.00 66.69 360 ALA A C 1
ATOM 2870 O O . ALA A 1 360 ? -9.247 -9.948 -18.376 1.00 66.69 360 ALA A O 1
ATOM 2871 N N . TYR A 1 361 ? -7.691 -11.025 -17.170 1.00 66.44 361 TYR A N 1
ATOM 2872 C CA . TYR A 1 361 ? -7.880 -12.322 -17.810 1.00 66.44 361 TYR A CA 1
ATOM 2873 C C . TYR A 1 361 ? -9.274 -12.895 -17.517 1.00 66.44 361 TYR A C 1
ATOM 2875 O O . TYR A 1 361 ? -10.014 -13.222 -18.451 1.00 66.44 361 TYR A O 1
ATOM 2883 N N . GLN A 1 362 ? -9.672 -12.939 -16.241 1.00 68.94 362 GLN A N 1
ATOM 2884 C CA . GLN A 1 362 ? -10.973 -13.446 -15.792 1.00 68.94 362 GLN A CA 1
ATOM 2885 C C . GLN A 1 362 ? -12.146 -12.632 -16.359 1.00 68.94 362 GLN A C 1
ATOM 2887 O O . GLN A 1 362 ? -13.180 -13.196 -16.720 1.00 68.94 362 GLN A O 1
ATOM 2892 N N . THR A 1 363 ? -11.977 -11.316 -16.507 1.00 67.06 363 THR A N 1
ATOM 2893 C CA . THR A 1 363 ? -12.987 -10.419 -17.103 1.00 67.06 363 THR A CA 1
ATOM 2894 C C . THR A 1 363 ? -12.988 -10.420 -18.633 1.00 67.06 363 THR A C 1
ATOM 2896 O O . THR A 1 363 ? -13.802 -9.733 -19.241 1.00 67.06 363 THR A O 1
ATOM 2899 N N . ARG A 1 364 ? -12.118 -11.219 -19.274 1.00 65.31 364 ARG A N 1
ATOM 2900 C CA . ARG A 1 364 ? -11.925 -11.282 -20.738 1.00 65.31 364 ARG A CA 1
ATOM 2901 C C . ARG A 1 364 ? -11.509 -9.951 -21.368 1.00 65.31 364 ARG A C 1
ATOM 2903 O O . ARG A 1 364 ? -11.624 -9.792 -22.579 1.00 65.31 364 ARG A O 1
ATOM 2910 N N . SER A 1 365 ? -10.953 -9.063 -20.557 1.00 61.97 365 SER A N 1
ATOM 2911 C CA . SER A 1 365 ? -10.488 -7.730 -20.932 1.00 61.97 365 SER A CA 1
ATOM 2912 C C . SER A 1 365 ? -9.161 -7.745 -21.697 1.00 61.97 365 SER A C 1
ATOM 2914 O O . SER A 1 365 ? -8.768 -6.737 -22.271 1.00 61.97 365 SER A O 1
ATOM 2916 N N . VAL A 1 366 ? -8.460 -8.886 -21.718 1.00 55.25 366 VAL A N 1
ATOM 2917 C CA . VAL A 1 366 ? -7.202 -9.057 -22.460 1.00 55.25 366 VAL A CA 1
ATOM 2918 C C . VAL A 1 366 ? -7.490 -9.305 -23.955 1.00 55.25 366 VAL A C 1
ATOM 2920 O O . VAL A 1 366 ? -8.174 -10.292 -24.273 1.00 55.25 366 VAL A O 1
ATOM 2923 N N . PRO A 1 367 ? -6.949 -8.480 -24.874 1.00 51.50 367 PRO A N 1
ATOM 2924 C CA . PRO A 1 367 ? -7.050 -8.683 -26.318 1.00 51.50 367 PRO A CA 1
ATOM 2925 C C . PRO A 1 367 ? -6.558 -10.072 -26.778 1.00 51.50 367 PRO A C 1
ATOM 2927 O O . PRO A 1 367 ? -5.592 -10.602 -26.216 1.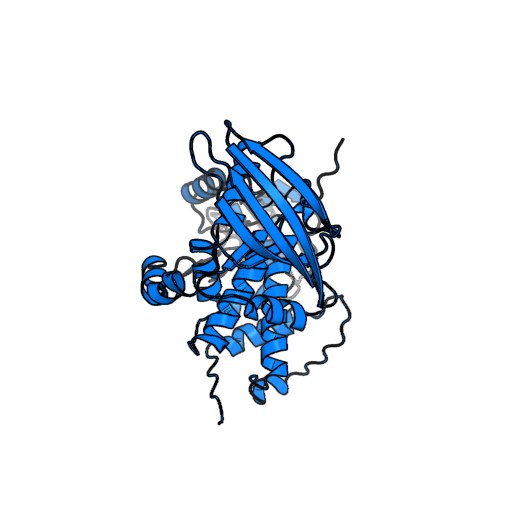00 51.50 367 PRO A O 1
ATOM 2930 N N . PRO A 1 368 ? -7.188 -10.700 -27.792 1.00 48.44 368 PRO A N 1
ATOM 2931 C CA . PRO A 1 368 ? -6.785 -12.010 -28.319 1.00 48.44 368 PRO A CA 1
ATOM 2932 C C . PRO A 1 368 ? -5.324 -12.092 -28.784 1.00 48.44 368 PRO A C 1
ATOM 2934 O O . PRO A 1 368 ? -4.717 -13.161 -28.718 1.00 48.44 368 PRO A O 1
ATOM 2937 N N . GLU A 1 369 ? -4.757 -10.976 -29.236 1.00 48.38 369 GLU A N 1
ATOM 2938 C CA . GLU A 1 369 ? -3.372 -10.839 -29.691 1.00 48.38 369 GLU A CA 1
ATOM 2939 C C . GLU A 1 369 ? -2.390 -11.101 -28.542 1.00 48.38 369 GLU A C 1
ATOM 2941 O O . GLU A 1 369 ? -1.404 -11.813 -28.725 1.00 48.38 369 GLU A O 1
ATOM 2946 N N . LEU A 1 370 ? -2.723 -10.637 -27.332 1.00 46.19 370 LEU A N 1
ATOM 2947 C CA . LEU A 1 370 ? -1.944 -10.868 -26.112 1.00 46.19 370 LEU A CA 1
ATOM 2948 C C . LEU A 1 370 ? -2.165 -12.269 -25.511 1.00 46.19 370 LEU A C 1
ATOM 2950 O O . LEU A 1 370 ? -1.348 -12.729 -24.715 1.00 46.19 370 LEU A O 1
ATOM 2954 N N . LYS A 1 371 ? -3.229 -12.987 -25.911 1.00 43.03 371 LYS A N 1
ATOM 2955 C CA . LYS A 1 371 ? -3.505 -14.376 -25.482 1.00 43.03 371 LYS A CA 1
ATOM 2956 C C . LYS A 1 371 ? -2.696 -15.433 -26.246 1.00 43.03 371 LYS A C 1
ATOM 2958 O O . LYS A 1 371 ? -2.599 -16.562 -25.771 1.00 43.03 371 LYS A O 1
ATOM 2963 N N . LYS A 1 372 ? -2.168 -15.108 -27.437 1.00 37.78 372 LYS A N 1
ATOM 2964 C CA . LYS A 1 372 ? -1.448 -16.052 -28.322 1.00 37.78 372 LYS A CA 1
ATOM 2965 C C . LYS A 1 372 ? 0.026 -16.259 -27.960 1.00 37.78 372 LYS A C 1
ATOM 2967 O O . LYS A 1 372 ? 0.584 -17.286 -28.341 1.00 37.78 372 LYS A O 1
ATOM 2972 N N . ALA A 1 373 ? 0.643 -15.342 -27.217 1.00 39.28 373 ALA A N 1
ATOM 2973 C CA . ALA A 1 373 ? 1.878 -15.648 -26.501 1.00 39.28 373 ALA A CA 1
ATOM 2974 C C . ALA A 1 373 ? 1.541 -16.730 -25.459 1.00 39.28 373 ALA A C 1
ATOM 2976 O O . ALA A 1 373 ? 0.567 -16.583 -24.734 1.00 39.28 373 ALA A O 1
ATOM 2977 N N . GLN A 1 374 ? 2.246 -17.860 -25.433 1.00 31.56 374 GLN A N 1
ATOM 2978 C CA . GLN A 1 374 ? 1.919 -19.019 -24.589 1.00 31.56 374 GLN A CA 1
ATOM 2979 C C . GLN A 1 374 ? 1.866 -18.658 -23.086 1.00 31.56 374 GLN A C 1
ATOM 2981 O O . GLN A 1 374 ? 2.866 -18.722 -22.378 1.00 31.56 374 GLN A O 1
ATOM 2986 N N . TRP A 1 375 ? 0.679 -18.325 -22.574 1.00 35.09 375 TRP A N 1
ATOM 2987 C CA . TRP A 1 375 ? 0.396 -18.185 -21.145 1.00 35.09 375 TRP A CA 1
ATOM 2988 C C . TRP A 1 375 ? 0.083 -19.561 -20.551 1.00 35.09 375 TRP A C 1
ATOM 2990 O O . TRP A 1 375 ? -1.071 -19.901 -20.296 1.00 35.09 375 TRP A O 1
ATOM 3000 N N . VAL A 1 376 ? 1.109 -20.386 -20.333 1.00 26.50 376 VAL A N 1
ATOM 3001 C CA . VAL A 1 376 ? 0.980 -21.521 -19.410 1.00 26.50 376 VAL A CA 1
ATOM 3002 C C . VAL A 1 376 ? 1.281 -20.989 -18.012 1.00 26.50 376 VAL A C 1
ATOM 3004 O O . VAL A 1 376 ? 2.421 -21.006 -17.558 1.00 26.50 376 VAL A O 1
ATOM 3007 N N . MET A 1 377 ? 0.252 -20.504 -17.313 1.00 30.20 377 MET A N 1
ATOM 3008 C CA . MET A 1 377 ? 0.297 -20.323 -15.857 1.00 30.20 377 MET A CA 1
ATOM 3009 C C . MET A 1 377 ? 0.277 -21.709 -15.190 1.00 30.20 377 MET A C 1
ATOM 3011 O O . MET A 1 377 ? -0.685 -22.107 -14.540 1.00 30.20 377 MET A O 1
ATOM 3015 N N . GLN A 1 378 ? 1.353 -22.483 -15.358 1.00 23.05 378 GLN A N 1
ATOM 3016 C CA . GLN A 1 378 ? 1.700 -23.479 -14.355 1.00 23.05 378 GLN A CA 1
ATOM 3017 C C . GLN A 1 378 ? 2.323 -22.710 -13.199 1.00 23.05 378 GLN A C 1
ATOM 3019 O O . GLN A 1 378 ? 3.371 -22.076 -13.325 1.00 23.05 378 GLN A O 1
ATOM 3024 N N . VAL A 1 379 ? 1.615 -22.712 -12.073 1.00 27.95 379 VAL A N 1
ATOM 3025 C CA . VAL A 1 379 ? 2.077 -22.128 -10.820 1.00 27.95 379 VAL A CA 1
ATOM 3026 C C . VAL A 1 379 ? 3.194 -23.016 -10.273 1.00 27.95 379 VAL A C 1
ATOM 3028 O O . VAL A 1 379 ? 2.992 -23.768 -9.330 1.00 27.95 379 VAL A O 1
ATOM 3031 N N . ASP A 1 380 ? 4.377 -22.926 -10.876 1.00 23.70 380 ASP A N 1
ATOM 3032 C CA . ASP A 1 380 ? 5.628 -23.337 -10.252 1.00 23.70 380 ASP A CA 1
ATOM 3033 C C . ASP A 1 380 ? 6.454 -22.079 -9.966 1.00 23.70 380 ASP A C 1
ATOM 3035 O O . ASP A 1 380 ? 6.535 -21.157 -10.789 1.00 23.70 380 ASP A O 1
ATOM 3039 N N . MET A 1 381 ? 6.930 -21.951 -8.730 1.00 31.09 381 MET A N 1
ATOM 3040 C CA . MET A 1 381 ? 7.566 -20.734 -8.214 1.00 31.09 381 MET A CA 1
ATOM 3041 C C . MET A 1 381 ? 9.086 -20.777 -8.405 1.00 31.09 381 MET A C 1
ATOM 3043 O O . MET A 1 381 ? 9.839 -20.585 -7.451 1.00 31.09 381 MET A O 1
ATOM 3047 N N . SER A 1 382 ? 9.541 -21.002 -9.638 1.00 29.56 382 SER A N 1
ATOM 3048 C CA . SER A 1 382 ? 10.957 -20.887 -9.996 1.00 29.56 382 SER A CA 1
ATOM 3049 C C . SER A 1 382 ? 11.160 -20.308 -11.404 1.00 29.56 382 SER A C 1
ATOM 3051 O O . SER A 1 382 ? 10.676 -20.837 -12.400 1.00 29.56 382 SER A O 1
ATOM 3053 N N . ASP A 1 383 ? 11.894 -19.196 -11.440 1.00 32.75 383 ASP A N 1
ATOM 3054 C CA . ASP A 1 383 ? 12.700 -18.625 -12.533 1.00 32.75 383 ASP A CA 1
ATOM 3055 C C . ASP A 1 383 ? 12.105 -18.164 -13.880 1.00 32.75 383 ASP A C 1
ATOM 3057 O O . ASP A 1 383 ? 12.726 -17.313 -14.513 1.00 32.75 383 ASP A O 1
ATOM 3061 N N . GLN A 1 384 ? 10.908 -18.562 -14.324 1.00 28.66 384 GLN A N 1
ATOM 3062 C CA . GLN A 1 384 ? 10.427 -18.175 -15.677 1.00 28.66 384 GLN A CA 1
ATOM 3063 C C . GLN A 1 384 ? 9.433 -16.992 -15.758 1.00 28.66 384 GLN A C 1
ATOM 3065 O O . GLN A 1 384 ? 8.854 -16.732 -16.809 1.00 28.66 384 GLN A O 1
ATOM 3070 N N . ARG A 1 385 ? 9.230 -16.215 -14.682 1.00 36.69 385 ARG A N 1
ATOM 3071 C CA . ARG A 1 385 ? 8.091 -15.267 -14.581 1.00 36.69 385 ARG A CA 1
ATOM 3072 C C . ARG A 1 385 ? 8.323 -13.817 -15.037 1.00 36.69 385 ARG A C 1
ATOM 3074 O O . ARG A 1 385 ? 7.362 -13.058 -15.086 1.00 36.69 385 ARG A O 1
ATOM 3081 N N . SER A 1 386 ? 9.537 -13.405 -15.402 1.00 33.06 386 SER A N 1
ATOM 3082 C CA . SER A 1 386 ? 9.785 -11.994 -15.770 1.00 33.06 386 SER A CA 1
ATOM 3083 C C . SER A 1 386 ? 9.434 -11.656 -17.225 1.00 33.06 386 SER A C 1
ATOM 3085 O O . SER A 1 386 ? 9.029 -10.529 -17.493 1.00 33.06 386 SER A O 1
ATOM 3087 N N . GLN A 1 387 ? 9.528 -12.617 -18.152 1.00 31.47 387 GLN A N 1
ATOM 3088 C CA . GLN A 1 387 ? 9.261 -12.391 -19.582 1.00 31.47 387 GLN A CA 1
ATOM 3089 C C . GLN A 1 387 ? 7.784 -12.039 -19.842 1.00 31.47 387 GLN A C 1
ATOM 3091 O O . GLN A 1 387 ? 7.483 -11.152 -20.636 1.00 31.47 387 GLN A O 1
ATOM 3096 N N . ALA A 1 388 ? 6.867 -12.684 -19.111 1.00 32.69 388 ALA A N 1
ATOM 3097 C CA . ALA A 1 388 ? 5.426 -12.465 -19.232 1.00 32.69 388 ALA A CA 1
ATOM 3098 C C . ALA A 1 388 ? 4.968 -11.122 -18.636 1.00 32.69 388 ALA A C 1
ATOM 3100 O O . ALA A 1 388 ? 4.016 -10.539 -19.134 1.00 32.69 388 ALA A O 1
ATOM 3101 N N . CYS A 1 389 ? 5.654 -10.591 -17.615 1.00 31.22 389 CYS A N 1
ATOM 3102 C CA . CYS A 1 389 ? 5.360 -9.260 -17.066 1.00 31.22 389 CYS A CA 1
ATOM 3103 C C . CYS A 1 389 ? 5.908 -8.120 -17.944 1.00 31.22 389 CYS A C 1
ATOM 3105 O O . CYS A 1 389 ? 5.335 -7.034 -17.956 1.00 31.22 389 CYS A O 1
ATOM 3107 N N . ILE A 1 390 ? 6.994 -8.369 -18.685 1.00 32.41 390 ILE A N 1
ATOM 3108 C CA . ILE A 1 390 ? 7.652 -7.394 -19.568 1.00 32.41 390 ILE A CA 1
ATOM 3109 C C . ILE A 1 390 ? 6.909 -7.245 -20.907 1.00 32.41 390 ILE A C 1
ATOM 3111 O O . ILE A 1 390 ? 6.584 -6.129 -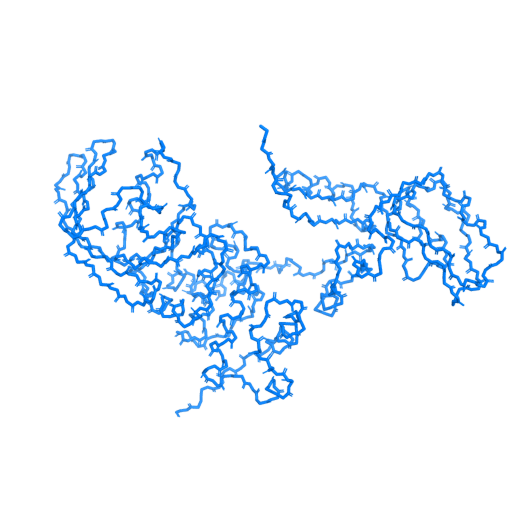21.305 1.00 32.41 390 ILE A O 1
ATOM 3115 N N . GLU A 1 391 ? 6.542 -8.351 -21.564 1.00 32.50 391 GLU A N 1
ATOM 3116 C CA . GLU A 1 391 ? 5.675 -8.337 -22.765 1.00 32.50 391 GLU A CA 1
ATOM 3117 C C . GLU A 1 391 ? 4.328 -7.643 -22.495 1.00 32.50 391 GLU A C 1
ATOM 3119 O O . GLU A 1 391 ? 3.709 -7.042 -23.370 1.00 32.50 391 GLU A O 1
ATOM 3124 N N . LEU A 1 392 ? 3.895 -7.680 -21.241 1.00 34.94 392 LEU A N 1
ATOM 3125 C CA . LEU A 1 392 ? 2.641 -7.122 -20.790 1.00 34.94 392 LEU A CA 1
ATOM 3126 C C . LEU A 1 392 ? 2.731 -5.631 -20.432 1.00 34.94 392 LEU A C 1
ATOM 3128 O O . LEU A 1 392 ? 1.824 -4.878 -20.769 1.00 34.94 392 LEU A O 1
ATOM 3132 N N . ALA A 1 393 ? 3.842 -5.173 -19.847 1.00 30.50 393 ALA A N 1
ATOM 3133 C CA . ALA A 1 393 ? 4.122 -3.742 -19.707 1.00 30.50 393 ALA A CA 1
ATOM 3134 C C . ALA A 1 393 ? 4.181 -3.040 -21.080 1.00 30.50 393 ALA A C 1
ATOM 3136 O O . ALA A 1 393 ? 3.690 -1.922 -21.212 1.00 30.50 393 ALA A O 1
ATOM 3137 N N . LYS A 1 394 ? 4.668 -3.737 -22.119 1.00 32.47 394 LYS A N 1
ATOM 3138 C CA . LYS A 1 394 ? 4.646 -3.268 -23.519 1.00 32.47 394 LYS A CA 1
ATOM 3139 C C . LYS A 1 394 ? 3.243 -3.195 -24.122 1.00 32.47 394 LYS A C 1
ATOM 3141 O O . LYS A 1 394 ? 2.972 -2.303 -24.918 1.00 32.47 394 LYS A O 1
ATOM 3146 N N . GLY A 1 395 ? 2.349 -4.114 -23.752 1.00 32.69 395 GLY A N 1
ATOM 3147 C CA . GLY A 1 395 ? 0.954 -4.133 -24.213 1.00 32.69 395 GLY A CA 1
ATOM 3148 C C . GLY A 1 395 ? 0.022 -3.163 -23.472 1.00 32.69 395 GLY A C 1
ATOM 3149 O O . GLY A 1 395 ? -1.010 -2.780 -24.010 1.00 32.69 395 GLY A O 1
ATOM 3150 N N . ILE A 1 396 ? 0.383 -2.738 -22.257 1.00 36.09 396 ILE A N 1
ATOM 3151 C CA . ILE A 1 396 ? -0.408 -1.826 -21.405 1.00 36.09 396 ILE A CA 1
ATOM 3152 C C . ILE A 1 396 ? -0.213 -0.341 -21.786 1.00 36.09 396 ILE A C 1
ATOM 3154 O O . ILE A 1 396 ? -0.834 0.538 -21.191 1.00 36.09 396 ILE A O 1
ATOM 3158 N N . GLY A 1 397 ? 0.580 -0.045 -22.827 1.00 28.56 397 GLY A N 1
ATOM 3159 C CA . GLY A 1 397 ? 0.739 1.307 -23.382 1.00 28.56 397 GLY A CA 1
ATOM 3160 C C . GLY A 1 397 ? -0.573 1.960 -23.841 1.00 28.56 397 GLY A C 1
ATOM 3161 O O . GLY A 1 397 ? -0.682 3.179 -23.798 1.00 28.56 397 GLY A O 1
ATOM 3162 N N . GLU A 1 398 ? -1.594 1.169 -24.183 1.00 30.52 398 GLU A N 1
ATOM 3163 C CA . GLU A 1 398 ? -2.971 1.627 -24.397 1.00 30.52 398 GLU A CA 1
ATOM 3164 C C . GLU A 1 398 ? -3.950 0.509 -24.005 1.00 30.52 398 GLU A C 1
ATOM 3166 O O . GLU A 1 398 ? -4.360 -0.309 -24.828 1.00 30.52 398 GLU A O 1
ATOM 3171 N N . VAL A 1 399 ? -4.358 0.446 -22.736 1.00 29.48 399 VAL A N 1
ATOM 3172 C CA . VAL A 1 399 ? -5.516 -0.383 -22.373 1.00 29.48 399 VAL A CA 1
ATOM 3173 C C . VAL A 1 399 ? -6.783 0.394 -22.731 1.00 29.48 399 VAL A C 1
ATOM 3175 O O . VAL A 1 399 ? -7.279 1.196 -21.947 1.00 29.48 399 VAL A O 1
ATOM 3178 N N . VAL A 1 400 ? -7.323 0.155 -23.925 1.00 27.47 400 VAL A N 1
ATOM 3179 C CA . VAL A 1 400 ? -8.705 0.519 -24.260 1.00 27.47 400 VAL A CA 1
ATOM 3180 C C . VAL A 1 400 ? -9.609 -0.635 -23.827 1.00 27.47 400 VAL A C 1
ATOM 3182 O O . VAL A 1 400 ? -9.774 -1.618 -24.550 1.00 27.47 400 VAL A O 1
ATOM 3185 N N . LEU A 1 401 ? -10.214 -0.526 -22.640 1.00 29.48 401 LEU A N 1
ATOM 3186 C CA . LEU A 1 401 ? -11.329 -1.394 -22.254 1.00 29.48 401 LEU A CA 1
ATOM 3187 C C . LEU A 1 401 ? -12.594 -0.895 -22.957 1.00 29.48 401 LEU A C 1
ATOM 3189 O O . LEU A 1 401 ? -13.305 -0.033 -22.450 1.00 29.48 401 LEU A O 1
ATOM 3193 N N . THR A 1 402 ? -12.885 -1.431 -24.141 1.00 25.19 402 THR A N 1
ATOM 3194 C CA . THR A 1 402 ? -14.235 -1.312 -24.703 1.00 25.19 402 THR A CA 1
ATOM 3195 C C . THR A 1 402 ? -15.142 -2.297 -23.973 1.00 25.19 402 THR A C 1
ATOM 3197 O O . THR A 1 402 ? -15.021 -3.511 -24.127 1.00 25.19 402 THR A O 1
ATOM 3200 N N . SER A 1 403 ? -16.053 -1.781 -23.150 1.00 25.56 403 SER A N 1
ATOM 3201 C CA . SER A 1 403 ? -17.174 -2.568 -22.647 1.00 25.56 403 SER A CA 1
ATOM 3202 C C . SER A 1 403 ? -18.121 -2.860 -23.815 1.00 25.56 403 SER A C 1
ATOM 3204 O O . SER A 1 403 ? -18.658 -1.948 -24.443 1.00 25.56 403 SER A O 1
ATOM 3206 N N . GLN A 1 404 ? -18.312 -4.138 -24.145 1.00 24.56 404 GLN A N 1
ATOM 3207 C CA . GLN A 1 404 ? -19.503 -4.549 -24.885 1.00 24.56 404 GLN A CA 1
ATOM 3208 C C . GLN A 1 404 ? -20.626 -4.822 -23.881 1.00 24.56 404 GLN A C 1
ATOM 3210 O O . GLN A 1 404 ? -20.412 -5.478 -22.861 1.00 24.56 404 GLN A O 1
ATOM 3215 N N . SER A 1 405 ? -21.771 -4.225 -24.210 1.00 29.03 405 SER A N 1
ATOM 3216 C CA . SER A 1 405 ? -23.097 -4.230 -23.574 1.00 29.03 405 SER A CA 1
ATOM 3217 C C . SER A 1 405 ? -23.563 -5.545 -22.966 1.00 29.03 405 SER A C 1
ATOM 3219 O O . SER A 1 405 ? -23.408 -6.577 -23.661 1.00 29.03 405 SER A O 1
#

Secondary structure (DSSP, 8-state):
----------EEE--TT--HHHHHHHHHH-TTS--EEPPTTEEEPPSS--BGGGGTT-SEEEEEEEE-TT-S--B--TT--SEEEEEEEEE-S------GGGGGEEEEEE-TTTT-TTSEEE--B-SHHHHHTTTT-SEEES--B--SSS-TTHHHHHHHTHHHHHHTS--B-S-SSPPTT-HHHHHHHHHHHHTSSEEEEEESSSSGGGTSTT---STT-EEEEEETTEEEEEEEEEEEE-SSSEEEEEEEEEEE-TTSPPEEEEEEEEEEE--SS---S-HHHHHHHHHT--TTTEEEEESS-HHHHHHHHHHHIIIIII-----HHHHHHHHHHHTTT-PPPHHHHHHHHHHHHHHHHHTT-S-HHHHSS--------SS--HHHHHHHHHHGGG-------

Foldseek 3Di:
DDPDPDDLEQEAFAALPQAQVNQVVCCVVPVVGPYNYYDHLEHEQDPQQAECVVSQSHQEYEAEHAAEQVHQHRHYDPRQANYAYEEYYHDPNHNYPDPCNCRRHNYYHYDPPRPDDFAEEEADEDDLVRVVVNVRHSYYGYHHDDDPPPVVPLVVLCVVCVVCLQWPQAAEQAAQFDDPPPLPSLVSLVVLQVQAQEEEEEEQDPDRCRQRPPQDPDAQDKDWRDDPRKIKMWHFHDWDDPDPFWIKTKTWIWIGDHPDDIDTDIHIYIYGHQHPVDGDPCLVVLVVSLVVDDTSRYHYTHNDLVLLSSLLSSVCCCVPVVVHDDQSSSSQSNSCVNPNNDHADPVSSVSSLVSVVVVCVVVVLDDPVLPPPDPPPPPDPDDDPPVNVSVVSVVSPDSDRDDDD

Sequence (405 aa):
MTHFSLVKSIRIRGNKALSEESINEIKTSLPWFVLDLQEPGECGVPSPFKTTAVLNGCKKVYGTIRVSRFIDEVKRSPTVHSLELVGCLQIVGTRINNVDFLDDISSFSFVENTCGYETTCDGGRVDDVYLDNLYGCKNIIGNLTLHNLINKDIDVLVANNASFLKHHMLPLAANCRIPPKDNFLLCERIKTLLSKDVVIMIGGERNPSCVLPHLPHQVKKSHTYKYLGSTYSFTLTKLKKVAPFTTAYTYDVEKAPKGKPVEKSKRTIYYFRWDYVRLPVEFDEILQLAMLYKPGKTVCVSDRRKEVFSLIHMLHTFCHTLQENIGFVDALQLHTEKCNGSVLDRDELVYAMAVIMEWAYQTRSVPPELKKAQWVMQVDMSDQRSQACIELAKGIGEVVLTSQS

pLDDT: mean 71.82, std 21.21, range [23.05, 98.19]

Organism: Haemonchus placei (NCBI:txid6290)